Protein AF-A0A165DE75-F1 (afdb_monomer_lite)

InterPro domains:
  IPR059392 Domain of unknown function DUF8348 [PF27504] (277-395)

Radius of gyration: 38.19 Å; chains: 1; bounding box: 86×39×129 Å

Sequence (436 aa):
MDDCQYATPLSRVLASPARFLHSSFVAPPELCGAYSQQSDWSTFLHDCGIATLPRVNSGRLDKPFRTVVESWRMSDSLRLLDVLRQYWSGISAQLSSSDRAKLLEYFRGLNIKCVNGYIAQMRSTYLLSTALAPFVDTAMPLLPIPMPVSSEWDFLRDFGVSTTVDAAFFLKRLSSLSERPPRDVEASDVEDLYEEIARLFREIPEIIRNAFKSKALFFIEKEGNAGTQKEWKGWDDVYWDGPSILTVRSQLKSLYPSLHRFFSDNLAVPSAPATIVADELQHFVRNQGDAPLDETQLRRLVSILQYAADPAKLHDVRDRKCEDWSVQVRDIAYLPVRRPNGEVVLSHCDGGFYVPDLTGAFESIFQSQLPFLSLPRALPANLPVLVDFLGLGPKRIDHRITSTILINNSDGVSKQHVFPPPLLELRTNATVEQIG

Secondary structure (DSSP, 8-state):
--GGG----GGGTSPTT--B--GGGTS-TT-TT-TTHHHHHHHHHHHTT-BSS--EETTEE-HHHHHHHHHHHHH-HHHHHHHHHHHHHHHHHTS-HHHHHHHHHHHHT-EEE-TTS-EEEGGG-B---TTTGGG--TTS-B---S-TTSGGGGGGGTTT-B-S-SHHHHHHHHHHHHTS-GGG--HHHHHHHHHHHHHTGGGSHHHHHHHHHHS--EEEEEEETTEEEEEEE-GGGEESS--TT--SSEESTTT-GGGHIIIIIIS-PPPPPTTHHHHHHHHHHHHHTTSPPPHHHHHHHHHHHHHHT-HHHHHHHHTTSS--HHHHHTTS--EEEE-TTS-EEEE-TTSS-BBPPTTSHHHHHHTTTS-EE---SS--TTHHHHHHHTT-GGGBGGGTEEEEEE---SS-------PSPPSEEEEEE-------

pLDDT: mean 78.34, std 16.84, range [29.09, 97.0]

Structure (mmCIF, N/CA/C/O backbone):
data_AF-A0A165DE75-F1
#
_entry.id   AF-A0A165DE75-F1
#
loop_
_atom_site.group_PDB
_atom_site.id
_atom_site.type_symbol
_atom_site.label_atom_id
_atom_site.label_alt_id
_atom_site.label_comp_id
_atom_site.label_asym_id
_atom_site.label_entity_id
_atom_site.label_seq_id
_atom_site.pdbx_PDB_ins_code
_atom_site.Cartn_x
_atom_site.Cartn_y
_atom_site.Cartn_z
_atom_site.occupancy
_atom_site.B_iso_or_equiv
_atom_site.auth_seq_id
_atom_site.auth_comp_id
_atom_site.auth_asym_id
_atom_site.auth_atom_id
_atom_site.pdbx_PDB_model_num
ATOM 1 N N . MET A 1 1 ? 27.257 12.206 -45.677 1.00 29.22 1 MET A N 1
ATOM 2 C CA . MET A 1 1 ? 28.305 12.187 -44.639 1.00 29.22 1 MET A CA 1
ATOM 3 C C . MET A 1 1 ? 28.166 10.860 -43.932 1.00 29.22 1 MET A C 1
ATOM 5 O O . MET A 1 1 ? 27.053 10.507 -43.573 1.00 29.22 1 MET A O 1
ATOM 9 N N . ASP A 1 2 ? 29.252 10.099 -43.904 1.00 32.78 2 ASP A N 1
ATOM 10 C CA . ASP A 1 2 ? 29.289 8.658 -43.664 1.00 32.78 2 ASP A CA 1
ATOM 11 C C . ASP A 1 2 ? 29.168 8.282 -42.177 1.00 32.78 2 ASP A C 1
ATOM 13 O O . ASP A 1 2 ? 30.110 8.471 -41.413 1.00 32.78 2 ASP A O 1
ATOM 17 N N . ASP A 1 3 ? 28.054 7.656 -41.785 1.00 31.20 3 ASP A N 1
ATOM 18 C CA . ASP A 1 3 ? 27.830 7.110 -40.429 1.00 31.20 3 ASP A CA 1
ATOM 19 C C . ASP A 1 3 ? 28.471 5.721 -40.196 1.00 31.20 3 ASP A C 1
ATOM 21 O O . ASP A 1 3 ? 28.293 5.092 -39.154 1.00 31.20 3 ASP A O 1
ATOM 25 N N . CYS A 1 4 ? 29.254 5.197 -41.145 1.00 38.12 4 CYS A N 1
ATOM 26 C CA . CYS A 1 4 ? 29.811 3.839 -41.050 1.00 38.12 4 CYS A CA 1
ATOM 27 C C . CYS A 1 4 ? 31.077 3.698 -40.174 1.00 38.12 4 CYS A C 1
ATOM 29 O O . CYS A 1 4 ? 31.607 2.592 -40.072 1.00 38.12 4 CYS A O 1
ATOM 31 N N . GLN A 1 5 ? 31.592 4.760 -39.540 1.00 36.78 5 GLN A N 1
ATOM 32 C CA . GLN A 1 5 ? 32.942 4.722 -38.944 1.00 36.78 5 GLN A CA 1
ATOM 33 C C . GLN A 1 5 ? 33.065 4.244 -37.483 1.00 36.78 5 GLN A C 1
ATOM 35 O O . GLN A 1 5 ? 34.193 4.082 -37.023 1.00 36.78 5 GLN A O 1
ATOM 40 N N . TYR A 1 6 ? 31.984 3.920 -36.760 1.00 46.84 6 TYR A N 1
ATOM 41 C CA . TYR A 1 6 ? 32.095 3.556 -35.327 1.00 46.84 6 TYR A CA 1
ATOM 42 C C . TYR A 1 6 ? 31.299 2.319 -34.874 1.00 46.84 6 TYR A C 1
ATOM 44 O O . TYR A 1 6 ? 31.095 2.106 -33.680 1.00 46.84 6 TYR A O 1
ATOM 52 N N . ALA A 1 7 ? 30.876 1.461 -35.802 1.00 51.94 7 ALA A N 1
ATOM 53 C CA . ALA A 1 7 ? 30.216 0.197 -35.476 1.00 51.94 7 ALA A CA 1
ATOM 54 C C . ALA A 1 7 ? 31.133 -0.732 -34.651 1.00 51.94 7 ALA A C 1
ATOM 56 O O . ALA A 1 7 ? 32.250 -1.038 -35.074 1.00 51.94 7 ALA A O 1
ATOM 57 N N . THR A 1 8 ? 30.667 -1.223 -33.492 1.00 58.81 8 THR A N 1
ATOM 58 C CA . THR A 1 8 ? 31.428 -2.216 -32.716 1.00 58.81 8 THR A CA 1
ATOM 59 C C . THR A 1 8 ? 31.305 -3.575 -33.412 1.00 58.81 8 THR A C 1
ATOM 61 O O . THR A 1 8 ? 30.204 -4.136 -33.467 1.00 58.81 8 THR A O 1
ATOM 64 N N . PRO A 1 9 ? 32.405 -4.159 -33.926 1.00 64.56 9 PRO A N 1
ATOM 65 C CA . PRO A 1 9 ? 32.316 -5.416 -34.651 1.00 64.56 9 PRO A CA 1
ATOM 66 C C . PRO A 1 9 ? 31.911 -6.557 -33.720 1.00 64.56 9 PRO A C 1
ATOM 68 O O . PRO A 1 9 ? 32.548 -6.747 -32.683 1.00 64.56 9 PRO A O 1
ATOM 71 N N . LEU A 1 10 ? 30.925 -7.376 -34.108 1.00 66.06 10 LEU A N 1
ATOM 72 C CA . LEU A 1 10 ? 30.542 -8.571 -33.337 1.00 66.06 10 LEU A CA 1
ATOM 73 C C . LEU A 1 10 ? 31.720 -9.534 -33.121 1.00 66.06 10 LEU A C 1
ATOM 75 O O . LEU A 1 10 ? 31.789 -10.190 -32.086 1.00 66.06 10 LEU A O 1
ATOM 79 N N . SER A 1 11 ? 32.697 -9.558 -34.033 1.00 60.94 11 SER A N 1
ATOM 80 C CA . SER A 1 11 ? 33.952 -10.310 -33.877 1.00 60.94 11 SER A CA 1
ATOM 81 C C . SER A 1 11 ? 34.831 -9.829 -32.715 1.00 60.94 11 SER A C 1
ATOM 83 O O . SER A 1 11 ? 35.638 -10.597 -32.204 1.00 60.94 11 SER A O 1
ATOM 85 N N . ARG A 1 12 ? 34.679 -8.573 -32.273 1.00 63.88 12 ARG A N 1
ATOM 86 C CA . ARG A 1 12 ? 35.340 -8.013 -31.077 1.00 63.88 12 ARG A CA 1
ATOM 87 C C . ARG A 1 12 ? 34.504 -8.158 -29.803 1.00 63.88 12 ARG A C 1
ATOM 89 O O . ARG A 1 12 ? 34.968 -7.777 -28.728 1.00 63.88 12 ARG A O 1
ATOM 96 N N . VAL A 1 13 ? 33.264 -8.619 -29.939 1.00 65.50 13 VAL A N 1
ATOM 97 C CA . VAL A 1 13 ? 32.276 -8.751 -28.861 1.00 65.50 13 VAL A CA 1
ATOM 98 C C . VAL A 1 13 ? 32.164 -10.210 -28.431 1.00 65.50 13 VAL A C 1
ATOM 100 O O . VAL A 1 13 ? 32.194 -10.514 -27.244 1.00 65.50 13 VAL A O 1
ATOM 103 N N . LEU A 1 14 ? 32.061 -11.120 -29.396 1.00 68.19 14 LEU A N 1
ATOM 104 C CA . LEU A 1 14 ? 31.793 -12.532 -29.172 1.00 68.19 14 LEU A CA 1
ATOM 105 C C . LEU A 1 14 ? 33.099 -13.334 -29.112 1.00 68.19 14 LEU A C 1
ATOM 107 O O . LEU A 1 14 ? 33.993 -13.154 -29.937 1.00 68.19 14 LEU A O 1
ATOM 111 N N . ALA A 1 15 ? 33.200 -14.256 -28.154 1.00 63.19 15 ALA A N 1
ATOM 112 C CA . ALA A 1 15 ? 34.347 -15.154 -28.046 1.00 63.19 15 ALA A CA 1
ATOM 113 C C . ALA A 1 15 ? 34.376 -16.180 -29.198 1.00 63.19 15 ALA A C 1
ATOM 115 O O . ALA A 1 15 ? 33.335 -16.664 -29.650 1.00 63.19 15 ALA A O 1
ATOM 116 N N . SER A 1 16 ? 35.575 -16.547 -29.660 1.00 56.88 16 SER A N 1
ATOM 117 C CA . SER A 1 16 ? 35.770 -17.627 -30.641 1.00 56.88 16 SER A CA 1
ATOM 118 C C . SER A 1 16 ? 35.155 -18.945 -30.131 1.00 56.88 16 SER A C 1
ATOM 120 O O . SER A 1 16 ? 35.328 -19.248 -28.947 1.00 56.88 16 SER A O 1
ATOM 122 N N . PRO A 1 17 ? 34.442 -19.741 -30.960 1.00 55.56 17 PRO A N 1
ATOM 123 C CA . PRO A 1 17 ? 34.334 -19.691 -32.424 1.00 55.56 17 PRO A CA 1
ATOM 124 C C . PRO A 1 17 ? 33.013 -19.068 -32.923 1.00 55.56 17 PRO A C 1
ATOM 126 O O . PRO A 1 17 ? 32.275 -19.680 -33.700 1.00 55.56 17 PRO A O 1
ATOM 129 N N . ALA A 1 18 ? 32.670 -17.862 -32.469 1.00 59.84 18 ALA A N 1
ATOM 130 C CA . ALA A 1 18 ? 31.491 -17.152 -32.956 1.00 59.84 18 ALA A CA 1
ATOM 131 C C . ALA A 1 18 ? 31.604 -16.847 -34.471 1.00 59.84 18 ALA A C 1
ATOM 133 O O . ALA A 1 18 ? 32.447 -16.063 -34.901 1.00 59.84 18 ALA A O 1
ATOM 134 N N . ARG A 1 19 ? 30.746 -17.471 -35.294 1.00 64.25 19 ARG A N 1
ATOM 135 C CA . ARG A 1 19 ? 30.694 -17.289 -36.759 1.00 64.25 19 ARG A CA 1
ATOM 136 C C . ARG A 1 19 ? 29.840 -16.072 -37.125 1.00 64.25 19 ARG A C 1
ATOM 138 O O . ARG A 1 19 ? 28.683 -16.222 -37.519 1.00 64.25 19 ARG A O 1
ATOM 145 N N . PHE A 1 20 ? 30.402 -14.877 -36.958 1.00 64.88 20 PHE A N 1
ATOM 146 C CA . PHE A 1 20 ? 29.723 -13.619 -37.280 1.00 64.88 20 PHE A CA 1
ATOM 147 C C . PHE A 1 20 ? 30.497 -12.812 -38.315 1.00 64.88 20 PHE A C 1
ATOM 149 O O . PHE A 1 20 ? 31.716 -12.673 -38.214 1.00 64.88 20 PHE A O 1
ATOM 156 N N . LEU A 1 21 ? 29.774 -12.259 -39.288 1.00 62.75 21 LEU A N 1
ATOM 157 C CA . LEU A 1 21 ? 30.322 -11.359 -40.298 1.00 62.75 21 LEU A CA 1
ATOM 158 C C . LEU A 1 21 ? 29.788 -9.950 -40.048 1.00 62.75 21 LEU A C 1
ATOM 160 O O . LEU A 1 21 ? 28.584 -9.748 -39.903 1.00 62.75 21 LEU A O 1
ATOM 164 N N . HIS A 1 22 ? 30.691 -8.977 -39.959 1.00 61.38 22 HIS A N 1
ATOM 165 C CA . HIS A 1 22 ? 30.325 -7.581 -39.733 1.00 61.38 22 HIS A CA 1
ATOM 166 C C . HIS A 1 22 ? 29.594 -6.999 -40.953 1.00 61.38 22 HIS A C 1
ATOM 168 O O . HIS A 1 22 ? 29.915 -7.351 -42.088 1.00 61.38 22 HIS A O 1
ATOM 174 N N . SER A 1 23 ? 28.642 -6.084 -40.734 1.00 58.59 23 SER A N 1
ATOM 175 C CA . SER A 1 23 ? 27.797 -5.504 -41.792 1.00 58.59 23 SER A CA 1
ATOM 176 C C . SER A 1 23 ? 28.593 -4.817 -42.907 1.00 58.59 23 SER A C 1
ATOM 178 O O . SER A 1 23 ? 28.179 -4.857 -44.061 1.00 58.59 23 SER A O 1
ATOM 180 N N . SER A 1 24 ? 29.781 -4.282 -42.605 1.00 56.66 24 SER A N 1
ATOM 181 C CA . SER A 1 24 ? 30.690 -3.707 -43.612 1.00 56.66 24 SER A CA 1
ATOM 182 C C . SER A 1 24 ? 31.204 -4.717 -44.647 1.00 56.66 24 SER A C 1
ATOM 184 O O . SER A 1 24 ? 31.699 -4.313 -45.689 1.00 56.66 24 SER A O 1
ATOM 186 N N . PHE A 1 25 ? 31.119 -6.020 -44.368 1.00 58.75 25 PHE A N 1
ATOM 187 C CA . PHE A 1 25 ? 31.466 -7.097 -45.305 1.00 58.75 25 PHE A CA 1
ATOM 188 C C . PHE A 1 25 ? 30.226 -7.702 -45.985 1.00 58.75 25 PHE A C 1
ATOM 190 O O . PHE A 1 25 ? 30.346 -8.612 -46.803 1.00 58.75 25 PHE A O 1
ATOM 197 N N . VAL A 1 26 ? 29.026 -7.216 -45.647 1.00 61.88 26 VAL A N 1
ATOM 198 C CA . VAL A 1 26 ? 27.757 -7.641 -46.260 1.00 61.88 26 VAL A CA 1
ATOM 199 C C . VAL A 1 26 ? 27.468 -6.841 -47.538 1.00 61.88 26 VAL A C 1
ATOM 201 O O . VAL A 1 26 ? 26.755 -7.334 -48.405 1.00 61.88 26 VAL A O 1
ATOM 204 N N . ALA A 1 27 ? 28.062 -5.653 -47.696 1.00 56.66 27 ALA A N 1
ATOM 205 C CA . ALA A 1 27 ? 27.993 -4.850 -48.915 1.00 56.66 27 ALA A CA 1
ATOM 206 C C . ALA A 1 27 ? 29.392 -4.316 -49.288 1.00 56.66 27 ALA A C 1
ATOM 208 O O . ALA A 1 27 ? 29.879 -3.393 -48.634 1.00 56.66 27 ALA A O 1
ATOM 209 N N . PRO A 1 28 ? 30.068 -4.880 -50.307 1.00 52.94 28 PRO A N 1
ATOM 210 C CA . PRO A 1 28 ? 31.304 -4.310 -50.832 1.00 52.94 28 PRO A CA 1
ATOM 211 C C . PRO A 1 28 ? 31.029 -2.915 -51.419 1.00 52.94 28 PRO A C 1
ATOM 213 O O . PRO A 1 28 ? 30.073 -2.783 -52.185 1.00 52.94 28 PRO A O 1
ATOM 216 N N . PRO A 1 29 ? 31.861 -1.893 -51.141 1.00 47.41 29 PRO A N 1
ATOM 217 C CA . PRO A 1 29 ? 31.689 -0.540 -51.687 1.00 47.41 29 PRO A CA 1
ATOM 218 C C . PRO A 1 29 ? 31.685 -0.459 -53.225 1.00 47.41 29 PRO A C 1
ATOM 220 O O . PRO A 1 29 ? 31.307 0.566 -53.781 1.00 47.41 29 PRO A O 1
ATOM 223 N N . GLU A 1 30 ? 32.099 -1.523 -53.918 1.00 50.56 30 GLU A N 1
ATOM 224 C CA . GLU A 1 30 ? 32.337 -1.526 -55.366 1.00 50.56 30 GLU A CA 1
ATOM 225 C C . GLU A 1 30 ? 31.293 -2.305 -56.188 1.00 50.56 30 GLU A C 1
ATOM 227 O O . GLU A 1 30 ? 31.339 -2.271 -57.414 1.00 50.56 30 GLU A O 1
ATOM 232 N N . LEU A 1 31 ? 30.301 -2.957 -55.566 1.00 49.31 31 LEU A N 1
ATOM 233 C CA . LEU A 1 31 ? 29.215 -3.643 -56.291 1.00 49.31 31 LEU A CA 1
ATOM 234 C C . LEU A 1 31 ? 27.963 -2.759 -56.403 1.00 49.31 31 LEU A C 1
ATOM 236 O O . LEU A 1 31 ? 26.849 -3.139 -56.046 1.00 49.31 31 LEU A O 1
ATOM 240 N N . CYS A 1 32 ? 28.154 -1.557 -56.942 1.00 45.12 32 CYS A N 1
ATOM 241 C CA . CYS A 1 32 ? 27.072 -0.750 -57.495 1.00 45.12 32 CYS A CA 1
ATOM 242 C C . CYS A 1 32 ? 26.600 -1.390 -58.809 1.00 45.12 32 CYS A C 1
ATOM 244 O O . CYS A 1 32 ? 27.247 -1.232 -59.841 1.00 45.12 32 CYS A O 1
ATOM 246 N N . GLY A 1 33 ? 25.465 -2.097 -58.792 1.00 46.81 33 GLY A N 1
ATOM 247 C CA . GLY A 1 33 ? 24.795 -2.447 -60.050 1.00 46.81 33 GLY A CA 1
ATOM 248 C C . GLY A 1 33 ? 23.607 -3.402 -59.986 1.00 46.81 33 GLY A C 1
ATOM 249 O O . GLY A 1 33 ? 22.731 -3.304 -60.839 1.00 46.81 33 GLY A O 1
ATOM 250 N N . ALA A 1 34 ? 23.516 -4.300 -59.002 1.00 46.81 34 ALA A N 1
ATOM 251 C CA . ALA A 1 34 ? 22.464 -5.320 -59.008 1.00 46.81 34 ALA A CA 1
ATOM 252 C C . ALA A 1 34 ? 21.858 -5.533 -57.618 1.00 46.81 34 ALA A C 1
ATOM 254 O O . ALA A 1 34 ? 22.346 -6.330 -56.821 1.00 46.81 34 ALA A O 1
ATOM 255 N N . TYR A 1 35 ? 20.730 -4.866 -57.357 1.00 49.50 35 TYR A N 1
ATOM 256 C CA . TYR A 1 35 ? 19.888 -5.090 -56.173 1.00 49.50 35 TYR A CA 1
ATOM 257 C C . TYR A 1 35 ? 19.482 -6.569 -55.979 1.00 49.50 35 TYR A C 1
ATOM 259 O O . TYR A 1 35 ? 19.144 -6.966 -54.869 1.00 49.50 35 TYR A O 1
ATOM 267 N N . SER A 1 36 ? 19.556 -7.400 -57.026 1.00 49.88 36 SER A N 1
ATOM 268 C CA . SER A 1 36 ? 19.249 -8.834 -56.980 1.00 49.88 36 SER A CA 1
ATOM 269 C C . SER A 1 36 ? 20.325 -9.707 -56.316 1.00 49.88 36 SER A C 1
ATOM 271 O O . SER A 1 36 ? 20.005 -10.803 -55.883 1.00 49.88 36 SER A O 1
ATOM 273 N N . GLN A 1 37 ? 21.581 -9.255 -56.188 1.00 55.00 37 GLN A N 1
ATOM 274 C CA . GLN A 1 37 ? 22.663 -10.082 -55.617 1.00 55.00 37 GLN A CA 1
ATOM 275 C C . GLN A 1 37 ? 22.785 -9.976 -54.087 1.00 55.00 37 GLN A C 1
ATOM 277 O O . GLN A 1 37 ? 23.418 -10.818 -53.451 1.00 55.00 37 GLN A O 1
ATOM 282 N N . GLN A 1 38 ? 22.170 -8.965 -53.467 1.00 55.72 38 GLN A N 1
ATOM 283 C CA . GLN A 1 38 ? 22.265 -8.749 -52.019 1.00 55.72 38 GLN A CA 1
ATOM 284 C C . GLN A 1 38 ? 21.400 -9.746 -51.220 1.00 55.72 38 GLN A C 1
ATOM 286 O O . GLN A 1 38 ? 21.794 -10.192 -50.136 1.00 55.72 38 GLN A O 1
ATOM 291 N N . SER A 1 39 ? 20.248 -10.151 -51.766 1.00 57.31 39 SER A N 1
ATOM 292 C CA . SER A 1 39 ? 19.427 -11.245 -51.223 1.00 57.31 39 SER A CA 1
ATOM 293 C C . SER A 1 39 ? 20.131 -12.597 -51.348 1.00 57.31 39 SER A C 1
ATOM 295 O O . SER A 1 39 ? 20.112 -13.390 -50.409 1.00 57.31 39 SER A O 1
ATOM 297 N N . ASP A 1 40 ? 20.824 -12.829 -52.462 1.00 62.47 40 ASP A N 1
ATOM 298 C CA . ASP A 1 40 ? 21.537 -14.084 -52.722 1.00 62.47 40 ASP A CA 1
ATOM 299 C C . ASP A 1 40 ? 22.768 -14.218 -51.814 1.00 62.47 40 ASP A C 1
ATOM 301 O O . ASP A 1 40 ? 23.026 -15.284 -51.256 1.00 62.47 40 ASP A O 1
ATOM 305 N N . TRP A 1 41 ? 23.483 -13.115 -51.572 1.00 66.62 41 TRP A N 1
ATOM 306 C CA . TRP A 1 41 ? 24.624 -13.076 -50.655 1.00 66.62 41 TRP A CA 1
ATOM 307 C C . TRP A 1 41 ? 24.224 -13.272 -49.190 1.00 66.62 41 TRP A C 1
ATOM 309 O O . TRP A 1 41 ? 24.858 -14.036 -48.464 1.00 66.62 41 TRP A O 1
ATOM 319 N N . SER A 1 42 ? 23.152 -12.616 -48.739 1.00 63.62 42 SER A N 1
ATOM 320 C CA . SER A 1 42 ? 22.652 -12.793 -47.368 1.00 63.62 42 SER A CA 1
ATOM 321 C C . SER A 1 42 ? 22.119 -14.208 -47.124 1.00 63.62 42 SER A C 1
ATOM 323 O O . SER A 1 42 ? 22.376 -14.772 -46.059 1.00 63.62 42 SER A O 1
ATOM 325 N N . THR A 1 43 ? 21.476 -14.811 -48.128 1.00 61.66 43 THR A N 1
ATOM 326 C CA . THR A 1 43 ? 21.058 -16.222 -48.104 1.00 61.66 43 THR A CA 1
ATOM 327 C C . THR A 1 43 ? 22.270 -17.156 -48.058 1.00 61.66 43 THR A C 1
ATOM 329 O O . THR A 1 43 ? 22.347 -18.008 -47.179 1.00 61.66 43 THR A O 1
ATOM 332 N N . PHE A 1 44 ? 23.285 -16.934 -48.899 1.00 67.06 44 PHE A N 1
ATOM 333 C CA . PHE A 1 44 ? 24.529 -17.715 -48.887 1.00 67.06 44 PHE A CA 1
ATOM 334 C C . PHE A 1 44 ? 25.259 -17.660 -47.535 1.00 67.06 44 PHE A C 1
ATOM 336 O O . PHE A 1 44 ? 25.713 -18.684 -47.020 1.00 67.06 44 PHE A O 1
ATOM 343 N N . LEU A 1 45 ? 25.370 -16.472 -46.931 1.00 68.25 45 LEU A N 1
ATOM 344 C CA . LEU A 1 45 ? 25.978 -16.311 -45.608 1.00 68.25 45 LEU A CA 1
ATOM 345 C C . LEU A 1 45 ? 25.182 -17.055 -44.531 1.00 68.25 45 LEU A C 1
ATOM 347 O O . LEU A 1 45 ? 25.775 -17.718 -43.674 1.00 68.25 45 LEU A O 1
ATOM 351 N N . HIS A 1 46 ? 23.852 -16.988 -44.601 1.00 62.91 46 HIS A N 1
ATOM 352 C CA . HIS A 1 46 ? 22.969 -17.739 -43.719 1.00 62.91 46 HIS A CA 1
ATOM 353 C C . HIS A 1 46 ? 23.169 -19.259 -43.874 1.00 62.91 46 HIS A C 1
ATOM 355 O O . HIS A 1 46 ? 23.358 -19.947 -42.868 1.00 62.91 46 HIS A O 1
ATOM 361 N N . ASP A 1 47 ? 23.231 -19.768 -45.106 1.00 63.19 47 ASP A N 1
ATOM 362 C CA . ASP A 1 47 ? 23.452 -21.189 -45.418 1.00 63.19 47 ASP A CA 1
ATOM 363 C C . ASP A 1 47 ? 24.836 -21.680 -44.967 1.00 63.19 47 ASP A C 1
ATOM 365 O O . ASP A 1 47 ? 24.996 -22.811 -44.505 1.00 63.19 47 ASP A O 1
ATOM 369 N N . CYS A 1 48 ? 25.838 -20.798 -44.992 1.00 63.69 48 CYS A N 1
ATOM 370 C CA . CYS A 1 48 ? 27.169 -21.050 -44.433 1.00 63.69 48 CYS A CA 1
ATOM 371 C C . CYS A 1 48 ? 27.208 -20.991 -42.891 1.00 63.69 48 CYS A C 1
ATOM 373 O O . CYS A 1 48 ? 28.261 -21.184 -42.268 1.00 63.69 48 CYS A O 1
ATOM 375 N N . GLY A 1 49 ? 26.072 -20.714 -42.245 1.00 60.41 49 GLY A N 1
ATOM 376 C CA . GLY A 1 49 ? 25.960 -20.582 -40.801 1.00 60.41 49 GLY A CA 1
ATOM 377 C C . GLY A 1 49 ? 26.692 -19.356 -40.258 1.00 60.41 49 GLY A C 1
ATOM 378 O O . GLY A 1 49 ? 27.128 -19.386 -39.103 1.00 60.41 49 GLY A O 1
ATOM 379 N N . ILE A 1 50 ? 26.806 -18.289 -41.049 1.00 67.00 50 ILE A N 1
ATOM 380 C CA . ILE A 1 50 ? 27.410 -17.009 -40.679 1.00 67.00 50 ILE A CA 1
ATOM 381 C C . ILE A 1 50 ? 26.285 -16.020 -40.373 1.00 67.00 50 ILE A C 1
ATOM 383 O O . ILE A 1 50 ? 25.474 -15.692 -41.232 1.00 67.00 50 ILE A O 1
ATOM 387 N N . ALA A 1 51 ? 26.204 -15.562 -39.125 1.00 65.69 51 ALA A N 1
ATOM 388 C CA . ALA A 1 51 ? 25.196 -14.581 -38.727 1.00 65.69 51 ALA A CA 1
ATOM 389 C C . ALA A 1 51 ? 25.729 -13.147 -38.870 1.00 65.69 51 ALA A C 1
ATOM 391 O O . ALA A 1 51 ? 26.851 -12.845 -38.467 1.00 65.69 51 ALA A O 1
ATOM 392 N N . THR A 1 52 ? 24.909 -12.249 -39.406 1.00 66.88 52 THR A N 1
ATOM 393 C CA . THR A 1 52 ? 25.187 -10.802 -39.463 1.00 66.88 52 THR A CA 1
ATOM 394 C C . THR A 1 52 ? 24.552 -10.045 -38.293 1.00 66.88 52 THR A C 1
ATOM 396 O O . THR A 1 52 ? 24.954 -8.926 -37.983 1.00 66.88 52 THR A O 1
ATOM 399 N N . LEU A 1 53 ? 23.600 -10.684 -37.605 1.00 75.19 53 LEU A N 1
ATOM 400 C CA . LEU A 1 53 ? 22.931 -10.213 -36.395 1.00 75.19 53 LEU A CA 1
ATOM 401 C C . LEU A 1 53 ? 23.042 -11.269 -35.285 1.00 75.19 53 LEU A C 1
ATOM 403 O O . LEU A 1 53 ? 23.111 -12.464 -35.593 1.00 75.19 53 LEU A O 1
ATOM 407 N N . PRO A 1 54 ? 23.025 -10.870 -34.000 1.00 80.69 54 PRO A N 1
ATOM 408 C CA . PRO A 1 54 ? 22.911 -11.808 -32.887 1.00 80.69 54 PRO A CA 1
ATOM 409 C C . PRO A 1 54 ? 21.709 -12.743 -33.057 1.00 80.69 54 PRO A C 1
ATOM 411 O O . PRO A 1 54 ? 20.597 -12.290 -33.330 1.00 80.69 54 PRO A O 1
ATOM 414 N N . ARG A 1 55 ? 21.923 -14.055 -32.908 1.00 81.44 55 ARG A N 1
ATOM 415 C CA . ARG A 1 55 ? 20.861 -15.041 -33.140 1.00 81.44 55 ARG A CA 1
ATOM 416 C C . ARG A 1 55 ? 19.932 -15.141 -31.943 1.00 81.44 55 ARG A C 1
ATOM 418 O O . ARG A 1 55 ? 20.368 -15.168 -30.790 1.00 81.44 55 ARG A O 1
ATOM 425 N N . VAL A 1 56 ? 18.647 -15.287 -32.239 1.00 82.94 56 VAL A N 1
ATOM 426 C CA . VAL A 1 56 ? 17.598 -15.512 -31.249 1.00 82.94 56 VAL A CA 1
ATOM 427 C C . VAL A 1 56 ? 16.778 -16.720 -31.684 1.00 82.94 56 VAL A C 1
ATOM 429 O O . VAL A 1 56 ? 16.160 -16.706 -32.742 1.00 82.94 56 VAL A O 1
ATOM 432 N N . ASN A 1 57 ? 16.760 -17.761 -30.855 1.00 82.69 57 ASN A N 1
ATOM 433 C CA . ASN A 1 57 ? 16.018 -18.993 -31.111 1.00 82.69 57 ASN A CA 1
ATOM 434 C C . ASN A 1 57 ? 14.841 -19.077 -30.137 1.00 82.69 57 ASN A C 1
ATOM 436 O O . ASN A 1 57 ? 15.046 -19.097 -28.921 1.00 82.69 57 ASN A O 1
ATOM 440 N N . SER A 1 58 ? 13.610 -19.116 -30.657 1.00 82.81 58 SER A N 1
ATOM 441 C CA . SER A 1 58 ? 12.377 -19.232 -29.853 1.00 82.81 58 SER A CA 1
ATOM 442 C C . SER A 1 58 ? 12.279 -18.192 -28.719 1.00 82.81 58 SER A C 1
ATOM 444 O O . SER A 1 58 ? 11.940 -18.517 -27.574 1.00 82.81 58 SER A O 1
ATOM 446 N N . GLY A 1 59 ? 12.656 -16.944 -29.020 1.00 81.81 59 GLY A N 1
ATOM 447 C CA . GLY A 1 59 ? 12.627 -15.824 -28.073 1.00 81.81 59 GLY A CA 1
ATOM 448 C C . GLY A 1 59 ? 13.754 -15.824 -27.038 1.00 81.81 59 GLY A C 1
ATOM 449 O O . GLY A 1 59 ? 13.671 -15.106 -26.044 1.00 81.81 59 GLY A O 1
ATOM 450 N N . ARG A 1 60 ? 14.806 -16.629 -27.233 1.00 87.31 60 ARG A N 1
ATOM 451 C CA . ARG A 1 60 ? 15.987 -16.676 -26.361 1.00 87.31 60 ARG A CA 1
ATOM 452 C C . ARG A 1 60 ? 17.249 -16.346 -27.141 1.00 87.31 60 ARG A C 1
ATOM 454 O O . ARG A 1 60 ? 17.443 -16.857 -28.241 1.00 87.31 60 ARG A O 1
ATOM 461 N N . LEU A 1 61 ? 18.118 -15.534 -26.543 1.00 87.31 61 LEU A N 1
ATOM 462 C CA . LEU A 1 61 ? 19.443 -15.258 -27.094 1.00 87.31 61 LEU A CA 1
ATOM 463 C C . LEU A 1 61 ? 20.241 -16.555 -27.243 1.00 87.31 61 LEU A C 1
ATOM 465 O O . LEU A 1 61 ? 20.201 -17.424 -26.362 1.00 87.31 61 LEU A O 1
ATOM 469 N N . ASP A 1 62 ? 20.985 -16.670 -28.338 1.00 85.94 62 ASP A N 1
ATOM 470 C CA . ASP A 1 62 ? 21.945 -17.749 -28.509 1.00 85.94 62 ASP A CA 1
ATOM 471 C C . ASP A 1 62 ? 23.048 -17.711 -27.434 1.00 85.94 62 ASP A C 1
ATOM 473 O O . ASP A 1 62 ? 23.270 -16.718 -26.736 1.00 85.94 62 ASP A O 1
ATOM 477 N N . LYS A 1 63 ? 23.732 -18.843 -27.241 1.00 83.88 63 LYS A N 1
ATOM 478 C CA . LYS A 1 63 ? 24.725 -18.986 -26.167 1.00 83.88 63 LYS A CA 1
ATOM 479 C C . LYS A 1 63 ? 25.869 -17.957 -26.267 1.00 83.88 63 LYS A C 1
ATOM 481 O O . LYS A 1 63 ? 26.208 -17.394 -25.222 1.00 83.88 63 LYS A O 1
ATOM 486 N N . PRO A 1 64 ? 26.463 -17.685 -27.448 1.00 83.12 64 PRO A N 1
ATOM 487 C CA . PRO A 1 64 ? 27.519 -16.684 -27.580 1.00 83.12 64 PRO A CA 1
ATOM 488 C C . PRO A 1 64 ? 27.070 -15.288 -27.151 1.00 83.12 64 PRO A C 1
ATOM 490 O O . PRO A 1 64 ? 27.722 -14.681 -26.301 1.00 83.12 64 PRO A O 1
ATOM 493 N N . PHE A 1 65 ? 25.942 -14.797 -27.671 1.00 84.62 65 PHE A N 1
ATOM 494 C CA . PHE A 1 65 ? 25.487 -13.449 -27.352 1.00 84.62 65 PHE A CA 1
ATOM 495 C C . PHE A 1 65 ? 24.997 -13.344 -25.910 1.00 84.62 65 PHE A C 1
ATOM 497 O O . PHE A 1 65 ? 25.340 -12.392 -25.214 1.00 84.62 65 PHE A O 1
ATOM 504 N N . ARG A 1 66 ? 24.304 -14.369 -25.399 1.00 88.62 66 ARG A N 1
ATOM 505 C CA . ARG A 1 66 ? 23.918 -14.422 -23.985 1.00 88.62 66 ARG A CA 1
ATOM 506 C C . ARG A 1 66 ? 25.128 -14.340 -23.057 1.00 88.62 66 ARG A C 1
ATOM 508 O O . ARG A 1 66 ? 25.079 -13.623 -22.069 1.00 88.62 66 ARG A O 1
ATOM 515 N N . THR A 1 67 ? 26.218 -15.039 -23.370 1.00 87.00 67 THR A N 1
ATOM 516 C CA . THR A 1 67 ? 27.439 -15.010 -22.543 1.00 87.00 67 THR A CA 1
ATOM 517 C C . THR A 1 67 ? 28.024 -13.599 -22.462 1.00 87.00 67 THR A C 1
ATOM 519 O O . THR A 1 67 ? 28.445 -13.170 -21.390 1.00 87.00 67 THR A O 1
ATOM 522 N N . VAL A 1 68 ? 27.993 -12.854 -23.570 1.00 88.06 68 VAL A N 1
ATOM 523 C CA . VAL A 1 68 ? 28.401 -11.444 -23.595 1.00 88.06 68 VAL A CA 1
ATOM 524 C C . VAL A 1 68 ? 27.478 -10.586 -22.743 1.00 88.06 68 VAL A C 1
ATOM 526 O O . VAL A 1 68 ? 27.975 -9.839 -21.907 1.00 88.06 68 VAL A O 1
ATOM 529 N N . VAL A 1 69 ? 26.156 -10.714 -22.901 1.00 90.44 69 VAL A N 1
ATOM 530 C CA . VAL A 1 69 ? 25.181 -9.959 -22.094 1.00 90.44 69 VAL A CA 1
ATOM 531 C C . VAL A 1 69 ? 25.417 -10.196 -20.600 1.00 90.44 69 VAL A C 1
ATOM 533 O O . VAL A 1 69 ? 25.538 -9.245 -19.832 1.00 90.44 69 VAL A O 1
ATOM 536 N N . GLU A 1 70 ? 25.553 -11.457 -20.186 1.00 90.88 70 GLU A N 1
ATOM 537 C CA . GLU A 1 70 ? 25.770 -11.821 -18.782 1.00 90.88 70 GLU A CA 1
ATOM 538 C C . GLU A 1 70 ? 27.121 -11.330 -18.239 1.00 90.88 70 GLU A C 1
ATOM 540 O O . GLU A 1 70 ? 27.209 -10.964 -17.066 1.00 90.88 70 GLU A O 1
ATOM 545 N N . SER A 1 71 ? 28.161 -11.293 -19.080 1.00 89.38 71 SER A N 1
ATOM 546 C CA . SER A 1 71 ? 29.484 -10.790 -18.705 1.00 89.38 71 SER A CA 1
ATOM 547 C C . SER A 1 71 ? 29.506 -9.265 -18.600 1.00 89.38 71 SER A C 1
ATOM 549 O O . SER A 1 71 ? 29.998 -8.729 -17.609 1.00 89.38 71 SER A O 1
ATOM 551 N N . TRP A 1 72 ? 28.972 -8.565 -19.600 1.00 91.94 72 TRP A N 1
ATOM 552 C CA . TRP A 1 72 ? 29.141 -7.120 -19.754 1.00 91.94 72 TRP A CA 1
ATOM 553 C C . TRP A 1 72 ? 28.130 -6.301 -18.965 1.00 91.94 72 TRP A C 1
ATOM 555 O O . TRP A 1 72 ? 28.440 -5.168 -18.608 1.00 91.94 72 TRP A O 1
ATOM 565 N N . ARG A 1 73 ? 26.970 -6.863 -18.596 1.00 91.38 73 ARG A N 1
ATOM 566 C CA . ARG A 1 73 ? 25.953 -6.148 -17.798 1.00 91.38 73 ARG A CA 1
ATOM 567 C C . ARG A 1 73 ? 26.499 -5.539 -16.497 1.00 91.38 73 ARG A C 1
ATOM 569 O O . ARG A 1 73 ? 25.931 -4.571 -15.999 1.00 91.38 73 ARG A O 1
ATOM 576 N N . MET A 1 74 ? 27.600 -6.085 -15.967 1.00 89.75 74 MET A N 1
ATOM 577 C CA . MET A 1 74 ? 28.257 -5.614 -14.744 1.00 89.75 74 MET A CA 1
ATOM 578 C C . MET A 1 74 ? 29.614 -4.941 -14.976 1.00 89.75 74 MET A C 1
ATOM 580 O O . MET A 1 74 ? 29.953 -4.005 -14.251 1.00 89.75 74 MET A O 1
ATOM 584 N N . SER A 1 75 ? 30.413 -5.442 -15.922 1.00 89.62 75 SER A N 1
ATOM 585 C CA . SER A 1 75 ? 31.787 -4.976 -16.142 1.00 89.62 75 SER A CA 1
ATOM 586 C C . SER A 1 75 ? 31.887 -3.813 -17.128 1.00 89.62 75 SER A C 1
ATOM 588 O O . SER A 1 75 ? 32.743 -2.955 -16.941 1.00 89.62 75 SER A O 1
ATOM 590 N N . ASP A 1 76 ? 31.019 -3.773 -18.142 1.00 89.69 76 ASP A N 1
ATOM 591 C CA . ASP A 1 76 ? 31.050 -2.793 -19.233 1.00 89.69 76 ASP A CA 1
ATOM 592 C C . ASP A 1 76 ? 29.629 -2.561 -19.784 1.00 89.69 76 ASP A C 1
ATOM 594 O O . ASP A 1 76 ? 29.274 -2.921 -20.913 1.00 89.69 76 ASP A O 1
ATOM 598 N N . SER A 1 77 ? 28.766 -2.013 -18.925 1.00 91.38 77 SER A N 1
ATOM 599 C CA . SER A 1 77 ? 27.345 -1.832 -19.226 1.00 91.38 77 SER A CA 1
ATOM 600 C C . SER A 1 77 ? 27.102 -0.838 -20.363 1.00 91.38 77 SER A C 1
ATOM 602 O O . SER A 1 77 ? 26.170 -1.045 -21.136 1.00 91.38 77 SER A O 1
ATOM 604 N N . LEU A 1 78 ? 27.950 0.184 -20.532 1.00 90.81 78 LEU A N 1
ATOM 605 C CA . LEU A 1 78 ? 27.866 1.104 -21.673 1.00 90.81 78 LEU A CA 1
ATOM 606 C C . LEU A 1 78 ? 28.096 0.363 -22.995 1.00 90.81 78 LEU A C 1
ATOM 608 O O . LEU A 1 78 ? 27.273 0.461 -23.903 1.00 90.81 78 LEU A O 1
ATOM 612 N N . ARG A 1 79 ? 29.152 -0.452 -23.091 1.00 89.00 79 ARG A N 1
ATOM 613 C CA . ARG A 1 79 ? 29.437 -1.199 -24.320 1.00 89.00 79 ARG A CA 1
ATOM 614 C C . ARG A 1 79 ? 28.357 -2.227 -24.646 1.00 89.00 79 ARG A C 1
ATOM 616 O O . ARG A 1 79 ? 28.046 -2.440 -25.816 1.00 89.00 79 ARG A O 1
ATOM 623 N N . LEU A 1 80 ? 27.755 -2.846 -23.628 1.00 91.50 80 LEU A N 1
ATOM 624 C CA . LEU A 1 80 ? 26.574 -3.690 -23.815 1.00 91.50 80 LEU A CA 1
ATOM 625 C C . LEU A 1 80 ? 25.407 -2.897 -24.422 1.00 91.50 80 LEU A C 1
ATOM 627 O O . LEU A 1 80 ? 24.800 -3.351 -25.392 1.00 91.50 80 LEU A O 1
ATOM 631 N N . LEU A 1 81 ? 25.100 -1.726 -23.861 1.00 91.62 81 LEU A N 1
ATOM 632 C CA . LEU A 1 81 ? 24.019 -0.862 -24.336 1.00 91.62 81 LEU A CA 1
ATOM 633 C C . LEU A 1 81 ? 24.262 -0.393 -25.775 1.00 91.62 81 LEU A C 1
ATOM 635 O O . LEU A 1 81 ? 23.325 -0.406 -26.567 1.00 91.62 81 LEU A O 1
ATOM 639 N N . ASP A 1 82 ? 25.504 -0.075 -26.146 1.00 88.69 82 ASP A N 1
ATOM 640 C CA . ASP A 1 82 ? 25.875 0.280 -27.521 1.00 88.69 82 ASP A CA 1
ATOM 641 C C . ASP A 1 82 ? 25.687 -0.872 -28.514 1.00 88.69 82 ASP A C 1
ATOM 643 O O . ASP A 1 82 ? 25.159 -0.674 -29.609 1.00 88.69 82 ASP A O 1
ATOM 647 N N . VAL A 1 83 ? 26.065 -2.097 -28.137 1.00 87.81 83 VAL A N 1
ATOM 648 C CA . VAL A 1 83 ? 25.810 -3.280 -28.974 1.00 87.81 83 VAL A CA 1
ATOM 649 C C . VAL A 1 83 ? 24.304 -3.492 -29.142 1.00 87.81 83 VAL A C 1
ATOM 651 O O . VAL A 1 83 ? 23.835 -3.746 -30.251 1.00 87.81 83 VAL A O 1
ATOM 654 N N . LEU A 1 84 ? 23.516 -3.350 -28.074 1.00 90.62 84 LEU A N 1
ATOM 655 C CA . LEU A 1 84 ? 22.060 -3.452 -28.176 1.00 90.62 84 LEU A CA 1
ATOM 656 C C . LEU A 1 84 ? 21.482 -2.339 -29.061 1.00 90.62 84 LEU A C 1
ATOM 658 O O . LEU A 1 84 ? 20.686 -2.649 -29.941 1.00 90.62 84 LEU A O 1
ATOM 662 N N . ARG A 1 85 ? 21.942 -1.090 -28.920 1.00 90.19 85 ARG A N 1
ATOM 663 C CA . ARG A 1 85 ? 21.555 0.043 -29.780 1.00 90.19 85 ARG A CA 1
ATOM 664 C C . ARG A 1 85 ? 21.776 -0.270 -31.255 1.00 90.19 85 ARG A C 1
ATOM 666 O O . ARG A 1 85 ? 20.894 -0.038 -32.075 1.00 90.19 85 ARG A O 1
ATOM 673 N N . GLN A 1 86 ? 22.930 -0.845 -31.579 1.00 85.12 86 GLN A N 1
ATOM 674 C CA . GLN A 1 86 ? 23.310 -1.127 -32.957 1.00 85.12 86 GLN A CA 1
ATOM 675 C C . GLN A 1 86 ? 22.489 -2.259 -33.596 1.00 85.12 86 GLN A C 1
ATOM 677 O O . GLN A 1 86 ? 22.148 -2.175 -34.775 1.00 85.12 86 GLN A O 1
ATOM 682 N N . TYR A 1 87 ? 22.192 -3.330 -32.853 1.00 86.69 87 TYR A N 1
ATOM 683 C CA . TYR A 1 87 ? 21.618 -4.551 -33.436 1.00 86.69 87 TYR A CA 1
ATOM 684 C C . TYR A 1 87 ? 20.136 -4.785 -33.093 1.00 86.69 87 TYR A C 1
ATOM 686 O O . TYR A 1 87 ? 19.507 -5.647 -33.710 1.00 86.69 87 TYR A O 1
ATOM 694 N N . TRP A 1 88 ? 19.541 -4.039 -32.153 1.00 89.75 88 TRP A N 1
ATOM 695 C CA . TRP A 1 88 ? 18.169 -4.287 -31.683 1.00 89.75 88 TRP A CA 1
ATOM 696 C C . TRP A 1 88 ? 17.101 -4.123 -32.767 1.00 89.75 88 TRP A C 1
ATOM 698 O O . TRP A 1 88 ? 16.177 -4.935 -32.840 1.00 89.75 88 TRP A O 1
ATOM 708 N N . SER A 1 89 ? 17.216 -3.118 -33.637 1.00 86.44 89 SER A N 1
ATOM 709 C CA . SER A 1 89 ? 16.265 -2.910 -34.739 1.00 86.44 89 SER A CA 1
ATOM 710 C C . SER A 1 89 ? 16.221 -4.121 -35.680 1.00 86.44 89 SER A C 1
ATOM 712 O O . SER A 1 89 ? 15.143 -4.613 -36.004 1.00 86.44 89 SER A O 1
ATOM 714 N N . GLY A 1 90 ? 17.388 -4.670 -36.029 1.00 85.06 90 GLY A N 1
ATOM 715 C CA . GLY A 1 90 ? 17.507 -5.881 -36.840 1.00 85.06 90 GLY A CA 1
ATOM 716 C C . GLY A 1 90 ? 16.982 -7.131 -36.131 1.00 85.06 90 GLY A C 1
ATOM 717 O O . GLY A 1 90 ? 16.239 -7.904 -36.730 1.00 85.06 90 GLY A O 1
ATOM 718 N N . ILE A 1 91 ? 17.319 -7.314 -34.849 1.00 86.69 91 ILE A N 1
ATOM 719 C CA . ILE A 1 91 ? 16.844 -8.458 -34.052 1.00 86.69 91 ILE A CA 1
ATOM 720 C C . ILE A 1 91 ? 15.318 -8.416 -33.916 1.00 86.69 91 ILE A C 1
ATOM 722 O O . ILE A 1 91 ? 14.641 -9.404 -34.180 1.00 86.69 91 ILE A O 1
ATOM 726 N N . SER A 1 92 ? 14.761 -7.273 -33.514 1.00 87.50 92 SER A N 1
ATOM 727 C CA . SER A 1 92 ? 13.327 -7.130 -33.242 1.00 87.50 92 SER A CA 1
ATOM 728 C C . SER A 1 92 ? 12.461 -7.289 -34.492 1.00 87.50 92 SER A C 1
ATOM 730 O O . SER A 1 92 ? 11.364 -7.837 -34.386 1.00 87.50 92 SER A O 1
ATOM 732 N N . ALA A 1 93 ? 12.956 -6.879 -35.664 1.00 86.50 93 ALA A N 1
ATOM 733 C CA . ALA A 1 93 ? 12.255 -7.022 -36.939 1.00 86.50 93 ALA A CA 1
ATOM 734 C C . ALA A 1 93 ? 12.136 -8.481 -37.418 1.00 86.50 93 ALA A C 1
ATOM 736 O O . ALA A 1 93 ? 11.218 -8.800 -38.169 1.00 86.50 93 ALA A O 1
ATOM 737 N N . GLN A 1 94 ? 13.037 -9.371 -36.988 1.00 84.44 94 GLN A N 1
ATOM 738 C CA . GLN A 1 94 ? 13.057 -10.781 -37.409 1.00 84.44 94 GLN A CA 1
ATOM 739 C C . GLN A 1 94 ? 12.239 -11.709 -36.502 1.00 84.44 94 GLN A C 1
ATOM 741 O O . GLN A 1 94 ? 12.082 -12.893 -36.803 1.00 84.44 94 GLN A O 1
ATOM 746 N N . LEU A 1 95 ? 11.730 -11.204 -35.376 1.00 87.62 95 LEU A N 1
ATOM 747 C CA . LEU A 1 95 ? 11.053 -12.017 -34.373 1.00 87.62 95 LEU A CA 1
ATOM 748 C C . LEU A 1 95 ? 9.538 -12.032 -34.559 1.00 87.62 95 LEU A C 1
ATOM 750 O O . LEU A 1 95 ? 8.905 -11.009 -34.810 1.00 87.62 95 LEU A O 1
ATOM 754 N N . SER A 1 96 ? 8.941 -13.202 -34.317 1.00 90.19 96 SER A N 1
ATOM 755 C CA . SER A 1 96 ? 7.498 -13.312 -34.106 1.00 90.19 96 SER A CA 1
ATOM 756 C C . SER A 1 96 ? 7.072 -12.505 -32.869 1.00 90.19 96 SER A C 1
ATOM 758 O O . SER A 1 96 ? 7.865 -12.293 -31.946 1.00 90.19 96 SER A O 1
ATOM 760 N N . SER A 1 97 ? 5.802 -12.094 -32.784 1.00 89.94 97 SER A N 1
ATOM 761 C CA . SER A 1 97 ? 5.295 -11.334 -31.627 1.00 89.94 97 SER A CA 1
ATOM 762 C C . SER A 1 97 ? 5.485 -12.075 -30.295 1.00 89.94 97 SER A C 1
ATOM 764 O O . SER A 1 97 ? 5.821 -11.453 -29.287 1.00 89.94 97 SER A O 1
ATOM 766 N N . SER A 1 98 ? 5.323 -13.405 -30.287 1.00 90.88 98 SER A N 1
ATOM 767 C CA . SER A 1 98 ? 5.514 -14.234 -29.087 1.00 90.88 98 SER A CA 1
ATOM 768 C C . SER A 1 98 ? 6.984 -14.306 -28.665 1.00 90.88 98 SER A C 1
ATOM 770 O O . SER A 1 98 ? 7.302 -14.166 -27.482 1.00 90.88 98 SER A O 1
ATOM 772 N N . ASP A 1 99 ? 7.895 -14.483 -29.623 1.00 90.56 99 ASP A N 1
ATOM 773 C CA . ASP A 1 99 ? 9.327 -14.572 -29.336 1.00 90.56 99 ASP A CA 1
ATOM 774 C C . ASP A 1 99 ? 9.911 -13.220 -28.927 1.00 90.56 99 ASP A C 1
ATOM 776 O O . ASP A 1 99 ? 10.717 -13.157 -27.995 1.00 90.56 99 ASP A O 1
ATOM 780 N N . ARG A 1 100 ? 9.443 -12.129 -29.547 1.00 91.38 100 ARG A N 1
ATOM 781 C CA . ARG A 1 100 ? 9.780 -10.764 -29.132 1.00 91.38 100 ARG A CA 1
ATOM 782 C C . ARG A 1 100 ? 9.356 -10.512 -27.687 1.00 91.38 100 ARG A C 1
ATOM 784 O O . ARG A 1 100 ? 10.160 -9.999 -26.919 1.00 91.38 100 ARG A O 1
ATOM 791 N N . ALA A 1 101 ? 8.142 -10.902 -27.289 1.00 90.06 101 ALA A N 1
ATOM 792 C CA . ALA A 1 101 ? 7.663 -10.708 -25.918 1.00 90.06 101 ALA A CA 1
ATOM 793 C C . ALA A 1 101 ? 8.533 -11.439 -24.878 1.00 90.06 101 ALA A C 1
ATOM 795 O O . ALA A 1 101 ? 8.907 -10.847 -23.867 1.00 90.06 101 ALA A O 1
ATOM 796 N N . LYS A 1 102 ? 8.922 -12.695 -25.145 1.00 91.56 102 LYS A N 1
ATOM 797 C CA . LYS A 1 102 ? 9.828 -13.462 -24.265 1.00 91.56 102 LYS A CA 1
ATOM 798 C C . LYS A 1 102 ? 11.200 -12.805 -24.137 1.00 91.56 102 LYS A C 1
ATOM 800 O O . LYS A 1 102 ? 11.750 -12.738 -23.040 1.00 91.56 102 LYS A O 1
ATOM 805 N N . LEU A 1 103 ? 11.744 -12.323 -25.254 1.00 92.31 103 LEU A N 1
ATOM 806 C CA . LEU A 1 103 ? 13.047 -11.671 -25.267 1.00 92.31 103 LEU A CA 1
ATOM 807 C C . LEU A 1 103 ? 13.015 -10.320 -24.541 1.00 92.31 103 LEU A C 1
ATOM 809 O O . LEU A 1 103 ? 13.936 -9.998 -23.793 1.00 92.31 103 LEU A O 1
ATOM 813 N N . LEU A 1 104 ? 11.943 -9.549 -24.727 1.00 93.06 104 LEU A N 1
ATOM 814 C CA . LEU A 1 104 ? 11.727 -8.304 -23.999 1.00 93.06 104 LEU A CA 1
ATOM 815 C C . LEU A 1 104 ? 11.625 -8.542 -22.500 1.00 93.06 104 LEU A C 1
ATOM 817 O O . LEU A 1 104 ? 12.228 -7.793 -21.742 1.00 93.06 104 LEU A O 1
ATOM 821 N N . GLU A 1 105 ? 10.923 -9.587 -22.065 1.00 92.19 105 GLU A N 1
ATOM 822 C CA . GLU A 1 105 ? 10.840 -9.914 -20.641 1.00 92.19 105 GLU A CA 1
ATOM 823 C C . GLU A 1 105 ? 12.211 -10.279 -20.054 1.00 92.19 105 GLU A C 1
ATOM 825 O O . GLU A 1 105 ? 12.550 -9.841 -18.955 1.00 92.19 105 GLU A O 1
ATOM 830 N N . TYR A 1 106 ? 13.049 -10.991 -20.818 1.00 93.50 106 TYR A N 1
ATOM 831 C CA . TYR A 1 106 ? 14.439 -11.239 -20.429 1.00 93.50 106 TYR A CA 1
ATOM 832 C C . TYR A 1 106 ? 15.225 -9.933 -20.235 1.00 93.50 106 TYR A C 1
ATOM 834 O O . TYR A 1 106 ? 15.851 -9.758 -19.190 1.00 93.50 106 TYR A O 1
ATOM 842 N N . PHE A 1 107 ? 15.175 -9.002 -21.196 1.00 93.94 107 PHE A N 1
ATOM 843 C CA . PHE A 1 107 ? 15.891 -7.727 -21.078 1.00 93.94 107 PHE A CA 1
ATOM 844 C C . PHE A 1 107 ? 15.319 -6.828 -19.980 1.00 93.94 107 PHE A C 1
ATOM 846 O O . PHE A 1 107 ? 16.084 -6.252 -19.215 1.00 93.94 107 PHE A O 1
ATOM 853 N N . ARG A 1 108 ? 13.994 -6.764 -19.823 1.00 92.88 108 ARG A N 1
ATOM 854 C CA . ARG A 1 108 ? 13.324 -6.017 -18.743 1.00 92.88 108 ARG A CA 1
ATOM 855 C C . ARG A 1 108 ? 13.786 -6.470 -17.362 1.00 92.88 108 ARG A C 1
ATOM 857 O O . ARG A 1 108 ? 14.016 -5.633 -16.491 1.00 92.88 108 ARG A O 1
ATOM 864 N N . GLY A 1 109 ? 13.932 -7.779 -17.166 1.00 91.12 109 GLY A N 1
ATOM 865 C CA . GLY A 1 109 ? 14.425 -8.375 -15.924 1.00 91.12 109 GLY A CA 1
ATOM 866 C C . GLY A 1 109 ? 15.951 -8.386 -15.774 1.00 91.12 109 GLY A C 1
ATOM 867 O O . GLY A 1 109 ? 16.447 -8.820 -14.735 1.00 91.12 109 GLY A O 1
ATOM 868 N N . LEU A 1 110 ? 16.711 -7.939 -16.780 1.00 93.69 110 LEU A N 1
ATOM 869 C CA . LEU A 1 110 ? 18.170 -7.991 -16.758 1.00 93.69 110 LEU A CA 1
ATOM 870 C C . LEU A 1 110 ? 18.731 -6.971 -15.760 1.00 93.69 110 LEU A C 1
ATOM 872 O O . LEU A 1 110 ? 18.504 -5.772 -15.891 1.00 93.69 110 LEU A O 1
ATOM 876 N N . ASN A 1 111 ? 19.507 -7.446 -14.789 1.00 94.06 111 ASN A N 1
ATOM 877 C CA . ASN A 1 111 ? 20.250 -6.588 -13.868 1.00 94.06 111 ASN A CA 1
ATOM 878 C C . ASN A 1 111 ? 21.455 -5.953 -14.572 1.00 94.06 111 ASN A C 1
ATOM 880 O O . ASN A 1 111 ? 22.286 -6.675 -15.125 1.00 94.06 111 ASN A O 1
ATOM 884 N N . ILE A 1 112 ? 21.565 -4.627 -14.521 1.00 94.25 112 ILE A N 1
ATOM 885 C CA . ILE A 1 112 ? 22.629 -3.847 -15.155 1.00 94.25 112 ILE A CA 1
ATOM 886 C C . ILE A 1 112 ? 23.258 -2.868 -14.158 1.00 94.25 112 ILE A C 1
ATOM 888 O O . ILE A 1 112 ? 22.579 -2.317 -13.286 1.00 94.25 112 ILE A O 1
ATOM 892 N N . LYS A 1 113 ? 24.572 -2.654 -14.282 1.00 94.12 113 LYS A N 1
ATOM 893 C CA . LYS A 1 113 ? 25.306 -1.663 -13.492 1.00 94.12 113 LYS A CA 1
ATOM 894 C C . LYS A 1 113 ? 25.031 -0.243 -13.996 1.00 94.12 113 LYS A C 1
ATOM 896 O O . LYS A 1 113 ? 25.290 0.068 -15.161 1.00 94.12 113 LYS A O 1
ATOM 901 N N . CYS A 1 114 ? 24.545 0.598 -13.091 1.00 91.75 114 CYS A N 1
ATOM 902 C CA . CYS A 1 114 ? 24.202 2.004 -13.291 1.00 91.75 114 CYS A CA 1
ATOM 903 C C . CYS A 1 114 ? 25.400 2.936 -13.021 1.00 91.75 114 CYS A C 1
ATOM 905 O O . CYS A 1 114 ? 26.421 2.510 -12.476 1.00 91.75 114 CYS A O 1
ATOM 907 N N . VAL A 1 115 ? 25.270 4.222 -13.374 1.00 88.75 115 VAL A N 1
ATOM 908 C CA . VAL A 1 115 ? 26.314 5.261 -13.196 1.00 88.75 115 VAL A CA 1
ATOM 909 C C . VAL A 1 115 ? 26.777 5.378 -11.745 1.00 88.75 115 VAL A C 1
ATOM 911 O O . VAL A 1 115 ? 27.971 5.469 -11.481 1.00 88.75 115 VAL A O 1
ATOM 914 N N . ASN A 1 116 ? 25.843 5.326 -10.797 1.00 83.38 116 ASN A N 1
ATOM 915 C CA . ASN A 1 116 ? 26.121 5.381 -9.359 1.00 83.38 116 ASN A CA 1
ATOM 916 C C . ASN A 1 116 ? 26.646 4.056 -8.778 1.00 83.38 116 ASN A C 1
ATOM 918 O O . ASN A 1 116 ? 26.774 3.918 -7.566 1.00 83.38 116 ASN A O 1
ATOM 922 N N . GLY A 1 117 ? 26.945 3.067 -9.624 1.00 85.00 117 GLY A N 1
ATOM 923 C CA . GLY A 1 117 ? 27.452 1.762 -9.212 1.00 85.00 117 GLY A CA 1
ATOM 924 C C . GLY A 1 117 ? 26.376 0.784 -8.741 1.00 85.00 117 GLY A C 1
ATOM 925 O O . GLY A 1 117 ? 26.692 -0.398 -8.588 1.00 85.00 117 GLY A O 1
ATOM 926 N N . TYR A 1 118 ? 25.122 1.223 -8.569 1.00 87.94 118 TYR A N 1
ATOM 927 C CA . TYR A 1 118 ? 24.025 0.321 -8.228 1.00 87.94 118 TYR A CA 1
ATOM 928 C C . TYR A 1 118 ? 23.725 -0.667 -9.345 1.00 87.94 118 TYR A C 1
ATOM 930 O O . TYR A 1 118 ? 23.963 -0.426 -10.530 1.00 87.94 118 TYR A O 1
ATOM 938 N N . ILE A 1 119 ? 23.164 -1.795 -8.932 1.00 89.94 119 ILE A N 1
ATOM 939 C CA . ILE A 1 119 ? 22.735 -2.870 -9.810 1.00 89.94 119 ILE A CA 1
ATOM 940 C C . ILE A 1 119 ? 21.216 -2.885 -9.767 1.00 89.94 119 ILE A C 1
ATOM 942 O O . ILE A 1 119 ? 20.636 -3.160 -8.719 1.00 89.94 119 ILE A O 1
ATOM 946 N N . ALA A 1 120 ? 20.579 -2.589 -10.893 1.00 88.56 120 ALA A N 1
ATOM 947 C CA . ALA A 1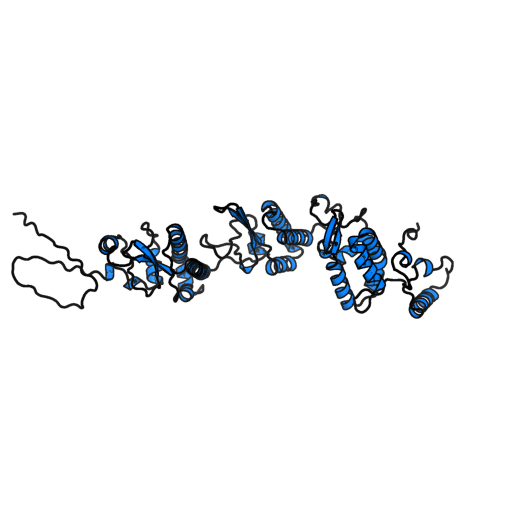 120 ? 19.127 -2.538 -10.989 1.00 88.56 120 ALA A CA 1
ATOM 948 C C . ALA A 1 120 ? 18.646 -3.286 -12.233 1.00 88.56 120 ALA A C 1
ATOM 950 O O . ALA A 1 120 ? 19.361 -3.377 -13.230 1.00 88.56 120 ALA A O 1
ATOM 951 N N . GLN A 1 121 ? 17.427 -3.820 -12.184 1.00 91.38 121 GLN A N 1
ATOM 952 C CA . GLN A 1 121 ? 16.770 -4.394 -13.362 1.00 91.38 121 GLN A CA 1
ATOM 953 C C . GLN A 1 121 ? 16.565 -3.303 -14.416 1.00 91.38 121 GLN A C 1
ATOM 955 O O . GLN A 1 121 ? 16.191 -2.195 -14.040 1.00 91.38 121 GLN A O 1
ATOM 960 N N . MET A 1 122 ? 16.729 -3.587 -15.715 1.00 91.06 122 MET A N 1
ATOM 961 C CA . MET A 1 122 ? 16.557 -2.571 -16.771 1.00 91.06 122 MET A CA 1
ATOM 962 C C . MET A 1 122 ? 15.198 -1.876 -16.684 1.00 91.06 122 MET A C 1
ATOM 964 O O . MET A 1 122 ? 15.137 -0.647 -16.752 1.00 91.06 122 MET A O 1
ATOM 968 N N . ARG A 1 123 ? 14.124 -2.629 -16.409 1.00 88.38 123 ARG A N 1
ATOM 969 C CA . ARG A 1 123 ? 12.780 -2.065 -16.204 1.00 88.38 123 ARG A CA 1
ATOM 970 C C . ARG A 1 123 ? 12.669 -1.114 -15.014 1.00 88.38 123 ARG A C 1
ATOM 972 O O . ARG A 1 123 ? 11.688 -0.390 -14.930 1.00 88.38 123 ARG A O 1
ATOM 979 N N . SER A 1 124 ? 13.649 -1.125 -14.112 1.00 86.31 124 SER A N 1
ATOM 980 C CA . SER A 1 124 ? 13.793 -0.277 -12.924 1.00 86.31 124 SER A CA 1
ATOM 981 C C . SER A 1 124 ? 14.796 0.873 -13.124 1.00 86.31 124 SER A C 1
ATOM 983 O O . SER A 1 124 ? 14.989 1.659 -12.206 1.00 86.31 124 SER A O 1
ATOM 985 N N . THR A 1 125 ? 15.402 1.011 -14.312 1.00 89.88 125 THR A N 1
ATOM 986 C CA . THR A 1 125 ? 16.407 2.052 -14.625 1.00 89.88 125 THR A CA 1
ATOM 987 C C . THR A 1 125 ? 15.848 3.235 -15.412 1.00 89.88 125 THR A C 1
ATOM 989 O O . THR A 1 125 ? 14.724 3.187 -15.930 1.00 89.88 125 THR A O 1
ATOM 992 N N . TYR A 1 126 ? 16.651 4.294 -15.512 1.00 88.56 126 TYR A N 1
ATOM 993 C CA . TYR A 1 126 ? 16.287 5.550 -16.158 1.00 88.56 126 TYR A CA 1
ATOM 994 C C . TYR A 1 126 ? 17.373 6.021 -17.125 1.00 88.56 126 TYR A C 1
ATOM 996 O O . TYR A 1 126 ? 18.569 5.816 -16.898 1.00 88.56 126 TYR A O 1
ATOM 1004 N N . LEU A 1 127 ? 16.943 6.686 -18.192 1.00 88.31 127 LEU A N 1
ATOM 1005 C CA . LEU A 1 127 ? 17.816 7.370 -19.135 1.00 88.31 127 LEU A CA 1
ATOM 1006 C C . LEU A 1 127 ? 17.842 8.860 -18.789 1.00 88.31 127 LEU A C 1
ATOM 1008 O O . LEU A 1 127 ? 16.786 9.476 -18.714 1.00 88.31 127 LEU A O 1
ATOM 1012 N N . LEU A 1 128 ? 19.023 9.445 -18.581 1.00 84.38 128 LEU A N 1
ATOM 1013 C CA . LEU A 1 128 ? 19.161 10.844 -18.159 1.00 84.38 128 LEU A CA 1
ATOM 1014 C C . LEU A 1 128 ? 18.736 11.831 -19.264 1.00 84.38 128 LEU A C 1
ATOM 1016 O O . LEU A 1 128 ? 19.571 12.373 -19.966 1.00 84.38 128 LEU A O 1
ATOM 1020 N N . SER A 1 129 ? 17.450 12.094 -19.458 1.00 77.12 129 SER A N 1
ATOM 1021 C CA . SER A 1 129 ? 17.002 13.115 -20.414 1.00 77.12 129 SER A CA 1
ATOM 1022 C C . SER A 1 129 ? 17.024 14.518 -19.796 1.00 77.12 129 SER A C 1
ATOM 1024 O O . SER A 1 129 ? 17.033 14.678 -18.575 1.00 77.12 129 SER A O 1
ATOM 1026 N N . THR A 1 130 ? 16.985 15.561 -20.631 1.00 75.62 130 THR A N 1
ATOM 1027 C CA . THR A 1 130 ? 16.812 16.952 -20.167 1.00 75.62 130 THR A CA 1
ATOM 1028 C C . THR A 1 130 ? 15.535 17.129 -19.343 1.00 75.62 130 THR A C 1
ATOM 1030 O O . THR A 1 130 ? 15.522 17.917 -18.404 1.00 75.62 130 THR A O 1
ATOM 1033 N N . ALA A 1 131 ? 14.486 16.363 -19.657 1.00 73.31 131 ALA A N 1
ATOM 1034 C CA . ALA A 1 131 ? 13.240 16.337 -18.900 1.00 73.31 131 ALA A CA 1
ATOM 1035 C C . ALA A 1 131 ? 13.390 15.661 -17.526 1.00 73.31 131 ALA A C 1
ATOM 1037 O O . ALA A 1 131 ? 12.731 16.070 -16.577 1.00 73.31 131 ALA A O 1
ATOM 1038 N N . LEU A 1 132 ? 14.254 14.644 -17.413 1.00 77.56 132 LEU A N 1
ATOM 1039 C CA . LEU A 1 132 ? 14.486 13.902 -16.170 1.00 77.56 132 LEU A CA 1
ATOM 1040 C C . LEU A 1 132 ? 15.523 14.556 -15.257 1.00 77.56 132 LEU A C 1
ATOM 1042 O O . LEU A 1 132 ? 15.460 14.342 -14.051 1.00 77.56 132 LEU A O 1
ATOM 1046 N N . ALA A 1 133 ? 16.438 15.364 -15.802 1.00 79.56 133 ALA A N 1
ATOM 1047 C CA . ALA A 1 133 ? 17.520 16.009 -15.058 1.00 79.56 133 ALA A CA 1
ATOM 1048 C C . ALA A 1 133 ? 17.083 16.722 -13.756 1.00 79.56 133 ALA A C 1
ATOM 1050 O O . ALA A 1 133 ? 17.785 16.556 -12.760 1.00 79.56 133 ALA A O 1
ATOM 1051 N N . PRO A 1 134 ? 15.939 17.440 -13.695 1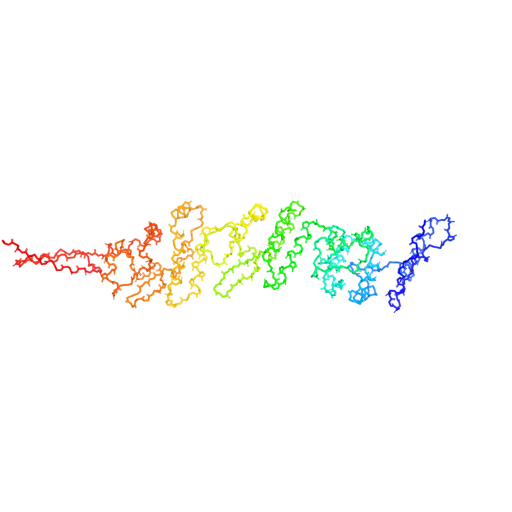.00 80.12 134 PRO A N 1
ATOM 1052 C CA . PRO A 1 134 ? 15.479 18.080 -12.458 1.00 80.12 134 PRO A CA 1
ATOM 1053 C C . PRO A 1 134 ? 15.071 17.104 -11.345 1.00 80.12 134 PRO A C 1
ATOM 1055 O O . PRO A 1 134 ? 15.041 17.490 -10.183 1.00 80.12 134 PRO A O 1
ATOM 1058 N N . PHE A 1 135 ? 14.745 15.855 -11.689 1.00 75.50 135 PHE A N 1
ATOM 1059 C CA . PHE A 1 135 ? 14.234 14.836 -10.764 1.00 75.50 135 PHE A CA 1
ATOM 1060 C C . PHE A 1 135 ? 15.300 13.819 -10.344 1.00 75.50 135 PHE A C 1
ATOM 1062 O O . PHE A 1 135 ? 15.000 12.876 -9.611 1.00 75.50 135 PHE A O 1
ATOM 1069 N N . VAL A 1 136 ? 16.530 13.970 -10.840 1.00 78.69 136 VAL A N 1
ATOM 1070 C CA . VAL A 1 136 ? 17.624 13.046 -10.549 1.00 78.69 136 VAL A CA 1
ATOM 1071 C C . VAL A 1 136 ? 18.065 13.200 -9.102 1.00 78.69 136 VAL A C 1
ATOM 1073 O O . VAL A 1 136 ? 18.541 14.257 -8.697 1.00 78.69 136 VAL A O 1
ATOM 1076 N N . ASP A 1 137 ? 17.988 12.103 -8.355 1.00 76.06 137 ASP A N 1
ATOM 1077 C CA . ASP A 1 137 ? 18.626 11.960 -7.051 1.00 76.06 137 ASP A CA 1
ATOM 1078 C C . ASP A 1 137 ? 19.841 11.013 -7.129 1.00 76.06 137 ASP A C 1
ATOM 1080 O O . ASP A 1 137 ? 20.030 10.266 -8.093 1.00 76.06 137 ASP A O 1
ATOM 1084 N N . THR A 1 138 ? 20.706 11.043 -6.112 1.00 73.38 138 THR A N 1
ATOM 1085 C CA . THR A 1 138 ? 21.910 10.191 -6.051 1.00 73.38 138 THR A CA 1
ATOM 1086 C C . THR A 1 138 ? 21.581 8.698 -5.938 1.00 73.38 138 THR A C 1
ATOM 1088 O O . THR A 1 138 ? 22.408 7.847 -6.286 1.00 73.38 138 THR A O 1
ATOM 1091 N N . ALA A 1 139 ? 20.369 8.363 -5.491 1.00 74.06 139 ALA A N 1
ATOM 1092 C CA . ALA A 1 139 ? 19.879 7.000 -5.344 1.00 74.06 139 ALA A CA 1
ATOM 1093 C C . ALA A 1 139 ? 19.249 6.439 -6.635 1.00 74.06 139 ALA A C 1
ATOM 1095 O O . ALA A 1 139 ? 18.957 5.243 -6.710 1.00 74.06 139 ALA A O 1
ATOM 1096 N N . MET A 1 140 ? 19.058 7.271 -7.660 1.00 82.69 140 MET A N 1
ATOM 1097 C CA . MET A 1 140 ? 18.356 6.919 -8.885 1.00 82.69 140 MET A CA 1
ATOM 1098 C C . MET A 1 140 ? 19.237 6.049 -9.799 1.00 82.69 140 MET A C 1
ATOM 1100 O O . MET A 1 140 ? 20.352 6.442 -10.149 1.00 82.69 140 MET A O 1
ATOM 1104 N N . PRO A 1 141 ? 18.782 4.856 -10.218 1.00 86.94 141 PRO A N 1
ATOM 1105 C CA . PRO A 1 141 ? 19.555 3.961 -11.079 1.00 86.94 141 PRO A CA 1
ATOM 1106 C C . PRO A 1 141 ? 19.587 4.463 -12.535 1.00 86.94 141 PRO A C 1
ATOM 1108 O O . PRO A 1 141 ? 18.779 4.062 -13.378 1.00 86.94 141 PRO A O 1
ATOM 1111 N N . LEU A 1 142 ? 20.524 5.368 -12.826 1.00 89.38 142 LEU A N 1
ATOM 1112 C CA . LEU A 1 142 ? 20.758 5.917 -14.164 1.00 89.38 1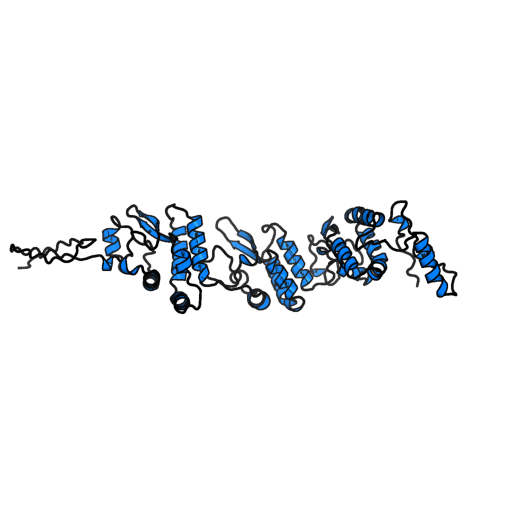42 LEU A CA 1
ATOM 1113 C C . LEU A 1 142 ? 21.624 4.986 -15.018 1.00 89.38 142 LEU A C 1
ATOM 1115 O O . LEU A 1 142 ? 22.679 4.524 -14.575 1.00 89.38 142 LEU A O 1
ATOM 1119 N N . LEU A 1 143 ? 21.230 4.764 -16.272 1.00 90.94 143 LEU A N 1
ATOM 1120 C CA . LEU A 1 143 ? 22.066 4.044 -17.232 1.00 90.94 143 LEU A CA 1
ATOM 1121 C C . LEU A 1 143 ? 23.327 4.850 -17.593 1.00 90.94 143 LEU A C 1
ATOM 1123 O O . LEU A 1 143 ? 23.257 6.077 -17.693 1.00 90.94 143 LEU A O 1
ATOM 1127 N N . PRO A 1 144 ? 24.476 4.187 -17.825 1.00 89.31 144 PRO A N 1
ATOM 1128 C CA . PRO A 1 144 ? 25.760 4.839 -18.082 1.00 89.31 144 PRO A CA 1
ATOM 1129 C C . PRO A 1 144 ? 25.896 5.350 -19.516 1.00 89.31 144 PRO A C 1
ATOM 1131 O O . PRO A 1 144 ? 26.828 4.981 -20.218 1.00 89.31 144 PRO A O 1
ATOM 1134 N N . ILE A 1 145 ? 24.962 6.195 -19.953 1.00 86.00 145 ILE A N 1
ATOM 1135 C CA . ILE A 1 145 ? 24.905 6.737 -21.313 1.00 86.00 145 ILE A CA 1
ATOM 1136 C C . ILE A 1 145 ? 25.271 8.229 -21.281 1.00 86.00 145 ILE A C 1
ATOM 1138 O O . ILE A 1 145 ? 24.532 9.014 -20.688 1.00 86.00 145 ILE A O 1
ATOM 1142 N N . PRO A 1 146 ? 26.384 8.645 -21.915 1.00 71.44 146 PRO A N 1
ATOM 1143 C CA . PRO A 1 146 ? 26.879 10.022 -21.840 1.00 71.44 146 PRO A CA 1
ATOM 1144 C C . PRO A 1 146 ? 26.085 11.023 -22.699 1.00 71.44 146 PRO A C 1
ATOM 1146 O O . PRO A 1 146 ? 26.033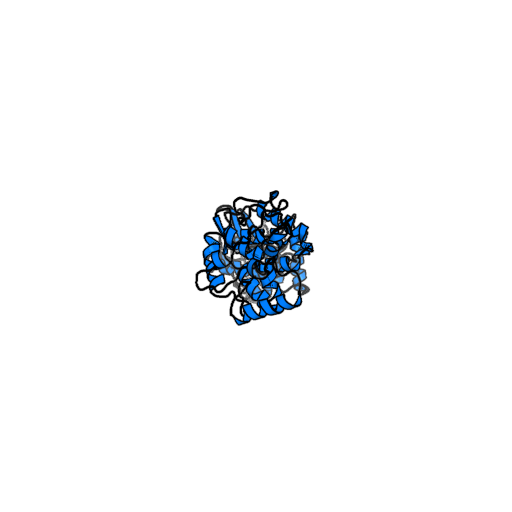 12.198 -22.352 1.00 71.44 146 PRO A O 1
ATOM 1149 N N . MET A 1 147 ? 25.449 10.579 -23.795 1.00 67.81 147 MET A N 1
ATOM 1150 C CA . MET A 1 147 ? 24.605 11.420 -24.668 1.00 67.81 147 MET A CA 1
ATOM 1151 C C . MET A 1 147 ? 23.210 10.806 -24.896 1.00 67.81 147 MET A C 1
ATOM 1153 O O . MET A 1 147 ? 22.920 10.259 -25.958 1.00 67.81 147 MET A O 1
ATOM 1157 N N . PRO A 1 148 ? 22.330 10.885 -23.895 1.00 65.12 148 PRO A N 1
ATOM 1158 C CA . PRO A 1 148 ? 21.026 10.212 -23.877 1.00 65.12 148 PRO A CA 1
ATOM 1159 C C . PRO A 1 148 ? 19.932 10.863 -24.743 1.00 65.12 148 PRO A C 1
ATOM 1161 O O . PRO A 1 148 ? 18.820 10.351 -24.796 1.00 65.12 148 PRO A O 1
ATOM 1164 N N . VAL A 1 149 ? 20.210 11.997 -25.396 1.00 63.84 149 VAL A N 1
ATOM 1165 C CA . VAL A 1 149 ? 19.206 12.795 -26.133 1.00 63.84 149 VAL A CA 1
ATOM 1166 C C . VAL A 1 149 ? 19.034 12.329 -27.590 1.00 63.84 149 VAL A C 1
ATOM 1168 O O . VAL A 1 149 ? 18.143 12.810 -28.286 1.00 63.84 149 VAL A O 1
ATOM 1171 N N . SER A 1 150 ? 19.854 11.392 -28.081 1.00 70.88 150 SER A N 1
ATOM 1172 C CA . SER A 1 150 ? 19.664 10.851 -29.432 1.00 70.88 150 SER A CA 1
ATOM 1173 C C . SER A 1 150 ? 18.480 9.878 -29.473 1.00 70.88 150 SER A C 1
ATOM 1175 O O . SER A 1 150 ? 18.337 9.010 -28.610 1.00 70.88 150 SER A O 1
ATOM 1177 N N . SER A 1 151 ? 17.651 9.982 -30.519 1.00 79.44 151 SER A N 1
ATOM 1178 C CA . SER A 1 151 ? 16.542 9.048 -30.791 1.00 79.44 151 SER A CA 1
ATOM 1179 C C . SER A 1 151 ? 17.009 7.600 -30.973 1.00 79.44 151 SER A C 1
ATOM 1181 O O . SER A 1 151 ? 16.217 6.666 -30.924 1.00 79.44 151 SER A O 1
ATOM 1183 N N . GLU A 1 152 ? 18.310 7.383 -31.133 1.00 81.75 152 GLU A N 1
ATOM 1184 C CA . GLU A 1 152 ? 18.932 6.066 -31.206 1.00 81.75 152 GLU A CA 1
ATOM 1185 C C . GLU A 1 152 ? 18.768 5.255 -29.913 1.00 81.75 152 GLU A C 1
ATOM 1187 O O . GLU A 1 152 ? 18.846 4.031 -29.957 1.00 81.75 152 GLU A O 1
ATOM 1192 N N . TRP A 1 153 ? 18.527 5.904 -28.767 1.00 87.50 153 TRP A N 1
ATOM 1193 C CA . TRP A 1 153 ? 18.307 5.240 -27.476 1.00 87.50 153 TRP A CA 1
ATOM 1194 C C . TRP A 1 153 ? 16.836 4.939 -27.175 1.00 87.50 153 TRP A C 1
ATOM 1196 O O . TRP A 1 153 ? 16.525 4.311 -26.162 1.00 87.50 153 TRP A O 1
ATOM 1206 N N . ASP A 1 154 ? 15.924 5.319 -28.068 1.00 85.69 154 ASP A N 1
ATOM 1207 C CA . ASP A 1 154 ? 14.481 5.163 -27.883 1.00 85.69 154 ASP A CA 1
ATOM 1208 C C . ASP A 1 154 ? 14.040 3.711 -27.693 1.00 85.69 154 ASP A C 1
ATOM 1210 O O . ASP A 1 154 ? 13.054 3.440 -27.004 1.00 85.69 154 ASP A O 1
ATOM 1214 N N . PHE A 1 155 ? 14.795 2.763 -28.251 1.00 89.38 155 PHE A N 1
ATOM 1215 C CA . PHE A 1 155 ? 14.527 1.337 -28.089 1.00 89.38 155 PHE A CA 1
ATOM 1216 C C . PHE A 1 155 ? 14.597 0.865 -26.632 1.00 89.38 155 PHE A C 1
ATOM 1218 O O . PHE A 1 155 ? 13.985 -0.143 -26.290 1.00 89.38 155 PHE A O 1
ATOM 1225 N N . LEU A 1 156 ? 15.296 1.588 -25.750 1.00 91.19 156 LEU A N 1
ATOM 1226 C CA . LEU A 1 156 ? 15.369 1.252 -24.328 1.00 91.19 156 LEU A CA 1
ATOM 1227 C C . LEU A 1 156 ? 13.994 1.317 -23.646 1.00 91.19 156 LEU A C 1
ATOM 1229 O O . LEU A 1 156 ? 13.775 0.623 -22.649 1.00 91.19 156 LEU A O 1
ATOM 1233 N N . ARG A 1 157 ? 13.035 2.066 -24.214 1.00 87.88 157 ARG A N 1
ATOM 1234 C CA . ARG A 1 157 ? 11.634 2.037 -23.771 1.00 87.88 157 ARG A CA 1
ATOM 1235 C C . ARG A 1 157 ? 11.028 0.639 -23.881 1.00 87.88 157 ARG A C 1
ATOM 1237 O O . ARG A 1 157 ? 10.305 0.223 -22.977 1.00 87.88 157 ARG A O 1
ATOM 1244 N N . ASP A 1 158 ? 11.389 -0.134 -24.908 1.00 89.19 158 ASP A N 1
ATOM 1245 C CA . ASP A 1 158 ? 10.925 -1.520 -25.052 1.00 89.19 158 ASP A CA 1
ATOM 1246 C C . ASP A 1 158 ? 11.385 -2.391 -23.865 1.00 89.19 158 ASP A C 1
ATOM 1248 O O . ASP A 1 158 ? 10.661 -3.293 -23.419 1.00 89.19 158 ASP A O 1
ATOM 1252 N N . PHE A 1 159 ? 12.560 -2.079 -23.305 1.00 91.44 159 PHE A N 1
ATOM 1253 C CA . PHE A 1 159 ? 13.153 -2.744 -22.140 1.00 91.44 159 PHE A CA 1
ATOM 1254 C C . PHE A 1 159 ? 12.636 -2.205 -20.795 1.00 91.44 159 PHE A C 1
ATOM 1256 O O . PHE A 1 159 ? 13.088 -2.649 -19.741 1.00 91.44 159 PHE A O 1
ATOM 1263 N N . GLY A 1 160 ? 11.673 -1.278 -20.808 1.00 86.44 160 GLY A N 1
ATOM 1264 C CA . GLY A 1 160 ? 11.094 -0.676 -19.604 1.00 86.44 160 GLY A CA 1
ATOM 1265 C C . GLY A 1 160 ? 11.964 0.410 -18.962 1.00 86.44 160 GLY A C 1
ATOM 1266 O O . GLY A 1 160 ? 11.729 0.786 -17.809 1.00 86.44 160 GLY A O 1
ATOM 1267 N N . VAL A 1 161 ? 12.975 0.910 -19.678 1.00 89.12 161 VAL A N 1
ATOM 1268 C CA . VAL A 1 161 ? 13.763 2.064 -19.236 1.00 89.12 161 VAL A CA 1
ATOM 1269 C C . VAL A 1 161 ? 12.907 3.315 -19.386 1.00 89.12 161 VAL A C 1
ATOM 1271 O O . VAL A 1 161 ? 12.320 3.561 -20.440 1.00 89.12 161 VAL A O 1
ATOM 1274 N N . SER A 1 162 ? 12.844 4.118 -18.329 1.00 86.44 162 SER A N 1
ATOM 1275 C CA . SER A 1 162 ? 12.071 5.359 -18.337 1.00 86.44 162 SER A CA 1
ATOM 1276 C C . SER A 1 162 ? 12.905 6.482 -18.955 1.00 86.44 162 SER A C 1
ATOM 1278 O O . SER A 1 162 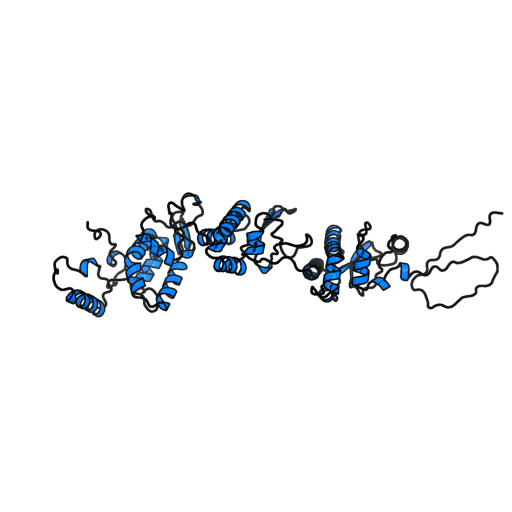? 14.004 6.770 -18.479 1.00 86.44 162 SER A O 1
ATOM 1280 N N . THR A 1 163 ? 12.388 7.100 -20.019 1.00 81.25 163 THR A N 1
ATOM 1281 C CA . THR A 1 163 ? 13.050 8.193 -20.761 1.00 81.25 163 THR A CA 1
ATOM 1282 C C . THR A 1 163 ? 12.354 9.548 -20.578 1.00 81.25 163 THR A C 1
ATOM 1284 O O . THR A 1 163 ? 12.925 10.596 -20.884 1.00 81.25 163 THR A O 1
ATOM 1287 N N . THR A 1 164 ? 11.118 9.521 -20.084 1.00 81.00 164 THR A N 1
ATOM 1288 C CA . THR A 1 164 ? 10.190 10.648 -19.932 1.00 81.00 164 THR A CA 1
ATOM 1289 C C . THR A 1 164 ? 9.698 10.751 -18.491 1.00 81.00 164 THR A C 1
ATOM 1291 O O . THR A 1 164 ? 9.740 9.774 -17.743 1.00 81.00 164 THR A O 1
ATOM 1294 N N . VAL A 1 165 ? 9.249 11.948 -18.105 1.00 83.44 165 VAL A N 1
ATOM 1295 C CA . VAL A 1 165 ? 8.574 12.203 -16.826 1.00 83.44 165 VAL A CA 1
ATOM 1296 C C . VAL A 1 165 ? 7.072 12.079 -17.067 1.00 83.44 165 VAL A C 1
ATOM 1298 O O . VAL A 1 165 ? 6.416 13.045 -17.444 1.00 83.44 165 VAL A O 1
ATOM 1301 N N . ASP A 1 166 ? 6.563 10.862 -16.933 1.00 84.19 166 ASP A N 1
ATOM 1302 C CA . ASP A 1 166 ? 5.155 10.500 -17.119 1.00 84.19 166 ASP A CA 1
ATOM 1303 C C . ASP A 1 166 ? 4.605 9.802 -15.862 1.00 84.19 166 ASP A C 1
ATOM 1305 O O . ASP A 1 166 ? 5.322 9.570 -14.883 1.00 84.19 166 ASP A O 1
ATOM 1309 N N . ALA A 1 167 ? 3.323 9.440 -15.857 1.00 87.75 167 ALA A N 1
ATOM 1310 C CA . ALA A 1 167 ? 2.734 8.708 -14.736 1.00 87.75 167 ALA A CA 1
ATOM 1311 C C . ALA A 1 167 ? 3.466 7.387 -14.418 1.00 87.75 167 ALA A C 1
ATOM 1313 O O . ALA A 1 167 ? 3.553 6.991 -13.251 1.00 87.75 167 ALA A O 1
ATOM 1314 N N . ALA A 1 168 ? 4.011 6.696 -15.429 1.00 86.75 168 ALA A N 1
ATOM 1315 C CA . ALA A 1 168 ? 4.733 5.441 -15.228 1.00 86.75 168 ALA A CA 1
ATOM 1316 C C . ALA A 1 168 ? 6.060 5.673 -14.495 1.00 86.75 168 ALA A C 1
ATOM 1318 O O . ALA A 1 168 ? 6.433 4.865 -13.643 1.00 86.75 168 ALA A O 1
ATOM 1319 N N . PHE A 1 169 ? 6.746 6.782 -14.783 1.00 87.62 169 PHE A N 1
ATOM 1320 C CA . PHE A 1 169 ? 7.942 7.223 -14.073 1.00 87.62 169 PHE A CA 1
ATOM 1321 C C . PHE A 1 169 ? 7.681 7.407 -12.571 1.00 87.62 169 PHE A C 1
ATOM 1323 O O . PHE A 1 169 ? 8.379 6.801 -11.754 1.00 87.62 169 PHE A O 1
ATOM 1330 N N . PHE A 1 170 ? 6.650 8.168 -12.190 1.00 91.38 170 PHE A N 1
ATOM 1331 C CA . PHE A 1 170 ? 6.351 8.409 -10.773 1.00 91.38 170 PHE A CA 1
ATOM 1332 C C . PHE A 1 170 ? 5.863 7.147 -10.055 1.00 91.38 170 PHE A C 1
ATOM 1334 O O . PHE A 1 170 ? 6.324 6.848 -8.954 1.00 91.38 170 PHE A O 1
ATOM 1341 N N . LEU A 1 171 ? 5.013 6.339 -10.699 1.00 92.44 171 LEU A N 1
ATOM 1342 C CA . LEU A 1 171 ? 4.548 5.064 -10.140 1.00 92.44 171 LEU A CA 1
ATOM 1343 C C . LEU A 1 171 ? 5.700 4.074 -9.905 1.00 92.44 171 LEU A C 1
ATOM 1345 O O . LEU A 1 171 ? 5.718 3.325 -8.922 1.00 92.44 171 LEU A O 1
ATOM 1349 N N . LYS A 1 172 ? 6.677 4.065 -10.813 1.00 88.38 172 LYS A N 1
ATOM 1350 C CA . LYS A 1 172 ? 7.893 3.264 -10.697 1.00 88.38 172 LYS A CA 1
ATOM 1351 C C . LYS A 1 172 ? 8.772 3.757 -9.551 1.00 88.38 172 LYS A C 1
ATOM 1353 O O . LYS A 1 172 ? 9.231 2.930 -8.768 1.00 88.38 172 LYS A O 1
ATOM 1358 N N . ARG A 1 173 ? 8.946 5.074 -9.397 1.00 87.88 173 ARG A N 1
ATOM 1359 C CA . ARG A 1 173 ? 9.682 5.666 -8.268 1.00 87.88 173 ARG A CA 1
ATOM 1360 C C . ARG A 1 173 ? 9.020 5.328 -6.931 1.00 87.88 173 ARG A C 1
ATOM 1362 O O . ARG A 1 173 ? 9.708 4.850 -6.035 1.00 87.88 173 ARG A O 1
ATOM 1369 N N . LEU A 1 174 ? 7.694 5.448 -6.843 1.00 93.56 174 LEU A N 1
ATOM 1370 C CA . LEU A 1 174 ? 6.912 5.027 -5.678 1.00 93.56 174 LEU A CA 1
ATOM 1371 C C . LEU A 1 174 ? 7.097 3.530 -5.376 1.00 93.56 174 LEU A C 1
ATOM 1373 O O . LEU A 1 174 ? 7.371 3.157 -4.239 1.00 93.56 174 LEU A O 1
ATOM 1377 N N . SER A 1 175 ? 7.024 2.669 -6.398 1.00 91.62 175 SER A N 1
ATOM 1378 C CA . SER A 1 175 ? 7.277 1.229 -6.234 1.00 91.62 175 SER A CA 1
ATOM 1379 C C . SER A 1 175 ? 8.681 0.960 -5.688 1.00 91.62 175 SER A C 1
ATOM 1381 O O . SER A 1 175 ? 8.844 0.150 -4.784 1.00 91.62 175 SER A O 1
ATOM 1383 N N . SER A 1 176 ? 9.700 1.651 -6.199 1.00 86.25 176 SER A N 1
ATOM 1384 C CA . SER A 1 176 ? 11.072 1.498 -5.715 1.00 86.25 176 SER A CA 1
ATOM 1385 C C . SER A 1 176 ? 11.268 2.028 -4.293 1.00 86.25 176 SER A C 1
ATOM 1387 O O . SER A 1 176 ? 12.075 1.465 -3.559 1.00 86.25 176 SER A O 1
ATOM 1389 N N . LEU A 1 177 ? 10.538 3.069 -3.875 1.00 89.25 177 LEU A N 1
ATOM 1390 C CA . LEU A 1 177 ? 10.522 3.504 -2.473 1.00 89.25 177 LEU A CA 1
ATOM 1391 C C . LEU A 1 177 ? 9.859 2.466 -1.560 1.00 89.25 177 LEU A C 1
ATOM 1393 O O . LEU A 1 177 ? 10.366 2.231 -0.467 1.00 89.25 177 LEU A O 1
ATOM 1397 N N . SER A 1 178 ? 8.803 1.789 -2.024 1.00 92.19 178 SER A N 1
ATOM 1398 C CA . SER A 1 178 ? 8.131 0.730 -1.249 1.00 92.19 178 SER A CA 1
ATOM 1399 C C . SER A 1 178 ? 9.000 -0.501 -0.973 1.00 92.19 178 SER A C 1
ATOM 1401 O O . SER A 1 178 ? 8.748 -1.245 -0.030 1.00 92.19 178 SER A O 1
ATOM 1403 N N . GLU A 1 179 ? 10.054 -0.704 -1.766 1.00 88.31 179 GLU A N 1
ATOM 1404 C CA . GLU A 1 179 ? 11.021 -1.793 -1.580 1.00 88.31 179 GLU A CA 1
ATOM 1405 C C . GLU A 1 179 ? 12.120 -1.444 -0.557 1.00 88.31 179 GLU A C 1
ATOM 1407 O O . GLU A 1 179 ? 12.879 -2.322 -0.138 1.00 88.31 179 GLU A O 1
ATOM 1412 N N . ARG A 1 180 ? 12.228 -0.173 -0.140 1.00 86.56 180 ARG A N 1
ATOM 1413 C CA . ARG A 1 180 ? 13.201 0.278 0.864 1.00 86.56 180 ARG A CA 1
ATOM 1414 C C . ARG A 1 180 ? 12.660 0.080 2.284 1.00 86.56 180 ARG A C 1
ATOM 1416 O O . ARG A 1 180 ? 11.445 0.056 2.486 1.00 86.56 180 ARG A O 1
ATOM 1423 N N . PRO A 1 181 ? 13.538 -0.019 3.300 1.00 87.81 181 PRO A N 1
ATOM 1424 C CA . PRO A 1 181 ? 13.101 0.000 4.690 1.00 87.81 181 PRO A CA 1
ATOM 1425 C C . PRO A 1 181 ? 12.272 1.268 4.978 1.00 87.81 181 PRO A C 1
ATOM 1427 O O . PRO A 1 181 ? 12.762 2.364 4.711 1.00 87.81 181 PRO A O 1
ATOM 1430 N N . PRO A 1 182 ? 11.061 1.161 5.562 1.00 89.69 182 PRO A N 1
ATOM 1431 C CA . PRO A 1 182 ? 10.183 2.316 5.793 1.00 89.69 182 PRO A CA 1
ATOM 1432 C C . PRO A 1 182 ? 10.824 3.457 6.592 1.00 89.69 182 PRO A C 1
ATOM 1434 O O . PRO A 1 182 ? 10.475 4.614 6.410 1.00 89.69 182 PRO A O 1
ATOM 1437 N N . ARG A 1 183 ? 11.781 3.134 7.469 1.00 87.38 183 ARG A N 1
ATOM 1438 C CA . ARG A 1 183 ? 12.541 4.104 8.275 1.00 87.38 183 ARG A CA 1
ATOM 1439 C C . ARG A 1 183 ? 13.371 5.094 7.448 1.00 87.38 183 ARG A C 1
ATOM 1441 O O . ARG A 1 183 ? 13.659 6.171 7.948 1.00 87.38 183 ARG A O 1
ATOM 1448 N N . ASP A 1 184 ? 13.747 4.716 6.226 1.00 87.38 184 ASP A N 1
ATOM 1449 C CA . ASP A 1 184 ? 14.596 5.509 5.331 1.00 87.38 184 ASP A CA 1
ATOM 1450 C C . ASP A 1 184 ? 13.753 6.322 4.323 1.00 87.38 184 ASP A C 1
ATOM 1452 O O . ASP A 1 184 ? 14.289 6.864 3.357 1.00 87.38 184 ASP A O 1
ATOM 1456 N N . VAL A 1 185 ? 12.425 6.343 4.497 1.00 89.31 185 VAL A N 1
ATOM 1457 C CA . VAL A 1 185 ? 11.462 7.014 3.616 1.00 89.31 185 VAL A CA 1
ATOM 1458 C C . VAL A 1 185 ? 10.823 8.179 4.364 1.00 89.31 185 VAL A C 1
ATOM 1460 O O . VAL A 1 185 ? 10.326 8.002 5.476 1.00 89.31 185 VAL A O 1
ATOM 1463 N N . GLU A 1 186 ? 10.803 9.360 3.753 1.00 90.44 186 GLU A N 1
ATOM 1464 C CA . GLU A 1 186 ? 10.097 10.526 4.287 1.00 90.44 186 GLU A CA 1
ATOM 1465 C C . GLU A 1 186 ? 8.682 10.622 3.715 1.00 90.44 186 GLU A C 1
ATOM 1467 O O . GLU A 1 186 ? 8.474 10.407 2.520 1.00 90.44 186 GLU A O 1
ATOM 1472 N N . ALA A 1 187 ? 7.693 10.940 4.560 1.00 90.56 187 ALA A N 1
ATOM 1473 C CA . ALA A 1 187 ? 6.305 11.036 4.108 1.00 90.56 187 ALA A CA 1
ATOM 1474 C C . ALA A 1 187 ? 6.096 12.145 3.079 1.00 90.56 187 ALA A C 1
ATOM 1476 O O . ALA A 1 187 ? 5.294 11.945 2.171 1.00 90.56 187 ALA A O 1
ATOM 1477 N N . SER A 1 188 ? 6.834 13.257 3.176 1.00 91.00 188 SER A N 1
ATOM 1478 C CA . SER A 1 188 ? 6.772 14.345 2.193 1.00 91.00 188 SER A CA 1
ATOM 1479 C C . SER A 1 188 ? 7.147 13.862 0.793 1.00 91.00 188 SER A C 1
ATOM 1481 O O . SER A 1 188 ? 6.433 14.138 -0.162 1.00 91.00 188 SER A O 1
ATOM 1483 N N . ASP A 1 189 ? 8.205 13.053 0.676 1.00 90.06 189 ASP A N 1
ATOM 1484 C CA . ASP A 1 189 ? 8.644 12.514 -0.615 1.00 90.06 189 ASP A CA 1
ATOM 1485 C C . ASP A 1 189 ? 7.583 11.586 -1.223 1.00 90.06 189 ASP A C 1
ATOM 1487 O O . ASP A 1 189 ? 7.422 11.509 -2.443 1.00 90.06 189 ASP A O 1
ATOM 1491 N N . VAL A 1 190 ? 6.864 10.845 -0.375 1.00 94.44 190 VAL A N 1
ATOM 1492 C CA . VAL A 1 190 ? 5.782 9.958 -0.813 1.00 94.44 190 VAL A CA 1
ATOM 1493 C C . VAL A 1 190 ? 4.532 10.753 -1.188 1.00 94.44 190 VAL A C 1
ATOM 1495 O O . VAL A 1 190 ? 3.892 10.426 -2.188 1.00 94.44 190 VAL A O 1
ATOM 1498 N N . GLU A 1 191 ? 4.197 11.793 -0.426 1.00 94.44 191 GLU A N 1
ATOM 1499 C CA . GLU A 1 191 ? 3.076 12.688 -0.714 1.00 94.44 191 GLU A CA 1
ATOM 1500 C C . GLU A 1 191 ? 3.270 13.391 -2.062 1.00 94.44 191 GLU A C 1
ATOM 1502 O O . GLU A 1 191 ? 2.384 13.300 -2.912 1.00 94.44 191 GLU A O 1
ATOM 1507 N N . ASP A 1 192 ? 4.460 13.941 -2.323 1.00 92.88 192 ASP A N 1
ATOM 1508 C CA . ASP A 1 192 ? 4.820 14.547 -3.611 1.00 92.88 192 ASP A CA 1
ATOM 1509 C C . ASP A 1 192 ? 4.631 13.556 -4.776 1.00 92.88 192 ASP A C 1
ATOM 1511 O O . ASP A 1 192 ? 4.105 13.891 -5.841 1.00 92.88 192 ASP A O 1
ATOM 1515 N N . LEU A 1 193 ? 5.018 12.289 -4.582 1.00 94.19 193 LEU A N 1
ATOM 1516 C CA . LEU A 1 193 ? 4.806 11.249 -5.591 1.00 94.19 193 LEU A CA 1
ATOM 1517 C C . LEU A 1 193 ? 3.329 10.922 -5.791 1.00 94.19 193 LEU A C 1
ATOM 1519 O O . LEU A 1 193 ? 2.911 10.704 -6.929 1.00 94.19 193 LEU A O 1
ATOM 1523 N N . TYR A 1 194 ? 2.533 10.868 -4.724 1.00 97.00 194 TYR A N 1
ATOM 1524 C CA . TYR A 1 194 ? 1.093 10.682 -4.858 1.00 97.00 194 TYR A CA 1
ATOM 1525 C C . TYR A 1 194 ? 0.441 11.852 -5.590 1.00 97.00 194 TYR A C 1
ATOM 1527 O O . TYR A 1 194 ? -0.410 11.605 -6.443 1.00 97.00 194 TYR A O 1
ATOM 1535 N N . GLU A 1 195 ? 0.846 13.092 -5.317 1.00 95.44 195 GLU A N 1
ATOM 1536 C CA . GLU A 1 195 ? 0.352 14.279 -6.019 1.00 95.44 195 GLU A CA 1
ATOM 1537 C C . GLU A 1 195 ? 0.672 14.225 -7.515 1.00 95.44 195 GLU A C 1
ATOM 1539 O O . GLU A 1 195 ? -0.214 14.428 -8.353 1.00 95.44 195 GLU A O 1
ATOM 1544 N N . GLU A 1 196 ? 1.904 13.866 -7.874 1.00 94.25 196 GLU A N 1
ATOM 1545 C CA . GLU A 1 196 ? 2.312 13.743 -9.273 1.00 94.25 196 GLU A CA 1
ATOM 1546 C C . GLU A 1 196 ? 1.590 12.598 -9.999 1.00 94.25 196 GLU A C 1
ATOM 1548 O O . GLU A 1 196 ? 1.089 12.771 -11.117 1.00 94.25 196 GLU A O 1
ATOM 1553 N N . ILE A 1 197 ? 1.435 11.440 -9.348 1.00 95.50 197 ILE A N 1
ATOM 1554 C CA . ILE A 1 197 ? 0.646 10.323 -9.889 1.00 95.50 197 ILE A CA 1
ATOM 1555 C C . ILE A 1 197 ? -0.826 10.726 -10.025 1.00 95.50 197 ILE A C 1
ATOM 1557 O O . ILE A 1 197 ? -1.466 10.382 -11.019 1.00 95.50 197 ILE A O 1
ATOM 1561 N N . ALA A 1 198 ? -1.379 11.466 -9.064 1.00 94.56 198 ALA A N 1
ATOM 1562 C CA . ALA A 1 198 ? -2.753 11.948 -9.112 1.00 94.56 198 ALA A CA 1
ATOM 1563 C C . ALA A 1 198 ? -2.972 12.916 -10.279 1.00 94.56 198 ALA A C 1
ATOM 1565 O O . ALA A 1 198 ? -3.971 12.799 -10.998 1.00 94.56 198 ALA A O 1
ATOM 1566 N N . ARG A 1 199 ? -2.024 13.834 -10.501 1.00 94.19 199 ARG A N 1
ATOM 1567 C CA . ARG A 1 199 ? -2.032 14.795 -11.610 1.00 94.19 199 ARG A CA 1
ATOM 1568 C C . ARG A 1 199 ? -2.018 14.092 -12.966 1.00 94.19 199 ARG A C 1
ATOM 1570 O O . ARG A 1 199 ? -2.768 14.481 -13.862 1.00 94.19 199 ARG A O 1
ATOM 1577 N N . LEU A 1 200 ? -1.216 13.036 -13.096 1.00 93.31 200 LEU A N 1
ATOM 1578 C CA . LEU A 1 200 ? -1.029 12.282 -14.340 1.00 93.31 200 LEU A CA 1
ATOM 1579 C C . LEU A 1 200 ? -1.882 11.003 -14.423 1.00 93.31 200 LEU A C 1
ATOM 1581 O O . LEU A 1 200 ? -1.740 10.214 -15.355 1.00 93.31 200 LEU A O 1
ATOM 1585 N N . PHE A 1 201 ? -2.828 10.803 -13.500 1.00 92.44 201 PHE A N 1
ATOM 1586 C CA . PHE A 1 201 ? -3.594 9.557 -13.378 1.00 92.44 201 PHE A CA 1
ATOM 1587 C C . PHE A 1 201 ? -4.282 9.122 -14.681 1.00 92.44 201 PHE A C 1
ATOM 1589 O O . PHE A 1 201 ? -4.391 7.932 -14.976 1.00 92.44 201 PHE A O 1
ATOM 1596 N N . ARG A 1 202 ? -4.737 10.096 -15.481 1.00 92.50 202 ARG A N 1
ATOM 1597 C CA . ARG A 1 202 ? -5.455 9.863 -16.744 1.00 92.50 202 ARG A CA 1
ATOM 1598 C C . ARG A 1 202 ? -4.595 9.223 -17.836 1.00 92.50 202 ARG A C 1
ATOM 1600 O O . ARG A 1 202 ? -5.169 8.689 -18.778 1.00 92.50 202 ARG A O 1
ATOM 1607 N N . GLU A 1 203 ? -3.270 9.264 -17.724 1.00 90.81 203 GLU A N 1
ATOM 1608 C CA . GLU A 1 203 ? -2.371 8.672 -18.720 1.00 90.81 203 GLU A CA 1
ATOM 1609 C C . GLU A 1 203 ? -2.443 7.140 -18.710 1.00 90.81 203 GLU A C 1
ATOM 1611 O O . GLU A 1 203 ? -2.520 6.517 -19.767 1.00 90.81 203 GLU A O 1
ATOM 1616 N N . ILE A 1 204 ? -2.446 6.527 -17.519 1.00 90.88 204 ILE A N 1
ATOM 1617 C CA . ILE A 1 204 ? -2.384 5.064 -17.338 1.00 90.88 204 ILE A CA 1
ATOM 1618 C C . ILE A 1 204 ? -3.224 4.571 -16.135 1.00 90.88 204 ILE A C 1
ATOM 1620 O O . ILE A 1 204 ? -2.706 3.877 -15.252 1.00 90.88 204 ILE A O 1
ATOM 1624 N N . PRO A 1 205 ? -4.535 4.869 -16.085 1.00 92.25 205 PRO A N 1
ATOM 1625 C CA . PRO A 1 205 ? -5.366 4.652 -14.896 1.00 92.25 205 PRO A CA 1
ATOM 1626 C C . PRO A 1 205 ? -5.390 3.191 -14.426 1.00 92.25 205 PRO A C 1
ATOM 1628 O O . PRO A 1 205 ? -5.253 2.912 -13.235 1.00 92.25 205 PRO A O 1
ATOM 1631 N N . GLU A 1 206 ? -5.501 2.240 -15.356 1.00 94.50 206 GLU A N 1
ATOM 1632 C CA . GLU A 1 206 ? -5.563 0.810 -15.026 1.00 94.50 206 GLU A CA 1
ATOM 1633 C C . GLU A 1 206 ? -4.232 0.267 -14.498 1.00 94.50 206 GLU A C 1
ATOM 1635 O O . GLU A 1 206 ? -4.217 -0.576 -13.604 1.00 94.50 206 GLU A O 1
ATOM 1640 N N . ILE A 1 207 ? -3.101 0.775 -14.994 1.00 92.38 207 ILE A N 1
ATOM 1641 C CA . ILE A 1 207 ? -1.776 0.362 -14.514 1.00 92.38 207 ILE A CA 1
ATOM 1642 C C . ILE A 1 207 ? -1.570 0.856 -13.082 1.00 92.38 207 ILE A C 1
ATOM 1644 O O . ILE A 1 207 ? -1.122 0.086 -12.235 1.00 92.38 207 ILE A O 1
ATOM 1648 N N . ILE A 1 208 ? -1.951 2.106 -12.797 1.00 95.38 208 ILE A N 1
ATOM 1649 C CA . ILE A 1 208 ? -1.874 2.679 -11.449 1.00 95.38 208 ILE A CA 1
ATOM 1650 C C . ILE A 1 208 ? -2.760 1.873 -10.494 1.00 95.38 208 ILE A C 1
ATOM 1652 O O . ILE A 1 208 ? -2.272 1.377 -9.480 1.00 95.38 208 ILE A O 1
ATOM 1656 N N . ARG A 1 209 ? -4.035 1.648 -10.838 1.00 95.50 209 ARG A N 1
ATOM 1657 C CA . ARG A 1 209 ? -4.956 0.847 -10.011 1.00 95.50 209 ARG A CA 1
ATOM 1658 C C . ARG A 1 209 ? -4.417 -0.553 -9.735 1.00 95.50 209 ARG A C 1
ATOM 1660 O O . ARG A 1 209 ? -4.417 -0.998 -8.590 1.00 95.50 209 ARG A O 1
ATOM 1667 N N . ASN A 1 210 ? -3.933 -1.241 -10.766 1.00 94.38 210 ASN A N 1
ATOM 1668 C CA . ASN A 1 210 ? -3.391 -2.588 -10.616 1.00 94.38 210 ASN A CA 1
ATOM 1669 C C . ASN A 1 210 ? -2.123 -2.606 -9.759 1.00 94.38 210 ASN A C 1
ATOM 1671 O O . ASN A 1 210 ? -1.931 -3.541 -8.983 1.00 94.38 210 ASN A O 1
ATOM 1675 N N . ALA A 1 211 ? -1.278 -1.578 -9.842 1.00 94.31 211 ALA A N 1
ATOM 1676 C CA . ALA A 1 211 ? -0.101 -1.466 -8.990 1.00 94.31 211 ALA A CA 1
ATOM 1677 C C . ALA A 1 211 ? -0.485 -1.324 -7.508 1.00 94.31 211 ALA A C 1
ATOM 1679 O O . ALA A 1 211 ? 0.027 -2.083 -6.692 1.00 94.31 211 ALA A O 1
ATOM 1680 N N . PHE A 1 212 ? -1.436 -0.446 -7.167 1.00 96.38 212 PHE A N 1
ATOM 1681 C CA . PHE A 1 212 ? -1.912 -0.283 -5.783 1.00 96.38 212 PHE A CA 1
ATOM 1682 C C . PHE A 1 212 ? -2.645 -1.520 -5.241 1.00 96.38 212 PHE A C 1
ATOM 1684 O O . PHE A 1 212 ? -2.595 -1.784 -4.044 1.00 96.38 212 PHE A O 1
ATOM 1691 N N . LYS A 1 213 ? -3.305 -2.303 -6.104 1.00 94.50 213 LYS A N 1
ATOM 1692 C CA . LYS A 1 213 ? -3.950 -3.567 -5.709 1.00 94.50 213 LYS A CA 1
ATOM 1693 C C . LYS A 1 213 ? -2.967 -4.722 -5.519 1.00 94.50 213 LYS A C 1
ATOM 1695 O O . LYS A 1 213 ? -3.224 -5.612 -4.720 1.00 94.50 213 LYS A O 1
ATOM 1700 N N . SER A 1 214 ? -1.872 -4.744 -6.280 1.00 93.50 214 SER A N 1
ATOM 1701 C CA . SER A 1 214 ? -0.917 -5.865 -6.288 1.00 93.50 214 SER A CA 1
ATOM 1702 C C . SER A 1 214 ? 0.292 -5.669 -5.376 1.00 93.50 214 SER A C 1
ATOM 1704 O O . SER A 1 214 ? 0.969 -6.643 -5.054 1.00 93.50 214 SER A O 1
ATOM 1706 N N . LYS A 1 215 ? 0.589 -4.430 -4.976 1.00 93.38 215 LYS A N 1
ATOM 1707 C CA . LYS A 1 215 ? 1.760 -4.074 -4.171 1.00 93.38 215 LYS A CA 1
ATOM 1708 C C . LYS A 1 215 ? 1.359 -3.246 -2.953 1.00 93.38 215 LYS A C 1
ATOM 1710 O O . LYS A 1 215 ? 0.347 -2.551 -2.966 1.00 93.38 215 LYS A O 1
ATOM 1715 N N . ALA A 1 216 ? 2.202 -3.273 -1.923 1.00 95.56 216 ALA A N 1
ATOM 1716 C CA . ALA A 1 216 ? 2.056 -2.424 -0.747 1.00 95.56 216 ALA A CA 1
ATOM 1717 C C . ALA A 1 216 ? 2.534 -0.992 -1.049 1.00 95.56 216 ALA A C 1
ATOM 1719 O O . ALA A 1 216 ? 3.683 -0.650 -0.792 1.00 95.56 216 ALA A O 1
ATOM 1720 N N . LEU A 1 217 ? 1.668 -0.180 -1.662 1.00 96.94 217 LEU A N 1
ATOM 1721 C CA . LEU A 1 217 ? 1.994 1.186 -2.102 1.00 96.94 217 LEU A CA 1
ATOM 1722 C C . LEU A 1 217 ? 1.357 2.283 -1.248 1.00 96.94 217 LEU A C 1
ATOM 1724 O O . LEU A 1 217 ? 1.486 3.451 -1.604 1.00 96.94 217 LEU A O 1
ATOM 1728 N N . PHE A 1 218 ? 0.679 1.942 -0.150 1.00 96.19 218 PHE A N 1
ATOM 1729 C CA . PHE A 1 218 ? 0.131 2.919 0.791 1.00 96.19 218 PHE A CA 1
ATOM 1730 C C . PHE A 1 218 ? 1.122 3.152 1.928 1.00 96.19 218 PHE A C 1
ATOM 1732 O O . PHE A 1 218 ? 1.360 2.246 2.722 1.00 96.19 218 PHE A O 1
ATOM 1739 N N . PHE A 1 219 ? 1.712 4.337 2.011 1.00 96.50 219 PHE A N 1
ATOM 1740 C CA . PHE A 1 219 ? 2.620 4.678 3.098 1.00 96.50 219 PHE A CA 1
ATOM 1741 C C . PHE A 1 219 ? 1.839 5.226 4.284 1.00 96.50 219 PHE A C 1
ATOM 1743 O O . PHE A 1 219 ? 0.947 6.054 4.123 1.00 96.50 219 PHE A O 1
ATOM 1750 N N . ILE A 1 220 ? 2.156 4.736 5.475 1.00 93.94 220 ILE A N 1
ATOM 1751 C CA . ILE A 1 220 ? 1.525 5.134 6.723 1.00 93.94 220 ILE A CA 1
ATOM 1752 C C . ILE A 1 220 ? 2.629 5.583 7.669 1.00 93.94 220 ILE A C 1
ATOM 1754 O O . ILE A 1 220 ? 3.500 4.794 8.037 1.00 93.94 220 ILE A O 1
ATOM 1758 N N . GLU A 1 221 ? 2.553 6.838 8.089 1.00 91.56 221 GLU A N 1
ATOM 1759 C CA . GLU A 1 221 ? 3.377 7.393 9.152 1.00 91.56 221 GLU A CA 1
ATOM 1760 C C . GLU A 1 221 ? 2.476 7.758 10.332 1.00 91.56 221 GLU A C 1
ATOM 1762 O O . GLU A 1 221 ? 1.525 8.527 10.192 1.00 91.56 221 GLU A O 1
ATOM 1767 N N . LYS A 1 222 ? 2.734 7.158 11.496 1.00 85.38 222 LYS A N 1
ATOM 1768 C CA . LYS A 1 222 ? 1.990 7.425 12.730 1.00 85.38 222 LYS A CA 1
ATOM 1769 C C . LYS A 1 222 ? 2.956 7.738 13.858 1.00 85.38 222 LYS A C 1
ATOM 1771 O O . LYS A 1 222 ? 3.878 6.969 14.125 1.00 85.38 222 LYS A O 1
ATOM 1776 N N . GLU A 1 223 ? 2.710 8.832 14.562 1.00 80.69 223 GLU A N 1
ATOM 1777 C CA . GLU A 1 223 ? 3.405 9.122 15.813 1.00 80.69 223 GLU A CA 1
ATOM 1778 C C . GLU A 1 223 ? 2.879 8.203 16.922 1.00 80.69 223 GLU A C 1
ATOM 1780 O O . GLU A 1 223 ? 1.677 8.136 17.183 1.00 80.69 223 GLU A O 1
ATOM 1785 N N . GLY A 1 224 ? 3.783 7.464 17.564 1.00 70.62 224 GLY A N 1
ATOM 1786 C CA . GLY A 1 224 ? 3.478 6.594 18.692 1.00 70.62 224 GLY A CA 1
ATOM 1787 C C . GLY A 1 224 ? 4.329 6.915 19.919 1.00 70.62 224 GLY A C 1
ATOM 1788 O O . GLY A 1 224 ? 5.326 7.630 19.855 1.00 70.62 224 GLY A O 1
ATOM 1789 N N . ASN A 1 225 ? 3.970 6.313 21.056 1.00 62.03 225 ASN A N 1
ATOM 1790 C CA . ASN A 1 225 ? 4.667 6.517 22.336 1.00 62.03 225 ASN A CA 1
ATOM 1791 C C . ASN A 1 225 ? 6.147 6.081 22.309 1.00 62.03 225 ASN A C 1
ATOM 1793 O O . ASN A 1 225 ? 6.934 6.533 23.135 1.00 62.03 225 ASN A O 1
ATOM 1797 N N . ALA A 1 226 ? 6.519 5.194 21.379 1.00 67.44 226 ALA A N 1
ATOM 1798 C CA . ALA A 1 226 ? 7.880 4.691 21.184 1.00 67.44 226 ALA A CA 1
ATOM 1799 C C . ALA A 1 226 ? 8.608 5.349 19.989 1.00 67.44 226 ALA A C 1
ATOM 1801 O O . ALA A 1 226 ? 9.663 4.867 19.579 1.00 67.44 226 ALA A O 1
ATOM 1802 N N . GLY A 1 227 ? 8.049 6.432 19.433 1.00 78.56 227 GLY A N 1
ATOM 1803 C CA . GLY A 1 227 ? 8.555 7.134 18.252 1.00 78.56 227 GLY A CA 1
ATOM 1804 C C . GLY A 1 227 ? 7.637 7.004 17.034 1.00 78.56 227 GLY A C 1
ATOM 1805 O O . GLY A 1 227 ? 6.526 6.478 17.116 1.00 78.56 227 GLY A O 1
ATOM 1806 N N . THR A 1 228 ? 8.110 7.504 15.895 1.00 84.25 228 THR A N 1
ATOM 1807 C CA . THR A 1 228 ? 7.364 7.503 14.634 1.00 84.25 228 THR A CA 1
ATOM 1808 C C . THR A 1 228 ? 7.415 6.133 13.964 1.00 84.25 228 THR A C 1
ATOM 1810 O O . THR A 1 228 ? 8.483 5.636 13.602 1.00 84.25 228 THR A O 1
ATOM 1813 N N . GLN A 1 229 ? 6.251 5.510 13.794 1.00 87.75 229 GLN A N 1
ATOM 1814 C CA . GLN A 1 229 ? 6.100 4.247 13.087 1.00 87.75 229 GLN A CA 1
ATOM 1815 C C . GLN A 1 229 ? 5.801 4.522 11.612 1.00 87.75 229 GLN A C 1
ATOM 1817 O O . GLN A 1 229 ? 4.759 5.084 11.277 1.00 87.75 229 GLN A O 1
ATOM 1822 N N . LYS A 1 230 ? 6.718 4.092 10.744 1.00 92.56 230 LYS A N 1
ATOM 1823 C CA . LYS A 1 230 ? 6.603 4.158 9.284 1.00 92.56 230 LYS A CA 1
ATOM 1824 C C . LYS A 1 230 ? 6.352 2.751 8.737 1.00 92.56 230 LYS A C 1
ATOM 1826 O O . LYS A 1 230 ? 7.086 1.821 9.079 1.00 92.56 230 LYS A O 1
ATOM 1831 N N . GLU A 1 231 ? 5.335 2.569 7.901 1.00 93.94 231 GLU A N 1
ATOM 1832 C CA . GLU A 1 231 ? 5.000 1.272 7.302 1.00 93.94 231 GLU A CA 1
ATOM 1833 C C . GLU A 1 231 ? 4.378 1.410 5.903 1.00 93.94 231 GLU A C 1
ATOM 1835 O O . GLU A 1 231 ? 3.658 2.362 5.620 1.00 93.94 231 GLU A O 1
ATOM 1840 N N . TRP A 1 232 ? 4.634 0.428 5.033 1.00 95.56 232 TRP A N 1
ATOM 1841 C CA . TRP A 1 232 ? 3.939 0.278 3.752 1.00 95.56 232 TRP A CA 1
ATOM 1842 C C . TRP A 1 232 ? 2.807 -0.742 3.901 1.00 95.56 232 TRP A C 1
ATOM 1844 O O . TRP A 1 232 ? 3.013 -1.832 4.438 1.00 95.56 232 TRP A O 1
ATOM 1854 N N . LYS A 1 233 ? 1.614 -0.397 3.421 1.00 95.12 233 LYS A N 1
ATOM 1855 C CA . LYS A 1 233 ? 0.392 -1.199 3.508 1.00 95.12 233 LYS A CA 1
ATOM 1856 C C . LYS A 1 233 ? -0.133 -1.586 2.138 1.00 95.12 233 LYS A C 1
ATOM 1858 O O . LYS A 1 233 ? 0.037 -0.858 1.155 1.00 95.12 233 LYS A O 1
ATOM 1863 N N . GLY A 1 234 ? -0.759 -2.760 2.097 1.00 94.81 234 GLY A N 1
ATOM 1864 C CA . GLY A 1 234 ? -1.488 -3.253 0.939 1.00 94.81 234 GLY A CA 1
ATOM 1865 C C . GLY A 1 234 ? -2.895 -2.675 0.856 1.00 94.81 234 GLY A C 1
ATOM 1866 O O . GLY A 1 234 ? -3.352 -1.951 1.738 1.00 94.81 234 GLY A O 1
ATOM 1867 N N . TRP A 1 235 ? -3.587 -3.032 -0.222 1.00 93.50 235 TRP A N 1
ATOM 1868 C CA . TRP A 1 235 ? -4.964 -2.617 -0.481 1.00 93.50 235 TRP A CA 1
ATOM 1869 C C . TRP A 1 235 ? -5.941 -3.026 0.627 1.00 93.50 235 TRP A C 1
ATOM 1871 O O . TRP A 1 235 ? -6.782 -2.231 1.037 1.00 93.50 235 TRP A O 1
ATOM 1881 N N . ASP A 1 236 ? -5.812 -4.250 1.136 1.00 91.06 236 ASP A N 1
ATOM 1882 C CA . ASP A 1 236 ? -6.743 -4.804 2.124 1.00 91.06 236 ASP A CA 1
ATOM 1883 C C . ASP A 1 236 ? -6.526 -4.258 3.542 1.00 91.06 236 ASP A C 1
ATOM 1885 O O . ASP A 1 236 ? -7.367 -4.464 4.415 1.00 91.06 236 ASP A O 1
ATOM 1889 N N . ASP A 1 237 ? -5.438 -3.520 3.773 1.00 91.25 237 ASP A N 1
ATOM 1890 C CA . ASP A 1 237 ? -5.078 -2.990 5.089 1.00 91.25 237 ASP A CA 1
ATOM 1891 C C . ASP A 1 237 ? -5.435 -1.505 5.263 1.00 91.25 237 ASP A C 1
ATOM 1893 O O . ASP A 1 237 ? -5.096 -0.895 6.285 1.00 91.25 237 ASP A O 1
ATOM 1897 N N . VAL A 1 238 ? -6.091 -0.896 4.270 1.00 92.94 238 VAL A N 1
ATOM 1898 C CA . VAL A 1 238 ? -6.385 0.540 4.257 1.00 92.94 238 VAL A CA 1
ATOM 1899 C C . VAL A 1 238 ? -7.849 0.839 3.963 1.00 92.94 238 VAL A C 1
ATOM 1901 O O . VAL A 1 238 ? -8.527 0.132 3.220 1.00 92.94 238 VAL A O 1
ATOM 1904 N N . TYR A 1 239 ? -8.320 1.941 4.533 1.00 93.69 239 TYR A N 1
ATOM 1905 C CA . TYR A 1 239 ? -9.571 2.590 4.168 1.00 93.69 239 TYR A CA 1
ATOM 1906 C C . TYR A 1 239 ? -9.309 4.051 3.829 1.00 93.69 239 TYR A C 1
ATOM 1908 O O . TYR A 1 239 ? -8.412 4.682 4.393 1.00 93.69 239 TYR A O 1
ATOM 1916 N N . TRP A 1 240 ? -10.120 4.611 2.931 1.00 93.38 240 TRP A N 1
ATOM 1917 C CA . TRP A 1 240 ? -10.065 6.039 2.645 1.00 93.38 240 TRP A CA 1
ATOM 1918 C C . TRP A 1 240 ? -10.486 6.833 3.882 1.00 93.38 240 TRP A C 1
ATOM 1920 O O . TRP A 1 240 ? -9.676 7.534 4.486 1.00 93.38 240 TRP A O 1
ATOM 1930 N N . ASP A 1 241 ? -11.742 6.667 4.289 1.00 90.31 241 ASP A N 1
ATOM 1931 C CA . ASP A 1 241 ? -12.317 7.294 5.471 1.00 90.31 241 ASP A CA 1
ATOM 1932 C C . ASP A 1 241 ? -12.831 6.233 6.444 1.00 90.31 241 ASP A C 1
ATOM 1934 O O . ASP A 1 241 ? -13.205 5.131 6.044 1.00 90.31 241 ASP A O 1
ATOM 1938 N N . GLY A 1 242 ? -12.872 6.560 7.726 1.00 85.31 242 GLY A N 1
ATOM 1939 C CA . GLY A 1 242 ? -13.315 5.639 8.751 1.00 85.31 242 GLY A CA 1
ATOM 1940 C C . GLY A 1 242 ? -13.306 6.263 10.139 1.00 85.31 242 GLY A C 1
ATOM 1941 O O . GLY A 1 242 ? -12.845 7.389 10.331 1.00 85.31 242 GLY A O 1
ATOM 1942 N N . PRO A 1 243 ? -13.861 5.553 11.124 1.00 82.44 243 PRO A N 1
ATOM 1943 C CA . PRO A 1 243 ? -13.868 6.040 12.489 1.00 82.44 243 PRO A CA 1
ATOM 1944 C C . PRO A 1 243 ? -12.486 5.921 13.139 1.00 82.44 243 PRO A C 1
ATOM 1946 O O . PRO A 1 243 ? -11.715 5.013 12.839 1.00 82.44 243 PRO A O 1
ATOM 1949 N N . SER A 1 244 ? -12.215 6.770 14.131 1.00 80.31 244 SER A N 1
ATOM 1950 C CA . SER A 1 244 ? -10.985 6.725 14.945 1.00 80.31 244 SER A CA 1
ATOM 1951 C C . SER A 1 244 ? -10.836 5.442 15.782 1.00 80.31 244 SER A C 1
ATOM 1953 O O . SER A 1 244 ? -9.790 5.190 16.388 1.00 80.31 244 SER A O 1
ATOM 1955 N N . ILE A 1 245 ? -11.876 4.601 15.810 1.00 80.31 245 ILE A N 1
ATOM 1956 C CA . ILE A 1 245 ? -11.847 3.263 16.409 1.00 80.31 245 ILE A CA 1
ATOM 1957 C C . ILE A 1 245 ? -11.112 2.228 15.551 1.00 80.31 245 ILE A C 1
ATOM 1959 O O . ILE A 1 245 ? -10.963 1.092 15.983 1.00 80.31 245 ILE A O 1
ATOM 1963 N N . LEU A 1 246 ? -10.652 2.602 14.358 1.00 82.81 246 LEU A N 1
ATOM 1964 C CA . LEU A 1 246 ? -9.846 1.739 13.508 1.00 82.81 246 LEU A CA 1
ATOM 1965 C C . LEU A 1 246 ? -8.471 1.478 14.136 1.00 82.81 246 LEU A C 1
ATOM 1967 O O . LEU A 1 246 ? -7.750 2.410 14.497 1.00 82.81 246 LEU A O 1
ATOM 1971 N N . THR A 1 247 ? -8.120 0.207 14.289 1.00 79.69 247 THR A N 1
ATOM 1972 C CA . THR A 1 247 ? -6.796 -0.272 14.709 1.00 79.69 247 THR A CA 1
ATOM 1973 C C . THR A 1 247 ? -6.275 -1.373 13.799 1.00 79.69 247 THR A C 1
ATOM 1975 O O . THR A 1 247 ? -5.067 -1.445 13.589 1.00 79.69 247 THR A O 1
ATOM 1978 N N . VAL A 1 248 ? -7.162 -2.195 13.232 1.00 79.81 248 VAL A N 1
ATOM 1979 C CA . VAL A 1 248 ? -6.786 -3.283 12.318 1.00 79.81 248 VAL A CA 1
ATOM 1980 C C . VAL A 1 248 ? -6.317 -2.727 10.976 1.00 79.81 248 VAL A C 1
ATOM 1982 O O . VAL A 1 248 ? -5.331 -3.202 10.415 1.00 79.81 248 VAL A O 1
ATOM 1985 N N . ARG A 1 249 ? -7.011 -1.703 10.470 1.00 87.50 249 ARG A N 1
ATOM 1986 C CA . ARG A 1 249 ? -6.722 -1.057 9.182 1.00 87.50 249 ARG A CA 1
ATOM 1987 C C . ARG A 1 249 ? -6.434 0.428 9.358 1.00 87.50 249 ARG A C 1
ATOM 1989 O O . ARG A 1 249 ? -6.916 1.058 10.298 1.00 87.50 249 ARG A O 1
ATOM 1996 N N . SER A 1 250 ? -5.647 0.993 8.449 1.00 89.75 250 SER A N 1
ATOM 1997 C CA . SER A 1 250 ? -5.244 2.401 8.502 1.00 89.75 250 SER A CA 1
ATOM 1998 C C . SER A 1 250 ? -6.181 3.304 7.700 1.00 89.75 250 SER A C 1
ATOM 2000 O O . SER A 1 250 ? -6.601 2.954 6.600 1.00 89.75 250 SER A O 1
ATOM 2002 N N . GLN A 1 251 ? -6.482 4.486 8.242 1.00 91.75 251 GLN A N 1
ATOM 2003 C CA . GLN A 1 251 ? -7.252 5.528 7.564 1.00 91.75 251 GLN A CA 1
ATOM 2004 C C . GLN A 1 251 ? -6.313 6.450 6.780 1.00 91.75 251 GLN A C 1
ATOM 2006 O O . GLN A 1 251 ? -5.391 7.029 7.351 1.00 91.75 251 GLN A O 1
ATOM 2011 N N . LEU A 1 252 ? -6.562 6.611 5.481 1.00 92.25 252 LEU A N 1
ATOM 2012 C CA . LEU A 1 252 ? -5.739 7.456 4.613 1.00 92.25 252 LEU A CA 1
ATOM 2013 C C . LEU A 1 252 ? -6.122 8.935 4.699 1.00 92.25 252 LEU A C 1
ATOM 2015 O O . LEU A 1 252 ? -5.246 9.791 4.645 1.00 92.25 252 LEU A O 1
ATOM 2019 N N . LYS A 1 253 ? -7.406 9.257 4.885 1.00 91.94 253 LYS A N 1
ATOM 2020 C CA . LYS A 1 253 ? -7.902 10.642 4.919 1.00 91.94 253 LYS A CA 1
ATOM 2021 C C . LYS A 1 253 ? -7.255 11.502 6.005 1.00 91.94 253 LYS A C 1
ATOM 2023 O O . LYS A 1 253 ? -7.090 12.699 5.799 1.00 91.94 253 LYS A O 1
ATOM 2028 N N . SER A 1 254 ? -6.905 10.918 7.151 1.00 89.25 254 SER A N 1
ATOM 2029 C CA . SER A 1 254 ? -6.228 11.644 8.234 1.00 89.25 254 SER A CA 1
ATOM 2030 C C . SER A 1 254 ? -4.774 11.977 7.908 1.00 89.25 254 SER A C 1
ATOM 2032 O O . SER A 1 254 ? -4.255 12.950 8.437 1.00 89.25 254 SER A O 1
ATOM 2034 N N . LEU A 1 255 ? -4.129 11.165 7.066 1.00 90.50 255 LEU A N 1
ATOM 2035 C CA . LEU A 1 255 ? -2.724 11.320 6.683 1.00 90.50 255 LEU A CA 1
ATOM 2036 C C . LEU A 1 255 ? -2.580 12.196 5.437 1.00 90.50 255 LEU A C 1
ATOM 2038 O O . LEU A 1 255 ? -1.694 13.033 5.376 1.00 90.50 255 LEU A O 1
ATOM 2042 N N . TYR A 1 256 ? -3.492 12.033 4.476 1.00 93.00 256 TYR A N 1
ATOM 2043 C CA . TYR A 1 256 ? -3.438 12.673 3.164 1.00 93.00 256 TYR A CA 1
ATOM 2044 C C . TYR A 1 256 ? -4.775 13.342 2.798 1.00 93.00 256 TYR A C 1
ATOM 2046 O O . TYR A 1 256 ? -5.435 12.942 1.830 1.00 93.00 256 TYR A O 1
ATOM 2054 N N . PRO A 1 257 ? -5.235 14.351 3.561 1.00 92.06 257 PRO A N 1
ATOM 2055 C CA . PRO A 1 257 ? -6.547 14.967 3.349 1.00 92.06 257 PRO A CA 1
ATOM 2056 C C . PRO A 1 257 ? -6.674 15.676 1.988 1.00 92.06 257 PRO A C 1
ATOM 2058 O O . PRO A 1 257 ? -7.763 15.709 1.409 1.00 92.06 257 PRO A O 1
ATOM 2061 N N . SER A 1 258 ? -5.570 16.208 1.457 1.00 92.75 258 SER A N 1
ATOM 2062 C CA . SER A 1 258 ? -5.462 16.865 0.142 1.00 92.75 258 SER A CA 1
ATOM 2063 C C . SER A 1 258 ? -5.708 15.903 -1.030 1.00 92.75 258 SER A C 1
ATOM 2065 O O . SER A 1 258 ? -6.231 16.302 -2.073 1.00 92.75 258 SER A O 1
ATOM 2067 N N . LEU A 1 259 ? -5.414 14.612 -0.848 1.00 93.38 259 LEU A N 1
ATOM 2068 C CA . LEU A 1 259 ? -5.418 13.589 -1.896 1.00 93.38 259 LEU A CA 1
ATOM 2069 C C . LEU A 1 259 ? -6.754 12.836 -2.032 1.00 93.38 259 LEU A C 1
ATOM 2071 O O . LEU A 1 259 ? -6.804 11.751 -2.617 1.00 93.38 259 LEU A O 1
ATOM 2075 N N . HIS A 1 260 ? -7.868 13.424 -1.574 1.00 92.69 260 HIS A N 1
ATOM 2076 C CA . HIS A 1 260 ? -9.207 12.820 -1.664 1.00 92.69 260 HIS A CA 1
ATOM 2077 C C . HIS A 1 260 ? -9.550 12.311 -3.061 1.00 92.69 260 HIS A C 1
ATOM 2079 O O . HIS A 1 260 ? -9.937 11.157 -3.233 1.00 92.69 260 HIS A O 1
ATOM 2085 N N . ARG A 1 261 ? -9.393 13.160 -4.082 1.00 92.38 261 ARG A N 1
ATOM 2086 C CA . ARG A 1 261 ? -9.724 12.785 -5.464 1.00 92.38 261 ARG A CA 1
ATOM 2087 C C . ARG A 1 261 ? -8.893 11.605 -5.958 1.00 92.38 261 ARG A C 1
ATOM 2089 O O . ARG A 1 261 ? -9.366 10.810 -6.762 1.00 92.38 261 ARG A O 1
ATOM 2096 N N . PHE A 1 262 ? -7.659 11.476 -5.483 1.00 94.62 262 PHE A N 1
ATOM 2097 C CA . PHE A 1 262 ? -6.789 10.385 -5.886 1.00 94.62 262 PHE A CA 1
ATOM 2098 C C . PHE A 1 262 ? -7.193 9.062 -5.229 1.00 94.62 262 PHE A C 1
ATOM 2100 O O . PHE A 1 262 ? -7.454 8.084 -5.926 1.00 94.62 262 PHE A O 1
ATOM 2107 N N . PHE A 1 263 ? -7.299 9.032 -3.903 1.00 95.25 263 PHE A N 1
ATOM 2108 C CA . PHE A 1 263 ? -7.577 7.791 -3.183 1.00 95.25 263 PHE A CA 1
ATOM 2109 C C . PHE A 1 263 ? -9.045 7.360 -3.274 1.00 95.25 263 PHE A C 1
ATOM 2111 O O . PHE A 1 263 ? -9.321 6.194 -3.555 1.00 95.25 263 PHE A O 1
ATOM 2118 N N . SER A 1 264 ? -9.985 8.288 -3.094 1.00 92.12 264 SER A N 1
ATOM 2119 C CA . SER A 1 264 ? -11.420 7.986 -3.116 1.00 92.12 264 SER A CA 1
ATOM 2120 C C . SER A 1 264 ? -11.963 7.870 -4.538 1.00 92.12 264 SER A C 1
ATOM 2122 O O . SER A 1 264 ? -12.600 6.877 -4.867 1.00 92.12 264 SER A O 1
ATOM 2124 N N . ASP A 1 265 ? -11.703 8.848 -5.411 1.00 91.56 265 ASP A N 1
ATOM 2125 C CA . ASP A 1 265 ? -12.399 8.901 -6.708 1.00 91.56 265 ASP A CA 1
ATOM 2126 C C . ASP A 1 265 ? -11.650 8.109 -7.795 1.00 91.56 265 ASP A C 1
ATOM 2128 O O . ASP A 1 265 ? -12.249 7.339 -8.548 1.00 91.56 265 ASP A O 1
ATOM 2132 N N . ASN A 1 266 ? -10.325 8.269 -7.882 1.00 91.94 266 ASN A N 1
ATOM 2133 C CA . ASN A 1 266 ? -9.518 7.649 -8.936 1.00 91.94 266 ASN A CA 1
ATOM 2134 C C . ASN A 1 266 ? -9.181 6.183 -8.632 1.00 91.94 266 ASN A C 1
ATOM 2136 O O . ASN A 1 266 ? -9.406 5.305 -9.478 1.00 91.94 266 ASN A O 1
ATOM 2140 N N . LEU A 1 267 ? -8.634 5.916 -7.441 1.00 93.38 267 LEU A N 1
ATOM 2141 C CA . LEU A 1 267 ? -8.286 4.566 -6.997 1.00 93.38 267 LEU A CA 1
ATOM 2142 C C . LEU A 1 267 ? -9.508 3.777 -6.517 1.00 93.38 267 LEU A C 1
ATOM 2144 O O . LEU A 1 267 ? -9.501 2.558 -6.669 1.00 93.38 267 LEU A O 1
ATOM 2148 N N . ALA A 1 268 ? -10.559 4.448 -6.033 1.00 93.06 268 ALA A N 1
ATOM 2149 C CA . ALA A 1 268 ? -11.737 3.820 -5.429 1.00 93.06 268 ALA A CA 1
ATOM 2150 C C . ALA A 1 268 ? -11.406 3.007 -4.167 1.00 93.06 268 ALA A C 1
ATOM 2152 O O . ALA A 1 268 ? -11.913 1.899 -3.975 1.00 93.06 268 ALA A O 1
ATOM 2153 N N . VAL A 1 269 ? -10.541 3.553 -3.303 1.00 92.06 269 VAL A N 1
ATOM 2154 C CA . VAL A 1 269 ? -10.301 2.986 -1.970 1.00 92.06 269 VAL A CA 1
ATOM 2155 C C . VAL A 1 269 ? -11.590 3.130 -1.149 1.00 92.06 269 VAL A C 1
ATOM 2157 O O . VAL A 1 269 ? -12.103 4.243 -1.017 1.00 92.06 269 VAL A O 1
ATOM 2160 N N . PRO A 1 270 ? -12.141 2.034 -0.599 1.00 90.00 270 PRO A N 1
ATOM 2161 C CA . PRO A 1 270 ? -13.408 2.087 0.114 1.00 90.00 270 PRO A CA 1
ATOM 2162 C C . PRO A 1 270 ? -13.281 2.842 1.440 1.00 90.00 270 PRO A C 1
ATOM 2164 O O . PRO A 1 270 ? -12.233 2.838 2.088 1.00 90.00 270 PRO A O 1
ATOM 2167 N N . SER A 1 271 ? -14.380 3.451 1.879 1.00 88.31 271 SER A N 1
ATOM 2168 C CA . SER A 1 271 ? -14.536 3.882 3.271 1.00 88.31 271 SER A CA 1
ATOM 2169 C C . SER A 1 271 ? -14.915 2.693 4.154 1.00 88.31 271 SER A C 1
ATOM 2171 O O . SER A 1 271 ? -15.520 1.729 3.681 1.00 88.31 271 SER A O 1
ATOM 2173 N N . ALA A 1 272 ? -14.581 2.770 5.440 1.00 86.06 272 ALA A N 1
ATOM 2174 C CA . ALA A 1 272 ? -14.826 1.701 6.396 1.00 86.06 272 ALA A CA 1
ATOM 2175 C C . ALA A 1 272 ? -16.331 1.360 6.484 1.00 86.06 272 ALA A C 1
ATOM 2177 O O . ALA A 1 272 ? -17.147 2.251 6.760 1.00 86.06 272 ALA A O 1
ATOM 2178 N N . PRO A 1 273 ? -16.717 0.090 6.265 1.00 83.31 273 PRO A N 1
ATOM 2179 C CA . PRO A 1 273 ? -18.096 -0.352 6.424 1.00 83.31 273 PRO A CA 1
ATOM 2180 C C . PRO A 1 273 ? -18.486 -0.409 7.906 1.00 83.31 273 PRO A C 1
ATOM 2182 O O . PRO A 1 273 ? -17.636 -0.454 8.790 1.00 83.31 273 PRO A O 1
ATOM 2185 N N . ALA A 1 274 ? -19.788 -0.469 8.196 1.00 76.25 274 ALA A N 1
ATOM 2186 C CA . ALA A 1 274 ? -20.280 -0.605 9.573 1.00 76.25 274 ALA A CA 1
ATOM 2187 C C . ALA A 1 274 ? -19.833 -1.918 10.252 1.00 76.25 274 ALA A C 1
ATOM 2189 O O . ALA A 1 274 ? -19.699 -1.960 11.474 1.00 76.25 274 ALA A O 1
ATOM 2190 N N . THR A 1 275 ? -19.539 -2.963 9.470 1.00 79.75 275 THR A N 1
ATOM 2191 C CA . THR A 1 275 ? -19.015 -4.254 9.954 1.00 79.75 275 THR A CA 1
ATOM 2192 C C . THR A 1 275 ? -17.645 -4.151 10.609 1.00 79.75 275 THR A C 1
ATOM 2194 O O . THR A 1 275 ? -17.263 -5.053 11.345 1.00 79.75 275 THR A O 1
ATOM 2197 N N . ILE A 1 276 ? -16.944 -3.028 10.438 1.00 84.56 276 ILE A N 1
ATOM 2198 C CA . ILE A 1 276 ? -15.653 -2.788 11.081 1.00 84.56 276 ILE A CA 1
ATOM 2199 C C . ILE A 1 276 ? -15.715 -2.897 12.605 1.00 84.56 276 ILE A C 1
ATOM 2201 O O . ILE A 1 276 ? -14.728 -3.235 13.244 1.00 84.56 276 ILE A O 1
ATOM 2205 N N . VAL A 1 277 ? -16.887 -2.650 13.198 1.00 85.31 277 VAL A N 1
ATOM 2206 C CA . VAL A 1 277 ? -17.108 -2.849 14.633 1.00 85.31 277 VAL A CA 1
ATOM 2207 C C . VAL A 1 277 ? -16.835 -4.298 15.029 1.00 85.31 277 VAL A C 1
ATOM 2209 O O . VAL A 1 277 ? -16.184 -4.528 16.044 1.00 85.31 277 VAL A O 1
ATOM 2212 N N . ALA A 1 278 ? -17.298 -5.268 14.236 1.00 86.25 278 ALA A N 1
ATOM 2213 C CA . ALA A 1 278 ? -17.060 -6.679 14.512 1.00 86.25 278 ALA A CA 1
ATOM 2214 C C . ALA A 1 278 ? -15.569 -7.016 14.408 1.00 86.25 278 ALA A C 1
ATOM 2216 O O . ALA A 1 278 ? -15.029 -7.611 15.338 1.00 86.25 278 ALA A O 1
ATOM 2217 N N . ASP A 1 279 ? -14.901 -6.572 13.340 1.00 87.50 279 ASP A N 1
ATOM 2218 C CA . ASP A 1 279 ? -13.467 -6.802 13.129 1.00 87.50 279 ASP A CA 1
ATOM 2219 C C . ASP A 1 279 ? -12.624 -6.228 14.281 1.00 87.50 279 ASP A C 1
ATOM 2221 O O . ASP A 1 279 ? -11.750 -6.907 14.823 1.00 87.50 279 ASP A O 1
ATOM 2225 N N . GLU A 1 280 ? -12.909 -4.991 14.699 1.00 90.00 280 GLU A N 1
ATOM 2226 C CA . GLU A 1 280 ? -12.188 -4.323 15.786 1.00 90.00 280 GLU A CA 1
ATOM 2227 C C . GLU A 1 280 ? -12.460 -4.979 17.147 1.00 90.00 280 GLU A C 1
ATOM 2229 O O . GLU A 1 280 ? -11.529 -5.162 17.933 1.00 90.00 280 GLU A O 1
ATOM 2234 N N . LEU A 1 281 ? -13.704 -5.394 17.429 1.00 88.25 281 LEU A N 1
ATOM 2235 C CA . LEU A 1 281 ? -14.032 -6.136 18.653 1.00 88.25 281 LEU A CA 1
ATOM 2236 C C . LEU A 1 281 ? -13.343 -7.504 18.681 1.00 88.25 281 LEU A C 1
ATOM 2238 O O . LEU A 1 281 ? -12.735 -7.863 19.687 1.00 88.25 281 LEU A O 1
ATOM 2242 N N . GLN A 1 282 ? -13.394 -8.256 17.581 1.00 89.19 282 GLN A N 1
ATOM 2243 C CA . GLN A 1 282 ? -12.734 -9.556 17.456 1.00 89.19 282 GLN A CA 1
ATOM 2244 C C . GLN A 1 282 ? -11.222 -9.438 17.648 1.00 89.19 282 GLN A C 1
ATOM 2246 O O . GLN A 1 282 ? -10.623 -10.212 18.401 1.00 89.19 282 GLN A O 1
ATOM 2251 N N . HIS A 1 283 ? -10.605 -8.449 16.999 1.00 88.75 283 HIS A N 1
ATOM 2252 C CA . HIS A 1 283 ? -9.179 -8.189 17.129 1.00 88.75 283 HIS A CA 1
ATOM 2253 C C . HIS A 1 283 ? -8.801 -7.793 18.558 1.00 88.75 283 HIS A C 1
ATOM 2255 O O . HIS A 1 283 ? -7.829 -8.317 19.106 1.00 88.75 283 HIS A O 1
ATOM 2261 N N . PHE A 1 284 ? -9.593 -6.918 19.185 1.00 88.31 284 PHE A N 1
ATOM 2262 C CA . PHE A 1 284 ? -9.393 -6.525 20.572 1.00 88.31 284 PHE A CA 1
ATOM 2263 C C . PHE A 1 284 ? -9.423 -7.745 21.498 1.00 88.31 284 PHE A C 1
ATOM 2265 O O . PHE A 1 284 ? -8.449 -7.991 22.203 1.00 88.31 284 PHE A O 1
ATOM 2272 N N . VAL A 1 285 ? -10.487 -8.553 21.449 1.00 88.25 285 VAL A N 1
ATOM 2273 C CA . VAL A 1 285 ? -10.655 -9.735 22.315 1.00 88.25 285 VAL A CA 1
ATOM 2274 C C . VAL A 1 285 ? -9.508 -10.730 22.128 1.00 88.25 285 VAL A C 1
ATOM 2276 O O . VAL A 1 285 ? -8.941 -11.213 23.108 1.00 88.25 285 VAL A O 1
ATOM 2279 N N . ARG A 1 286 ? -9.110 -10.994 20.877 1.00 87.62 286 ARG A N 1
ATOM 2280 C CA . ARG A 1 286 ? -8.006 -11.910 20.560 1.00 87.62 286 ARG A CA 1
ATOM 2281 C C . ARG A 1 286 ? -6.668 -11.455 21.149 1.00 87.62 286 ARG A C 1
ATOM 2283 O O . ARG A 1 286 ? -5.882 -12.303 21.559 1.00 87.62 286 ARG A O 1
ATOM 2290 N N . ASN A 1 287 ? -6.405 -10.149 21.173 1.00 84.69 287 ASN A N 1
ATOM 2291 C CA . ASN A 1 287 ? -5.162 -9.604 21.717 1.00 84.69 287 ASN A CA 1
ATOM 2292 C C . ASN A 1 287 ? -5.171 -9.514 23.251 1.00 84.69 287 ASN A C 1
ATOM 2294 O O . ASN A 1 287 ? -4.105 -9.611 23.853 1.00 84.69 287 ASN A O 1
ATOM 2298 N N . GLN A 1 288 ? -6.339 -9.320 23.876 1.00 84.00 288 GLN A N 1
ATOM 2299 C CA . GLN A 1 288 ? -6.463 -9.256 25.338 1.00 84.00 288 GLN A CA 1
ATOM 2300 C C . GLN A 1 288 ? -6.327 -10.631 26.010 1.00 84.00 288 GLN A C 1
ATOM 2302 O O . GLN A 1 288 ? -5.651 -10.760 27.031 1.00 84.00 288 GLN A O 1
ATOM 2307 N N . GLY A 1 289 ? -6.961 -11.665 25.447 1.00 78.81 289 GLY A N 1
ATOM 2308 C CA . GLY A 1 289 ? -7.079 -12.969 26.105 1.00 78.81 289 GLY A CA 1
ATOM 2309 C C . GLY A 1 289 ? -7.940 -12.911 27.376 1.00 78.81 289 GLY A C 1
ATOM 2310 O O . GLY A 1 289 ? -8.881 -12.125 27.458 1.00 78.81 289 GLY A O 1
ATOM 2311 N N . ASP A 1 290 ? -7.610 -13.741 28.372 1.00 78.38 290 ASP A N 1
ATOM 2312 C CA . ASP A 1 290 ? -8.381 -13.882 29.625 1.00 78.38 290 ASP A CA 1
ATOM 2313 C C . ASP A 1 290 ? -7.926 -12.933 30.753 1.00 78.38 290 ASP A C 1
ATOM 2315 O O . ASP A 1 290 ? -8.387 -13.037 31.895 1.00 78.38 290 ASP A O 1
ATOM 2319 N N . ALA A 1 291 ? -6.986 -12.029 30.467 1.00 84.62 291 ALA A N 1
ATOM 2320 C CA . ALA A 1 291 ? -6.439 -11.118 31.463 1.00 84.62 291 ALA A CA 1
ATOM 2321 C C . ALA A 1 291 ? -7.450 -10.020 31.862 1.00 84.62 291 ALA A C 1
ATOM 2323 O O . ALA A 1 291 ? -8.289 -9.617 31.051 1.00 84.62 291 ALA A O 1
ATOM 2324 N N . PRO A 1 292 ? -7.373 -9.495 33.101 1.00 87.06 292 PRO A N 1
ATOM 2325 C CA . PRO A 1 292 ? -8.111 -8.297 33.480 1.00 87.06 292 PRO A CA 1
ATOM 2326 C C . PRO A 1 292 ? -7.707 -7.102 32.609 1.00 87.06 292 PRO A C 1
ATOM 2328 O O . PRO A 1 292 ? -6.525 -6.891 32.343 1.00 87.06 292 PRO A O 1
ATOM 2331 N N . LEU A 1 293 ? -8.696 -6.306 32.211 1.00 87.00 293 LEU A N 1
ATOM 2332 C CA . LEU A 1 293 ? -8.516 -5.100 31.413 1.00 87.00 293 LEU A CA 1
ATOM 2333 C C . LEU A 1 293 ? -7.883 -3.981 32.241 1.00 87.00 293 LEU A C 1
ATOM 2335 O O . LEU A 1 293 ? -8.386 -3.626 33.311 1.00 87.00 293 LEU A O 1
ATOM 2339 N N . ASP A 1 294 ? -6.840 -3.362 31.694 1.00 87.38 294 ASP A N 1
ATOM 2340 C CA . ASP A 1 294 ? -6.323 -2.097 32.207 1.00 87.38 294 ASP A CA 1
ATOM 2341 C C . ASP A 1 294 ? -7.191 -0.897 31.768 1.00 87.38 294 ASP A C 1
ATOM 2343 O O . ASP A 1 294 ? -8.125 -1.002 30.966 1.00 87.38 294 ASP A O 1
ATOM 2347 N N . GLU A 1 295 ? -6.888 0.289 32.300 1.00 84.25 295 GLU A N 1
ATOM 2348 C CA . GLU A 1 295 ? -7.664 1.500 32.018 1.00 84.25 295 GLU A CA 1
ATOM 2349 C C . GLU A 1 295 ? -7.570 1.956 30.546 1.00 84.25 295 GLU A C 1
ATOM 2351 O O . GLU A 1 295 ? -8.525 2.504 29.991 1.00 84.25 295 GLU A O 1
ATOM 2356 N N . THR A 1 296 ? -6.432 1.739 29.882 1.00 85.19 296 THR A N 1
ATOM 2357 C CA . THR A 1 296 ? -6.230 2.114 28.474 1.00 85.19 296 THR A CA 1
ATOM 2358 C C . THR A 1 296 ? -6.992 1.189 27.531 1.00 85.19 296 THR A C 1
ATOM 2360 O O . THR A 1 296 ? -7.664 1.658 26.610 1.00 85.19 296 THR A O 1
ATOM 2363 N N . GLN A 1 297 ? -6.969 -0.109 27.818 1.00 86.38 297 GLN A N 1
ATOM 2364 C CA . GLN A 1 297 ? -7.697 -1.145 27.103 1.00 86.38 297 GLN A CA 1
ATOM 2365 C C . GLN A 1 297 ? -9.203 -0.955 27.280 1.00 86.38 297 GLN A C 1
ATOM 2367 O O . GLN A 1 297 ? -9.949 -0.991 26.301 1.00 86.38 297 GLN A O 1
ATOM 2372 N N . LEU A 1 298 ? -9.647 -0.652 28.504 1.00 85.12 298 LEU A N 1
ATOM 2373 C CA . LEU A 1 298 ? -11.040 -0.327 28.784 1.00 85.12 298 LEU A CA 1
ATOM 2374 C C . LEU A 1 298 ? -11.492 0.922 28.016 1.00 85.12 298 LEU A C 1
ATOM 2376 O O . LEU A 1 298 ? -12.536 0.889 27.368 1.00 85.12 298 LEU A O 1
ATOM 2380 N N . ARG A 1 299 ? -10.701 2.007 28.025 1.00 84.69 299 ARG A N 1
ATOM 2381 C CA . ARG A 1 299 ? -10.994 3.213 27.227 1.00 84.69 299 ARG A CA 1
ATOM 2382 C C . ARG A 1 299 ? -11.142 2.887 25.741 1.00 84.69 299 ARG A C 1
ATOM 2384 O O . ARG A 1 299 ? -12.074 3.376 25.101 1.00 84.69 299 ARG A O 1
ATOM 2391 N N . ARG A 1 300 ? -10.263 2.041 25.196 1.00 84.88 300 ARG A N 1
ATOM 2392 C CA . ARG A 1 300 ? -10.331 1.625 23.791 1.00 84.88 300 ARG A CA 1
ATOM 2393 C C . ARG A 1 300 ? -11.599 0.830 23.497 1.00 84.88 300 ARG A C 1
ATOM 2395 O O . ARG A 1 300 ? -12.333 1.200 22.584 1.00 84.88 300 ARG A O 1
ATOM 2402 N N . LEU A 1 301 ? -11.896 -0.201 24.281 1.00 87.38 301 LEU A N 1
ATOM 2403 C CA . LEU A 1 301 ? -13.104 -1.008 24.109 1.00 87.38 301 LEU A CA 1
ATOM 2404 C C . LEU A 1 301 ? -14.373 -0.155 24.181 1.00 87.38 301 LEU A C 1
ATOM 2406 O O . LEU A 1 301 ? -15.260 -0.276 23.340 1.00 87.38 301 LEU A O 1
ATOM 2410 N N . VAL A 1 302 ? -14.430 0.767 25.143 1.00 84.25 302 VAL A N 1
ATOM 2411 C CA . VAL A 1 302 ? -15.548 1.704 25.277 1.00 84.25 302 VAL A CA 1
ATOM 2412 C C . VAL A 1 302 ? -15.694 2.571 24.030 1.00 84.25 302 VAL A C 1
ATOM 2414 O O . VAL A 1 302 ? -16.817 2.755 23.574 1.00 84.25 302 VAL A O 1
ATOM 2417 N N . SER A 1 303 ? -14.599 3.067 23.445 1.00 84.88 303 SER A N 1
ATOM 2418 C CA . SER A 1 303 ? -14.675 3.859 22.209 1.00 84.88 303 SER A CA 1
ATOM 2419 C C . SER A 1 303 ? -15.274 3.064 21.040 1.00 84.88 303 SER A C 1
ATOM 2421 O O . SER A 1 303 ? -16.102 3.597 20.302 1.00 84.88 303 SER A O 1
ATOM 2423 N N . ILE A 1 304 ? -14.942 1.770 20.924 1.00 86.88 304 ILE A N 1
ATOM 2424 C CA . ILE A 1 304 ? -15.513 0.870 19.910 1.00 86.88 304 ILE A CA 1
ATOM 2425 C C . ILE A 1 304 ? -17.019 0.698 20.147 1.00 86.88 304 ILE A C 1
ATOM 2427 O O . ILE A 1 304 ? -17.820 0.883 19.232 1.00 86.88 304 ILE A O 1
ATOM 2431 N N . LEU A 1 305 ? -17.420 0.414 21.390 1.00 84.75 305 LEU A N 1
ATOM 2432 C CA . LEU A 1 305 ? -18.829 0.246 21.764 1.00 84.75 305 LEU A CA 1
ATOM 2433 C C . LEU A 1 305 ? -19.644 1.535 21.599 1.00 84.75 305 LEU A C 1
ATOM 2435 O O . LEU A 1 305 ? -20.806 1.479 21.212 1.00 84.75 305 LEU A O 1
ATOM 2439 N N . GLN A 1 306 ? -19.051 2.700 21.860 1.00 81.81 306 GLN A N 1
ATOM 2440 C CA . GLN A 1 306 ? -19.693 3.998 21.649 1.00 81.81 306 GLN A CA 1
ATOM 2441 C C . GLN A 1 306 ? -19.965 4.269 20.174 1.00 81.81 306 GLN A C 1
ATOM 2443 O O . GLN A 1 306 ? -21.049 4.738 19.836 1.00 81.81 306 GLN A O 1
ATOM 2448 N N . TYR A 1 307 ? -19.009 3.946 19.302 1.00 83.25 307 TYR A N 1
ATOM 2449 C CA . TYR A 1 307 ? -19.215 4.037 17.862 1.00 83.25 307 TYR A CA 1
ATOM 2450 C C . TYR A 1 307 ? -20.316 3.076 17.391 1.00 83.25 307 TYR A C 1
ATOM 2452 O O . TYR A 1 307 ? -21.178 3.454 16.603 1.00 83.25 307 TYR A O 1
ATOM 2460 N N . ALA A 1 308 ? -20.339 1.856 17.934 1.00 82.06 308 ALA A N 1
ATOM 2461 C CA . ALA A 1 308 ? -21.391 0.878 17.668 1.00 82.06 308 ALA A CA 1
ATOM 2462 C C . ALA A 1 308 ? -22.777 1.324 18.172 1.00 82.06 308 ALA A C 1
ATOM 2464 O O . ALA A 1 308 ? -23.794 0.940 17.602 1.00 82.06 308 ALA A O 1
ATOM 2465 N N . ALA A 1 309 ? -22.815 2.136 19.233 1.00 79.44 309 ALA A N 1
ATOM 2466 C CA . ALA A 1 309 ? -24.029 2.681 19.833 1.00 79.44 309 ALA A CA 1
ATOM 2467 C C . ALA A 1 309 ? -24.599 3.904 19.094 1.00 79.44 309 ALA A C 1
ATOM 2469 O O . ALA A 1 309 ? -25.636 4.422 19.510 1.00 79.44 309 ALA A O 1
ATOM 2470 N N . ASP A 1 310 ? -23.939 4.402 18.044 1.00 81.94 310 ASP A N 1
ATOM 2471 C CA . ASP A 1 310 ? -24.437 5.534 17.264 1.00 81.94 310 ASP A CA 1
ATOM 2472 C C . ASP A 1 310 ? -25.824 5.199 16.665 1.00 81.94 310 ASP A C 1
ATOM 2474 O O . ASP A 1 310 ? -25.949 4.228 15.906 1.00 81.94 310 ASP A O 1
ATOM 2478 N N . PRO A 1 311 ? -26.880 5.983 16.972 1.00 75.69 311 PRO A N 1
ATOM 2479 C CA . PRO A 1 311 ? -28.230 5.728 16.482 1.00 75.69 311 PRO A CA 1
ATOM 2480 C C . PRO A 1 311 ? -28.328 5.634 14.959 1.00 75.69 311 PRO A C 1
ATOM 2482 O O . PRO A 1 311 ? -29.116 4.832 14.465 1.00 75.69 311 PRO A O 1
ATOM 2485 N N . ALA A 1 312 ? -27.531 6.406 14.212 1.00 77.19 312 ALA A N 1
ATOM 2486 C CA . ALA A 1 312 ? -27.528 6.342 12.753 1.00 77.19 312 ALA A CA 1
ATOM 2487 C C . ALA A 1 312 ? -27.000 4.985 12.267 1.00 77.19 312 ALA A C 1
ATOM 2489 O O . ALA A 1 312 ? -27.589 4.363 11.385 1.00 77.19 312 ALA A O 1
ATOM 2490 N N . LYS A 1 313 ? -25.938 4.476 12.904 1.00 74.69 313 LYS A N 1
ATOM 2491 C CA . LYS A 1 313 ? -25.351 3.170 12.575 1.00 74.69 313 LYS A CA 1
ATOM 2492 C C . LYS A 1 313 ? -26.279 2.023 12.940 1.00 74.69 313 LYS A C 1
ATOM 2494 O O . LYS A 1 313 ? -26.469 1.111 12.141 1.00 74.69 313 LYS A O 1
ATOM 2499 N N . LEU A 1 314 ? -26.901 2.086 14.112 1.00 72.75 314 LEU A N 1
ATOM 2500 C CA . LEU A 1 314 ? -27.881 1.086 14.528 1.00 72.75 314 LEU A CA 1
ATOM 2501 C C . LEU A 1 314 ? -29.141 1.111 13.653 1.00 72.75 314 LEU A C 1
ATOM 2503 O O . LEU A 1 314 ? -29.723 0.058 13.396 1.00 72.75 314 LEU A O 1
ATOM 2507 N N . HIS A 1 315 ? -29.552 2.283 13.164 1.00 75.50 315 HIS A N 1
ATOM 2508 C CA . HIS A 1 315 ? -30.653 2.398 12.210 1.00 75.50 315 HIS A CA 1
ATOM 2509 C C . HIS A 1 315 ? -30.316 1.733 10.871 1.00 75.50 315 HIS A C 1
ATOM 2511 O O . HIS A 1 315 ? -31.151 1.008 10.332 1.00 75.50 315 HIS A O 1
ATOM 2517 N N . ASP A 1 316 ? -29.099 1.921 10.353 1.00 77.19 316 ASP A N 1
ATOM 2518 C CA . ASP A 1 316 ? -28.654 1.267 9.116 1.00 77.19 316 ASP A CA 1
ATOM 2519 C C . ASP A 1 316 ? -28.670 -0.266 9.237 1.00 77.19 316 ASP A C 1
ATOM 2521 O O . ASP A 1 316 ? -29.095 -0.956 8.305 1.00 77.19 316 ASP A O 1
ATOM 2525 N N . VAL A 1 317 ? -28.281 -0.797 10.403 1.00 75.88 317 VAL A N 1
ATOM 2526 C CA . VAL A 1 317 ? -28.342 -2.239 10.693 1.00 75.88 317 VAL A CA 1
ATOM 2527 C C . VAL A 1 317 ? -29.793 -2.725 10.764 1.00 75.88 317 VAL A C 1
ATOM 2529 O O . VAL A 1 317 ? -30.148 -3.717 10.127 1.00 75.88 317 VAL A O 1
ATOM 2532 N N . ARG A 1 318 ? -30.668 -2.015 11.494 1.00 76.31 318 ARG A N 1
ATOM 2533 C CA . ARG A 1 318 ? -32.094 -2.379 11.637 1.00 76.31 318 ARG A CA 1
ATOM 2534 C C . ARG A 1 318 ? -32.842 -2.371 10.301 1.00 76.31 318 ARG A C 1
ATOM 2536 O O . ARG A 1 318 ? -33.664 -3.255 10.064 1.00 76.31 318 ARG A O 1
ATOM 2543 N N . ASP A 1 319 ? -32.511 -1.434 9.417 1.00 79.00 319 ASP A N 1
ATOM 2544 C CA . ASP A 1 319 ? -33.061 -1.341 8.059 1.00 79.00 319 ASP A CA 1
ATOM 2545 C C . ASP A 1 319 ? -32.444 -2.348 7.071 1.00 79.00 319 ASP A C 1
ATOM 2547 O O . ASP A 1 319 ? -32.818 -2.355 5.896 1.00 79.00 319 ASP A O 1
ATOM 2551 N N . ARG A 1 320 ? -31.491 -3.188 7.508 1.00 76.38 320 ARG A N 1
ATOM 2552 C CA . ARG A 1 320 ? -30.719 -4.116 6.657 1.00 76.38 320 ARG A CA 1
ATOM 2553 C C . ARG A 1 320 ? -29.973 -3.421 5.512 1.00 76.38 320 ARG A C 1
ATOM 2555 O O . ARG A 1 320 ? -29.728 -4.027 4.469 1.00 76.38 320 ARG A O 1
ATOM 2562 N N . LYS A 1 321 ? -29.615 -2.147 5.691 1.00 72.88 321 LYS A N 1
ATOM 2563 C CA . LYS A 1 321 ? -28.776 -1.399 4.739 1.00 72.88 321 LYS A CA 1
ATOM 2564 C C . LYS A 1 321 ? -27.309 -1.795 4.855 1.00 72.88 321 LYS A C 1
ATOM 2566 O O . LYS A 1 321 ? -26.556 -1.631 3.900 1.00 72.88 321 LYS A O 1
ATOM 2571 N N . CYS A 1 322 ? -26.913 -2.324 6.008 1.00 70.31 322 CYS A N 1
ATOM 2572 C CA . CYS A 1 322 ? -25.613 -2.933 6.233 1.00 70.31 322 CYS A CA 1
ATOM 2573 C C . CYS A 1 322 ? -25.760 -4.283 6.941 1.00 70.31 322 CYS A C 1
ATOM 2575 O O . CYS A 1 322 ? -26.811 -4.604 7.501 1.00 70.31 322 CYS A O 1
ATOM 2577 N N . GLU A 1 323 ? -24.702 -5.089 6.879 1.00 77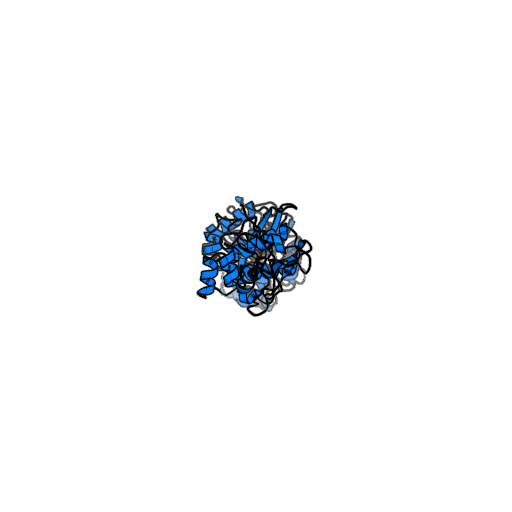.81 323 GLU A N 1
ATOM 2578 C CA . GLU A 1 323 ? -24.636 -6.346 7.616 1.00 77.81 323 GLU A CA 1
ATOM 2579 C C . GLU A 1 323 ? -24.673 -6.099 9.127 1.00 77.81 323 GLU A C 1
ATOM 2581 O O . GLU A 1 323 ? -24.058 -5.165 9.649 1.00 77.81 323 GLU A O 1
ATOM 2586 N N . ASP A 1 324 ? -25.389 -6.974 9.828 1.00 82.38 324 ASP A N 1
ATOM 2587 C CA . ASP A 1 324 ? -25.509 -6.916 11.275 1.00 82.38 324 ASP A CA 1
ATOM 2588 C C . ASP A 1 324 ? -24.233 -7.441 11.940 1.00 82.38 324 ASP A C 1
ATOM 2590 O O . ASP A 1 324 ? -23.993 -8.648 12.039 1.00 82.38 324 ASP A O 1
ATOM 2594 N N . TRP A 1 325 ? -23.407 -6.506 12.407 1.00 84.12 325 TRP A N 1
ATOM 2595 C CA . TRP A 1 325 ? -22.163 -6.805 13.110 1.00 84.12 325 TRP A CA 1
ATOM 2596 C C . TRP A 1 325 ? -22.401 -7.592 14.409 1.00 84.12 325 TRP A C 1
ATOM 2598 O O . TRP A 1 325 ? -21.522 -8.348 14.819 1.00 84.12 325 TRP A O 1
ATOM 2608 N N . SER A 1 326 ? -23.580 -7.474 15.043 1.00 80.88 326 SER A N 1
ATOM 2609 C CA . SER A 1 326 ? -23.881 -8.157 16.311 1.00 80.88 326 SER A CA 1
ATOM 2610 C C . SER A 1 326 ? -23.923 -9.677 16.158 1.00 80.88 326 SER A C 1
ATOM 2612 O O . SER A 1 326 ? -23.506 -10.407 17.057 1.00 80.88 326 SER A O 1
ATOM 2614 N N . VAL A 1 327 ? -24.340 -10.164 14.985 1.00 84.00 327 VAL A N 1
ATOM 2615 C CA . VAL A 1 327 ? -24.360 -11.596 14.660 1.00 84.00 327 VAL A CA 1
ATOM 2616 C C . VAL A 1 327 ? -22.940 -12.162 14.634 1.00 84.00 327 VAL A C 1
ATOM 2618 O O . VAL A 1 327 ? -22.718 -13.274 15.105 1.00 84.00 327 VAL A O 1
ATOM 2621 N N . GLN A 1 328 ? -21.970 -11.385 14.146 1.00 82.12 328 GLN A N 1
ATOM 2622 C CA . GLN A 1 328 ? -20.572 -11.810 14.011 1.00 82.12 328 GLN A CA 1
ATOM 2623 C C . GLN A 1 328 ? -19.817 -11.852 15.348 1.00 82.12 328 GLN A C 1
ATOM 2625 O O . GLN A 1 328 ? -18.796 -12.530 15.460 1.00 82.12 328 GLN A O 1
ATOM 2630 N N . VAL A 1 329 ? -20.297 -11.130 16.363 1.00 84.12 329 VAL A N 1
ATOM 2631 C CA . VAL A 1 329 ? -19.668 -11.070 17.696 1.00 84.12 329 VAL A CA 1
ATOM 2632 C C . VAL A 1 329 ? -20.475 -11.775 18.783 1.00 84.12 329 VAL A C 1
ATOM 2634 O O . VAL A 1 329 ? -20.083 -11.752 19.948 1.00 84.12 329 VAL A O 1
ATOM 2637 N N . ARG A 1 330 ? -21.590 -12.421 18.421 1.00 82.69 330 ARG A N 1
ATOM 2638 C CA . ARG A 1 330 ? -22.516 -13.057 19.368 1.00 82.69 330 ARG A CA 1
ATOM 2639 C C . ARG A 1 330 ? -21.831 -14.071 20.283 1.00 82.69 330 ARG A C 1
ATOM 2641 O O . ARG A 1 330 ? -22.075 -14.079 21.488 1.00 82.69 330 ARG A O 1
ATOM 2648 N N . ASP A 1 331 ? -20.948 -14.881 19.712 1.00 83.75 331 ASP A N 1
ATOM 2649 C CA . ASP A 1 331 ? -20.271 -15.972 20.418 1.00 83.75 331 ASP A CA 1
ATOM 2650 C C . ASP A 1 331 ? -18.986 -15.516 21.126 1.00 83.75 331 ASP A C 1
ATOM 2652 O O . ASP A 1 331 ? -18.201 -16.335 21.597 1.00 83.75 331 ASP A O 1
ATOM 2656 N N . ILE A 1 332 ? -18.755 -14.204 21.225 1.00 86.94 332 ILE A N 1
ATOM 2657 C CA . ILE A 1 332 ? -17.507 -13.627 21.723 1.00 86.94 332 ILE A CA 1
ATOM 2658 C C . ILE A 1 332 ? -17.760 -12.900 23.043 1.00 86.94 332 ILE A C 1
ATOM 2660 O O . ILE A 1 332 ? -18.746 -12.180 23.209 1.00 86.94 332 ILE A O 1
ATOM 2664 N N . ALA A 1 333 ? -16.854 -13.075 24.003 1.00 89.38 333 ALA A N 1
ATOM 2665 C CA . ALA A 1 333 ? -16.847 -12.297 25.232 1.00 89.38 333 ALA A CA 1
ATOM 2666 C C . ALA A 1 333 ? -16.192 -10.937 24.966 1.00 89.38 333 ALA A C 1
ATOM 2668 O O . ALA A 1 333 ? -14.971 -10.832 24.964 1.00 89.38 333 ALA A O 1
ATOM 2669 N N . TYR A 1 334 ? -16.993 -9.902 24.711 1.00 87.88 334 TYR A N 1
ATOM 2670 C CA . TYR A 1 334 ? -16.485 -8.555 24.414 1.00 87.88 334 TYR A CA 1
ATOM 2671 C C . TYR A 1 334 ? -17.028 -7.468 25.353 1.00 87.88 334 TYR A C 1
ATOM 2673 O O . TYR A 1 334 ? -16.595 -6.321 25.272 1.00 87.88 334 TYR A O 1
ATOM 2681 N N . LEU A 1 335 ? -17.968 -7.790 26.250 1.00 87.75 335 LEU A N 1
ATOM 2682 C CA . LEU A 1 335 ? -18.532 -6.809 27.178 1.00 87.75 335 LEU A CA 1
ATOM 2683 C C . LEU A 1 335 ? -17.642 -6.666 28.420 1.00 87.75 335 LEU A C 1
ATOM 2685 O O . LEU A 1 335 ? -17.364 -7.676 29.069 1.00 87.75 335 LEU A O 1
ATOM 2689 N N . PRO A 1 336 ? -17.223 -5.444 28.801 1.00 89.69 336 PRO A N 1
ATOM 2690 C CA . PRO A 1 336 ? -16.415 -5.241 29.997 1.00 89.69 336 PRO A CA 1
ATOM 2691 C C . PRO A 1 336 ? -17.285 -5.350 31.252 1.00 89.69 336 PRO A C 1
ATOM 2693 O O . PRO A 1 336 ? -18.214 -4.569 31.438 1.00 89.69 336 PRO A O 1
ATOM 2696 N N . VAL A 1 337 ? -16.972 -6.281 32.147 1.00 88.94 337 VAL A N 1
ATOM 2697 C CA . VAL A 1 337 ? -17.704 -6.525 33.396 1.00 88.94 337 VAL A CA 1
ATOM 2698 C C . VAL A 1 337 ? -16.766 -6.357 34.586 1.00 88.94 337 VAL A C 1
ATOM 2700 O O . VAL A 1 337 ? -15.773 -7.069 34.707 1.00 88.94 337 VAL A O 1
ATOM 2703 N N . ARG A 1 338 ? -17.100 -5.433 35.490 1.00 89.00 338 ARG A N 1
ATOM 2704 C CA . ARG A 1 338 ? -16.441 -5.264 36.787 1.00 89.00 338 ARG A CA 1
ATOM 2705 C C . ARG A 1 338 ? -16.950 -6.330 37.744 1.00 89.00 338 ARG A C 1
ATOM 2707 O O . ARG A 1 338 ? -18.139 -6.377 38.054 1.00 89.00 338 ARG A O 1
ATOM 2714 N N . ARG A 1 339 ? -16.046 -7.181 38.212 1.00 88.12 339 ARG A N 1
ATOM 2715 C CA . ARG A 1 339 ? -16.301 -8.182 39.248 1.00 88.12 339 ARG A CA 1
ATOM 2716 C C . ARG A 1 339 ? -16.289 -7.542 40.646 1.00 88.12 339 ARG A C 1
ATOM 2718 O O . ARG A 1 339 ? -15.713 -6.468 40.820 1.00 88.12 339 ARG A O 1
ATOM 2725 N N . PRO A 1 340 ? -16.847 -8.224 41.664 1.00 86.25 340 PRO A N 1
ATOM 2726 C CA . PRO A 1 340 ? -16.831 -7.749 43.052 1.00 86.25 340 PRO A CA 1
ATOM 2727 C C . PRO A 1 340 ? -15.436 -7.477 43.636 1.00 86.25 340 PRO A C 1
ATOM 2729 O O . PRO A 1 340 ? -15.293 -6.674 44.552 1.00 86.25 340 PRO A O 1
ATOM 2732 N N . ASN A 1 341 ? -14.400 -8.129 43.099 1.00 84.94 341 ASN A N 1
ATOM 2733 C CA . ASN A 1 341 ? -12.999 -7.905 43.471 1.00 84.94 341 ASN A CA 1
ATOM 2734 C C . ASN A 1 341 ? -12.389 -6.635 42.838 1.00 84.94 341 ASN A C 1
ATOM 2736 O O . ASN A 1 341 ? -11.224 -6.338 43.081 1.00 84.94 341 ASN A O 1
ATOM 2740 N N . GLY A 1 342 ? -13.156 -5.895 42.030 1.00 83.38 342 GLY A N 1
ATOM 2741 C CA . GLY A 1 342 ? -12.728 -4.678 41.342 1.00 83.38 342 GLY A CA 1
ATOM 2742 C C . GLY A 1 342 ? -12.107 -4.905 39.961 1.00 83.38 342 GLY A C 1
ATOM 2743 O O . GLY A 1 342 ? -11.946 -3.941 39.215 1.00 83.38 342 GLY A O 1
ATOM 2744 N N . GLU A 1 343 ? -11.805 -6.148 39.582 1.00 88.25 343 GLU A N 1
ATOM 2745 C CA . GLU A 1 343 ? -11.229 -6.468 38.274 1.00 88.25 343 GLU A CA 1
ATOM 2746 C C . GLU A 1 343 ? -12.267 -6.323 37.161 1.00 88.25 343 GLU A C 1
ATOM 2748 O O . GLU A 1 343 ? -13.422 -6.729 37.315 1.00 88.25 343 GLU A O 1
ATOM 2753 N N . VAL A 1 344 ? -11.852 -5.784 36.014 1.00 88.94 344 VAL A N 1
ATOM 2754 C CA . VAL A 1 344 ? -12.698 -5.697 34.821 1.00 88.94 344 VAL A CA 1
ATOM 2755 C C . VAL A 1 344 ? -12.291 -6.798 33.856 1.00 88.94 344 VAL A C 1
ATOM 2757 O O . VAL A 1 344 ? -11.150 -6.847 33.416 1.00 88.94 344 VAL A O 1
ATOM 2760 N N . VAL A 1 345 ? -13.219 -7.685 33.522 1.00 90.56 345 VAL A N 1
ATOM 2761 C CA . VAL A 1 345 ? -12.989 -8.826 32.626 1.00 90.56 345 VAL A CA 1
ATOM 2762 C C . VAL A 1 345 ? -14.010 -8.834 31.504 1.00 90.56 345 VAL A C 1
ATOM 2764 O O . VAL A 1 345 ? -15.090 -8.258 31.632 1.00 90.56 345 VAL A O 1
ATOM 2767 N N . LEU A 1 346 ? -13.692 -9.510 30.409 1.00 90.38 346 LEU A N 1
ATOM 2768 C CA . LEU A 1 346 ? -14.619 -9.662 29.300 1.00 90.38 346 LEU A CA 1
ATOM 2769 C C . LEU A 1 346 ? -15.671 -10.739 29.600 1.00 90.38 346 LEU A C 1
ATOM 2771 O O . LEU A 1 346 ? -15.382 -11.768 30.210 1.00 90.38 346 LEU A O 1
ATOM 2775 N N . SER A 1 347 ? -16.912 -10.497 29.180 1.00 87.75 347 SER A N 1
ATOM 2776 C CA . SER A 1 347 ? -18.021 -11.443 29.316 1.00 87.75 347 SER A CA 1
ATOM 2777 C C . SER A 1 347 ? -18.870 -11.505 28.048 1.00 87.75 347 SER A C 1
ATOM 2779 O O . SER A 1 347 ? -18.943 -10.544 27.278 1.00 87.75 347 SER A O 1
ATOM 2781 N N . HIS A 1 348 ? -19.513 -12.653 27.830 1.00 88.44 348 HIS A N 1
ATOM 2782 C CA . HIS A 1 348 ? -20.510 -12.839 26.774 1.00 88.44 348 HIS A CA 1
ATOM 2783 C C . HIS A 1 348 ? -21.788 -12.071 27.104 1.00 88.44 348 HIS A C 1
ATOM 2785 O O . HIS A 1 348 ? -22.095 -11.881 28.279 1.00 88.44 348 HIS A O 1
ATOM 2791 N N . CYS A 1 349 ? -22.592 -11.730 26.093 1.00 84.06 349 CYS A N 1
ATOM 2792 C CA . CYS A 1 349 ? -23.908 -11.110 26.301 1.00 84.06 349 CYS A CA 1
ATOM 2793 C C . CYS A 1 349 ? -24.803 -11.934 27.245 1.00 84.06 349 CYS A C 1
ATOM 2795 O O . CYS A 1 349 ? -25.495 -11.375 28.096 1.00 84.06 349 CYS A O 1
ATOM 2797 N N . ASP A 1 350 ? -24.711 -13.263 27.180 1.00 83.12 350 ASP A N 1
ATOM 2798 C CA . ASP A 1 350 ? -25.488 -14.173 28.026 1.00 83.12 350 ASP A CA 1
ATOM 2799 C C . ASP A 1 350 ? -24.901 -14.362 29.438 1.00 83.12 350 ASP A C 1
ATOM 2801 O O . ASP A 1 350 ? -25.569 -14.916 30.312 1.00 83.12 350 ASP A O 1
ATOM 2805 N N . GLY A 1 351 ? -23.705 -13.832 29.712 1.00 82.62 351 GLY A N 1
ATOM 2806 C CA . GLY A 1 351 ? -22.980 -13.999 30.975 1.00 82.62 351 GLY A CA 1
ATOM 2807 C C . GLY A 1 351 ? -23.721 -13.475 32.213 1.00 82.62 351 GLY A C 1
ATOM 2808 O O . GLY A 1 351 ? -24.573 -12.591 32.132 1.00 82.62 351 GLY A O 1
ATOM 2809 N N . GLY A 1 352 ? -23.401 -14.013 33.391 1.00 86.31 352 GLY A N 1
ATOM 2810 C CA . GLY A 1 352 ? -24.045 -13.647 34.658 1.00 86.31 352 GLY A CA 1
ATOM 2811 C C . GLY A 1 352 ? -23.590 -12.292 35.209 1.00 86.31 352 GLY A C 1
ATOM 2812 O O . GLY A 1 352 ? -22.845 -12.265 36.181 1.00 86.31 352 GLY A O 1
ATOM 2813 N N . PHE A 1 353 ? -24.028 -11.188 34.601 1.00 88.38 353 PHE A N 1
ATOM 2814 C CA . PHE A 1 353 ? -23.773 -9.813 35.049 1.00 88.38 353 PHE A CA 1
ATOM 2815 C C . PHE A 1 353 ? -25.029 -8.940 34.964 1.00 88.38 353 PHE A C 1
ATOM 2817 O O . PHE A 1 353 ? -26.009 -9.300 34.303 1.00 88.38 353 PHE A O 1
ATOM 2824 N N . TYR A 1 354 ? -24.975 -7.781 35.620 1.00 86.06 354 TYR A N 1
ATOM 2825 C CA . TYR A 1 354 ? -26.051 -6.794 35.632 1.00 86.06 354 TYR A CA 1
ATOM 2826 C C . TYR A 1 354 ? -25.649 -5.507 34.910 1.00 86.06 354 TYR A C 1
ATOM 2828 O O . TYR A 1 354 ? -24.488 -5.094 34.928 1.00 86.06 354 TYR A O 1
ATOM 2836 N N . VAL A 1 355 ? -26.622 -4.857 34.276 1.00 85.06 355 VAL A N 1
ATOM 2837 C CA . VAL A 1 355 ? -26.446 -3.518 33.704 1.00 85.06 355 VAL A CA 1
ATOM 2838 C C . VAL A 1 355 ? -26.730 -2.490 34.807 1.00 85.06 355 VAL A C 1
ATOM 2840 O O . VAL A 1 355 ? -27.803 -2.577 35.421 1.00 85.06 355 VAL A O 1
ATOM 2843 N N . PRO A 1 356 ? -25.800 -1.551 35.080 1.00 82.69 356 PRO A N 1
ATOM 2844 C CA . PRO A 1 356 ? -26.007 -0.479 36.048 1.00 82.69 356 PRO A CA 1
ATOM 2845 C C . PRO A 1 356 ? -27.268 0.333 35.753 1.00 82.69 356 PRO A C 1
ATOM 2847 O O . PRO A 1 356 ? -27.663 0.507 34.598 1.00 82.69 356 PRO A O 1
ATOM 2850 N N . ASP A 1 357 ? -27.887 0.854 36.805 1.00 77.56 357 ASP A N 1
ATOM 2851 C CA . ASP A 1 357 ? -28.965 1.823 36.678 1.00 77.56 357 ASP A CA 1
ATOM 2852 C C . ASP A 1 357 ? -28.435 3.174 36.172 1.00 77.56 357 ASP A C 1
ATOM 2854 O O . ASP A 1 357 ? -27.282 3.529 36.411 1.00 77.56 357 ASP A O 1
ATOM 2858 N N . LEU A 1 358 ? -29.288 3.958 35.501 1.00 71.75 358 LEU A N 1
ATOM 2859 C CA . LEU A 1 358 ? -28.903 5.267 34.942 1.00 71.75 358 LEU A CA 1
ATOM 2860 C C . LEU A 1 358 ? -28.353 6.236 36.001 1.00 71.75 358 LEU A C 1
ATOM 2862 O O . LEU A 1 358 ? -27.572 7.124 35.671 1.00 71.75 358 LEU A O 1
ATOM 2866 N N . THR A 1 359 ? -28.765 6.071 37.260 1.00 73.25 359 THR A N 1
ATOM 2867 C CA . THR A 1 359 ? -28.315 6.886 38.393 1.00 73.25 359 THR A CA 1
ATOM 2868 C C . THR A 1 359 ? -27.082 6.328 39.109 1.00 73.25 359 THR A C 1
ATOM 2870 O O . THR A 1 359 ? -26.499 7.032 39.930 1.00 73.25 359 THR A O 1
ATOM 2873 N N . GLY A 1 360 ? -26.673 5.086 38.826 1.00 74.69 360 GLY A N 1
ATOM 2874 C CA . GLY A 1 360 ? -25.606 4.370 39.538 1.00 74.69 360 GLY A CA 1
ATOM 2875 C C . GLY A 1 360 ? -25.889 4.085 41.022 1.00 74.69 360 GLY A C 1
ATOM 2876 O O . GLY A 1 360 ? -24.995 3.654 41.755 1.00 74.69 360 GLY A O 1
ATOM 2877 N N . ALA A 1 361 ? -27.108 4.344 41.498 1.00 77.81 361 ALA A N 1
ATOM 2878 C CA . ALA A 1 361 ? -27.477 4.228 42.901 1.00 77.81 361 ALA A CA 1
ATOM 2879 C C . ALA A 1 361 ? -27.489 2.760 43.338 1.00 77.81 361 ALA A C 1
ATOM 2881 O O . ALA A 1 361 ? -26.910 2.414 44.368 1.00 77.81 361 ALA A O 1
ATOM 2882 N N . PHE A 1 362 ? -28.076 1.879 42.527 1.00 76.88 362 PHE A N 1
ATOM 2883 C CA . PHE A 1 362 ? -28.128 0.452 42.829 1.00 76.88 362 PHE A CA 1
ATOM 2884 C C . PHE A 1 362 ? -26.791 -0.239 42.573 1.00 76.88 362 PHE A C 1
ATOM 2886 O O . PHE A 1 362 ? -26.405 -1.105 43.358 1.00 76.88 362 PHE A O 1
ATOM 2893 N N . GLU A 1 363 ? -26.047 0.182 41.545 1.00 81.25 363 GLU A N 1
ATOM 2894 C CA . GLU A 1 363 ? -24.661 -0.267 41.349 1.00 81.25 363 GLU A CA 1
ATOM 2895 C C . GLU A 1 363 ? -23.838 -0.034 42.627 1.00 81.25 363 GLU A C 1
ATOM 2897 O O . GLU A 1 363 ? -23.201 -0.959 43.125 1.00 81.25 363 GLU A O 1
ATOM 2902 N N . SER A 1 364 ? -23.911 1.165 43.221 1.00 81.00 364 SER A N 1
ATOM 2903 C CA . SER A 1 364 ? -23.122 1.510 44.412 1.00 81.00 364 SER A CA 1
ATOM 2904 C C . SER A 1 364 ? -23.415 0.634 45.638 1.00 81.00 364 SER A C 1
ATOM 2906 O O . SER A 1 364 ? -22.509 0.363 46.427 1.00 81.00 364 SER A O 1
ATOM 2908 N N . ILE A 1 365 ? -24.656 0.154 45.775 1.00 82.25 365 ILE A N 1
ATOM 2909 C CA . ILE A 1 365 ? -25.096 -0.689 46.895 1.00 82.25 365 ILE A CA 1
ATOM 2910 C C . ILE A 1 365 ? -24.583 -2.122 46.727 1.00 82.25 365 ILE A C 1
ATOM 2912 O O . ILE A 1 365 ? -24.140 -2.743 47.692 1.00 82.25 365 ILE A O 1
ATOM 2916 N N . PHE A 1 366 ? -24.630 -2.648 45.502 1.00 82.88 366 PHE A N 1
ATOM 2917 C CA . PHE A 1 366 ? -24.372 -4.062 45.224 1.00 82.88 366 PHE A CA 1
ATOM 2918 C C . PHE A 1 366 ? -23.003 -4.346 44.591 1.00 82.88 366 PHE A C 1
ATOM 2920 O O . PHE A 1 366 ? -22.678 -5.513 44.374 1.00 82.88 366 PHE A O 1
ATOM 2927 N N . GLN A 1 367 ? -22.182 -3.328 44.311 1.00 80.88 367 GLN A N 1
ATOM 2928 C CA . GLN A 1 367 ? -20.877 -3.471 43.640 1.00 80.88 367 GLN A CA 1
ATOM 2929 C C . GLN A 1 367 ? -19.921 -4.471 44.310 1.00 80.88 367 GLN A C 1
ATOM 2931 O O . GLN A 1 367 ? -19.074 -5.047 43.638 1.00 80.88 367 GLN A O 1
ATOM 2936 N N . SER A 1 368 ? -20.045 -4.694 45.623 1.00 81.88 368 SER A N 1
ATOM 2937 C CA . SER A 1 368 ? -19.219 -5.648 46.379 1.00 81.88 368 SER A CA 1
ATOM 2938 C C . SER A 1 368 ? -19.743 -7.087 46.346 1.00 81.88 368 SER A C 1
ATOM 2940 O O . SER A 1 368 ? -19.091 -7.985 46.872 1.00 81.88 368 SER A O 1
ATOM 2942 N N . GLN A 1 369 ? -20.916 -7.319 45.752 1.00 82.75 369 GLN A N 1
ATOM 2943 C CA . GLN A 1 369 ? -21.600 -8.616 45.750 1.00 82.75 369 GLN A CA 1
ATOM 2944 C C . GLN A 1 369 ? -21.896 -9.119 44.339 1.00 82.75 369 GLN A C 1
ATOM 2946 O O . GLN A 1 369 ? -21.877 -10.325 44.103 1.00 82.75 369 GLN A O 1
ATOM 2951 N N . LEU A 1 370 ? -22.160 -8.211 43.398 1.00 86.38 370 LEU A N 1
ATOM 2952 C CA . LEU A 1 370 ? -22.599 -8.549 42.051 1.00 86.38 370 LEU A CA 1
ATOM 2953 C C . LEU A 1 370 ? -21.646 -7.993 40.989 1.00 86.38 370 LEU A C 1
ATOM 2955 O O . LEU A 1 370 ? -21.110 -6.898 41.154 1.00 86.38 370 LEU A O 1
ATOM 2959 N N . PRO A 1 371 ? -21.445 -8.724 39.882 1.00 87.25 371 PRO A N 1
ATOM 2960 C CA . PRO A 1 371 ? -20.715 -8.218 38.732 1.00 87.25 371 PRO A CA 1
ATOM 2961 C C . PRO A 1 371 ? -21.576 -7.262 37.889 1.00 87.25 371 PRO A C 1
ATOM 2963 O O . PRO A 1 371 ? -22.730 -7.564 37.567 1.00 87.25 371 PRO A O 1
ATOM 2966 N N . PHE A 1 372 ? -20.989 -6.137 37.480 1.00 86.19 372 PHE A N 1
ATOM 2967 C CA . PHE A 1 372 ? -21.662 -5.072 36.729 1.00 86.19 372 PHE A CA 1
ATOM 2968 C C . PHE A 1 372 ? -20.967 -4.755 35.412 1.00 86.19 372 PHE A C 1
ATOM 2970 O O . PHE A 1 372 ? -19.743 -4.781 35.331 1.00 86.19 372 PHE A O 1
ATOM 2977 N N . LEU A 1 373 ? -21.736 -4.388 34.387 1.00 86.00 373 LEU A N 1
ATOM 2978 C CA . LEU A 1 373 ? -21.188 -3.852 33.142 1.00 86.00 373 LEU A CA 1
ATOM 2979 C C . LEU A 1 373 ? -20.389 -2.566 33.436 1.00 86.00 373 LEU A C 1
ATOM 2981 O O . LEU A 1 373 ? -20.933 -1.574 33.912 1.00 86.00 373 LEU A O 1
ATOM 2985 N N . SER A 1 374 ? -19.086 -2.593 33.162 1.00 82.12 374 SER A N 1
ATOM 2986 C CA . SER A 1 374 ? -18.137 -1.533 33.497 1.00 82.12 374 SER A CA 1
ATOM 2987 C C . SER A 1 374 ? -17.973 -0.567 32.333 1.00 82.12 374 SER A C 1
ATOM 2989 O O . SER A 1 374 ? -17.077 -0.722 31.505 1.00 82.12 374 SER A O 1
ATOM 2991 N N . LEU A 1 375 ? -18.818 0.459 32.288 1.00 74.44 375 LEU A N 1
ATOM 2992 C CA . LEU A 1 375 ? -18.705 1.567 31.340 1.00 74.44 375 LEU A CA 1
ATOM 2993 C C . LEU A 1 375 ? -18.448 2.879 32.102 1.00 74.44 375 LEU A C 1
ATOM 2995 O O . LEU A 1 375 ? -18.789 2.969 33.284 1.00 74.44 375 LEU A O 1
ATOM 2999 N N . PRO A 1 376 ? -17.804 3.892 31.492 1.00 64.81 376 PRO A N 1
ATOM 3000 C CA . PRO A 1 376 ? -17.507 5.143 32.182 1.00 64.81 376 PRO A CA 1
ATOM 3001 C C . PRO A 1 376 ? -18.782 5.805 32.716 1.00 64.81 376 PRO A C 1
ATOM 3003 O O . PRO A 1 376 ? -19.775 5.914 32.001 1.00 64.81 376 PRO A O 1
ATOM 3006 N N . ARG A 1 377 ? -18.734 6.285 33.967 1.00 54.81 377 ARG A N 1
ATOM 3007 C CA . ARG A 1 377 ? -19.873 6.917 34.668 1.00 54.81 377 ARG A CA 1
ATOM 3008 C C . ARG A 1 377 ? -20.399 8.184 33.983 1.00 54.81 377 ARG A C 1
ATOM 3010 O O . ARG A 1 377 ? -21.556 8.539 34.180 1.00 54.81 377 ARG A O 1
ATOM 3017 N N . ALA A 1 378 ? -19.581 8.838 33.155 1.00 47.19 378 ALA A N 1
ATOM 3018 C CA . ALA A 1 378 ? -20.048 9.807 32.167 1.00 47.19 378 ALA A CA 1
ATOM 3019 C C . ALA A 1 378 ? -20.725 9.038 31.021 1.00 47.19 378 ALA A C 1
ATOM 3021 O O . ALA A 1 378 ? -20.145 8.832 29.956 1.00 47.19 378 ALA A O 1
ATOM 3022 N N . LEU A 1 379 ? -21.920 8.522 31.303 1.00 50.88 379 LEU A N 1
ATOM 3023 C CA . LEU A 1 379 ? -22.711 7.733 30.371 1.00 50.88 379 LEU A CA 1
ATOM 3024 C C . LEU A 1 379 ? -22.935 8.546 29.083 1.00 50.88 379 LEU A C 1
ATOM 3026 O O . LEU A 1 379 ? -23.560 9.607 29.142 1.00 50.88 379 LEU A O 1
ATOM 3030 N N . PRO A 1 380 ? -22.463 8.089 27.910 1.00 53.91 380 PRO A N 1
ATOM 3031 C CA . PRO A 1 380 ? -22.917 8.664 26.654 1.00 53.91 380 PRO A CA 1
ATOM 3032 C C . PRO A 1 380 ? -24.427 8.414 26.545 1.00 53.91 380 PRO A C 1
ATOM 3034 O O . PRO A 1 380 ? -24.899 7.318 26.853 1.00 53.91 380 PRO A O 1
ATOM 3037 N N . ALA A 1 381 ? -25.182 9.410 26.076 1.00 57.88 381 ALA A N 1
ATOM 3038 C CA . ALA A 1 381 ? -26.644 9.367 25.926 1.00 57.88 381 ALA A CA 1
ATOM 3039 C C . ALA A 1 381 ? -27.179 8.143 25.143 1.00 57.88 381 ALA A C 1
ATOM 3041 O O . ALA A 1 381 ? -28.366 7.836 25.189 1.00 57.88 381 ALA A O 1
ATOM 3042 N N . ASN A 1 382 ? -26.294 7.424 24.454 1.00 63.09 382 ASN A N 1
ATOM 3043 C CA . ASN A 1 382 ? -26.608 6.347 23.527 1.00 63.09 382 ASN A CA 1
ATOM 3044 C C . ASN A 1 382 ? -26.544 4.941 24.160 1.00 63.09 382 ASN A C 1
ATOM 3046 O O . ASN A 1 382 ? -26.872 3.964 23.488 1.00 63.09 382 ASN A O 1
ATOM 3050 N N . LEU A 1 383 ? -26.156 4.802 25.439 1.00 66.69 383 LEU A N 1
ATOM 3051 C CA . LEU A 1 383 ? -26.106 3.490 26.102 1.00 66.69 383 LEU A CA 1
ATOM 3052 C C . LEU A 1 383 ? -27.448 2.734 26.096 1.00 66.69 383 LEU A C 1
ATOM 3054 O O . LEU A 1 383 ? -27.434 1.541 25.794 1.00 66.69 383 LEU A O 1
ATOM 3058 N N . PRO A 1 384 ? -28.602 3.372 26.384 1.00 72.50 384 PRO A N 1
ATOM 3059 C CA . PRO A 1 384 ? -29.888 2.678 26.350 1.00 72.50 384 PRO A CA 1
ATOM 3060 C C . PRO A 1 384 ? -30.153 2.031 24.987 1.00 72.50 384 PRO A C 1
ATOM 3062 O O . PRO A 1 384 ? -30.592 0.889 24.921 1.00 72.50 384 PRO A O 1
ATOM 3065 N N . VAL A 1 385 ? -29.777 2.717 23.902 1.00 76.25 385 VAL A N 1
ATOM 3066 C CA . VAL A 1 385 ? -29.950 2.227 22.529 1.00 76.25 385 VAL A CA 1
ATOM 3067 C C . VAL A 1 385 ? -29.106 0.976 22.279 1.00 76.25 385 VAL A C 1
ATOM 3069 O O . VAL A 1 385 ? -29.600 0.018 21.685 1.00 76.25 385 VAL A O 1
ATOM 3072 N N . LEU A 1 386 ? -27.861 0.952 22.768 1.00 77.44 386 LEU A N 1
ATOM 3073 C CA . LEU A 1 386 ? -26.988 -0.218 22.665 1.00 77.44 386 LEU A CA 1
ATOM 3074 C C . LEU A 1 386 ? -27.481 -1.383 23.536 1.00 77.44 386 LEU A C 1
ATOM 3076 O O . LEU A 1 386 ? -27.489 -2.522 23.083 1.00 77.44 386 LEU A O 1
ATOM 3080 N N . VAL A 1 387 ? -27.911 -1.109 24.771 1.00 79.06 387 VAL A N 1
ATOM 3081 C CA . VAL A 1 387 ? -28.456 -2.117 25.700 1.00 79.06 387 VAL A CA 1
ATOM 3082 C C . VAL A 1 387 ? -29.700 -2.776 25.108 1.00 79.06 387 VAL A C 1
ATOM 3084 O O . VAL A 1 387 ? -29.824 -3.999 25.164 1.00 79.06 387 VAL A O 1
ATOM 3087 N N . ASP A 1 388 ? -30.584 -1.988 24.499 1.00 80.69 388 ASP A N 1
ATOM 3088 C CA . ASP A 1 388 ? -31.777 -2.495 23.825 1.00 80.69 388 ASP A CA 1
ATOM 3089 C C . ASP A 1 388 ? -31.415 -3.281 22.560 1.00 80.69 388 ASP A C 1
ATOM 3091 O O . ASP A 1 388 ? -31.956 -4.361 22.330 1.00 80.69 388 ASP A O 1
ATOM 3095 N N . PHE A 1 389 ? -30.474 -2.776 21.754 1.00 80.44 389 PHE A N 1
ATOM 3096 C CA . PHE A 1 389 ? -30.004 -3.452 20.543 1.00 80.44 389 PHE A CA 1
ATOM 3097 C C . PHE A 1 389 ? -29.363 -4.815 20.841 1.00 80.44 389 PHE A C 1
ATOM 3099 O O . PHE A 1 389 ? -29.642 -5.782 20.141 1.00 80.44 389 PHE A O 1
ATOM 3106 N N . LEU A 1 390 ? -28.574 -4.917 21.913 1.00 81.19 390 LEU A N 1
ATOM 3107 C CA . LEU A 1 390 ? -27.944 -6.165 22.357 1.00 81.19 390 LEU A CA 1
ATOM 3108 C C . LEU A 1 390 ? -28.886 -7.074 23.168 1.00 81.19 390 LEU A C 1
ATOM 3110 O O . LEU A 1 390 ? -28.462 -8.125 23.646 1.00 81.19 390 LEU A O 1
ATOM 3114 N N . GLY A 1 391 ? -30.148 -6.681 23.375 1.00 81.12 391 GLY A N 1
ATOM 3115 C CA . GLY A 1 391 ? -31.116 -7.467 24.145 1.00 81.12 391 GLY A CA 1
ATOM 3116 C C . GLY A 1 391 ? -30.790 -7.579 25.641 1.00 81.12 391 GLY A C 1
ATOM 3117 O O . GLY A 1 391 ? -31.263 -8.494 26.313 1.00 81.12 391 GLY A O 1
ATOM 3118 N N . LEU A 1 392 ? -30.001 -6.651 26.190 1.00 82.56 392 LEU A N 1
ATOM 3119 C CA . LEU A 1 392 ? -29.551 -6.658 27.588 1.00 82.56 392 LEU A CA 1
ATOM 3120 C C . LEU A 1 392 ? -30.571 -6.034 28.561 1.00 82.56 392 LEU A C 1
ATOM 3122 O O . LEU A 1 392 ? -30.349 -6.031 29.772 1.00 82.56 392 LEU A O 1
ATOM 3126 N N . GLY A 1 393 ? -31.714 -5.549 28.067 1.00 80.19 393 GLY A N 1
ATOM 3127 C CA . GLY A 1 393 ? -32.797 -4.970 28.876 1.00 80.19 393 GLY A CA 1
ATOM 3128 C C . GLY A 1 393 ? -33.230 -5.804 30.102 1.00 80.19 393 GLY A C 1
ATOM 3129 O O . GLY A 1 393 ? -33.394 -5.231 31.183 1.00 80.19 393 GLY A O 1
ATOM 3130 N N . PRO A 1 394 ? -33.353 -7.147 30.018 1.00 82.38 394 PRO A N 1
ATOM 3131 C CA . PRO A 1 394 ? -33.691 -8.001 31.165 1.00 82.38 394 PRO A CA 1
ATOM 3132 C C . PRO A 1 394 ? -32.605 -8.106 32.250 1.00 82.38 394 PRO A C 1
ATOM 3134 O O . PRO A 1 394 ? -32.865 -8.678 33.315 1.00 82.38 394 PRO A O 1
ATOM 3137 N N . LYS A 1 395 ? -31.384 -7.628 31.976 1.00 83.06 395 LYS A N 1
ATOM 3138 C CA . LYS A 1 395 ? -30.242 -7.630 32.908 1.00 83.06 395 LYS A CA 1
ATOM 3139 C C . LYS A 1 395 ? -30.078 -6.302 33.646 1.00 83.06 395 LYS A C 1
ATOM 3141 O O . LYS A 1 395 ? -29.175 -6.185 34.473 1.00 83.06 395 LYS A O 1
ATOM 3146 N N . ARG A 1 396 ? -30.925 -5.303 33.376 1.00 82.75 396 ARG A N 1
ATOM 3147 C CA . ARG A 1 396 ? -30.900 -4.046 34.128 1.00 82.75 396 ARG A CA 1
ATOM 3148 C C . ARG A 1 396 ? -31.285 -4.282 35.585 1.00 82.75 396 ARG A C 1
ATOM 3150 O O . ARG A 1 396 ? -32.258 -4.982 35.871 1.00 82.75 396 ARG A O 1
ATOM 3157 N N . ILE A 1 397 ? -30.492 -3.731 36.502 1.00 80.81 397 ILE A N 1
ATOM 3158 C CA . ILE A 1 397 ? -30.652 -4.010 37.931 1.00 80.81 397 ILE A CA 1
ATOM 3159 C C . ILE A 1 397 ? -31.933 -3.399 38.517 1.00 80.81 397 ILE A C 1
ATOM 3161 O O . ILE A 1 397 ? -32.569 -4.014 39.368 1.00 80.81 397 ILE A O 1
ATOM 3165 N N . ASP A 1 398 ? -32.374 -2.251 38.003 1.00 78.00 398 ASP A N 1
ATOM 3166 C CA . ASP A 1 398 ? -33.630 -1.590 38.377 1.00 78.00 398 ASP A CA 1
ATOM 3167 C C . ASP A 1 398 ? -34.868 -2.455 38.093 1.00 78.00 398 ASP A C 1
ATOM 3169 O O . ASP A 1 398 ? -35.852 -2.384 38.821 1.00 78.00 398 ASP A O 1
ATOM 3173 N N . HIS A 1 399 ? -34.806 -3.339 37.094 1.00 78.94 399 HIS A N 1
ATOM 3174 C CA . HIS A 1 399 ? -35.864 -4.313 36.806 1.00 78.94 399 HIS A CA 1
ATOM 3175 C C . HIS A 1 399 ? -35.796 -5.586 37.669 1.00 78.94 399 HIS A C 1
ATOM 3177 O O . HIS A 1 399 ? -36.698 -6.422 37.609 1.00 78.94 399 HIS A O 1
ATOM 3183 N N . ARG A 1 400 ? -34.713 -5.784 38.429 1.00 74.56 400 ARG A N 1
ATOM 3184 C CA . ARG A 1 400 ? -34.462 -6.996 39.234 1.00 74.56 400 ARG A CA 1
ATOM 3185 C C . ARG A 1 400 ? -34.569 -6.763 40.734 1.00 74.56 400 ARG A C 1
ATOM 3187 O O . ARG A 1 400 ? -34.584 -7.730 41.493 1.00 74.56 400 ARG A O 1
ATOM 3194 N N . ILE A 1 401 ? -34.654 -5.505 41.143 1.00 69.75 401 ILE A N 1
ATOM 3195 C CA . ILE A 1 401 ? -34.829 -5.107 42.529 1.00 69.75 401 ILE A CA 1
ATOM 3196 C C . ILE A 1 401 ? -36.320 -5.003 42.831 1.00 69.75 401 ILE A C 1
ATOM 3198 O O . ILE A 1 401 ? -37.046 -4.220 42.226 1.00 69.75 401 ILE A O 1
ATOM 3202 N N . THR A 1 402 ? -36.762 -5.747 43.835 1.00 64.62 402 THR A N 1
ATOM 3203 C CA . THR A 1 402 ? -38.034 -5.507 44.521 1.00 64.62 402 THR A CA 1
ATOM 3204 C C . THR A 1 402 ? -37.728 -4.929 45.893 1.00 64.62 402 THR A C 1
ATOM 3206 O O . THR A 1 402 ? -36.997 -5.536 46.679 1.00 64.62 402 THR A O 1
ATOM 3209 N N . SER A 1 403 ? -38.267 -3.749 46.189 1.00 53.78 403 SER A N 1
ATOM 3210 C CA . SER A 1 403 ? -38.200 -3.173 47.527 1.00 53.78 403 SER A CA 1
ATOM 3211 C C . SER A 1 403 ? -39.246 -3.839 48.419 1.00 53.78 403 SER A C 1
ATOM 3213 O O . SER A 1 403 ? -40.450 -3.720 48.194 1.00 53.78 403 SER A O 1
ATOM 3215 N N . THR A 1 404 ? -38.791 -4.530 49.461 1.00 48.03 404 THR A N 1
ATOM 3216 C CA . THR A 1 404 ? -39.677 -4.971 50.541 1.00 48.03 404 THR A CA 1
ATOM 3217 C C . THR A 1 404 ? -39.602 -3.923 51.640 1.00 48.03 404 THR A C 1
ATOM 3219 O O . THR A 1 404 ? -38.639 -3.874 52.405 1.00 48.03 404 THR A O 1
ATOM 3222 N N . ILE A 1 405 ? -40.606 -3.048 51.709 1.00 42.31 405 ILE A N 1
ATOM 3223 C CA . ILE A 1 405 ? -40.729 -2.092 52.812 1.00 42.31 405 ILE A CA 1
ATOM 3224 C C . ILE A 1 405 ? -41.219 -2.872 54.034 1.00 42.31 405 ILE A C 1
ATOM 3226 O O . ILE A 1 405 ? -42.387 -3.252 54.113 1.00 42.31 405 ILE A O 1
ATOM 3230 N N . LEU A 1 406 ? -40.326 -3.119 54.993 1.00 41.75 406 LEU A N 1
ATOM 3231 C CA . LEU A 1 406 ? -40.720 -3.581 56.320 1.00 41.75 406 LEU A CA 1
ATOM 3232 C C . LEU A 1 406 ? -41.308 -2.388 57.076 1.00 41.75 406 LEU A C 1
ATOM 3234 O O . LEU A 1 406 ? -40.588 -1.608 57.696 1.00 41.75 406 LEU A O 1
ATOM 3238 N N . ILE A 1 407 ? -42.628 -2.230 56.997 1.00 40.94 407 ILE A N 1
ATOM 3239 C CA . ILE A 1 407 ? -43.350 -1.350 57.912 1.00 40.94 407 ILE A CA 1
ATOM 3240 C C . ILE A 1 407 ? -43.396 -2.086 59.251 1.00 40.94 407 ILE A C 1
ATOM 3242 O O . ILE A 1 407 ? -44.186 -3.015 59.426 1.00 40.94 407 ILE A O 1
ATOM 3246 N N . ASN A 1 408 ? -42.541 -1.687 60.193 1.00 41.09 408 ASN A N 1
ATOM 3247 C CA . ASN A 1 408 ? -42.680 -2.080 61.592 1.00 41.09 408 ASN A CA 1
ATOM 3248 C C . ASN A 1 408 ? -43.915 -1.379 62.173 1.00 41.09 408 ASN A C 1
ATOM 3250 O O . ASN A 1 408 ? -43.804 -0.394 62.895 1.00 41.09 408 ASN A O 1
ATOM 3254 N N . ASN A 1 409 ? -45.104 -1.880 61.840 1.00 39.62 409 ASN A N 1
ATOM 3255 C CA . ASN A 1 409 ? -46.286 -1.601 62.636 1.00 39.62 409 ASN A CA 1
ATOM 3256 C C . ASN A 1 409 ? -46.177 -2.442 63.903 1.00 39.62 409 ASN A C 1
ATOM 3258 O O . ASN A 1 409 ? -46.029 -3.662 63.840 1.00 39.62 409 ASN A O 1
ATOM 3262 N N . SER A 1 410 ? -46.278 -1.786 65.051 1.00 44.19 410 SER A N 1
ATOM 3263 C CA . SER A 1 410 ? -46.276 -2.380 66.389 1.00 44.19 410 SER A CA 1
ATOM 3264 C C . SER A 1 410 ? -47.445 -3.339 66.671 1.00 44.19 410 SER A C 1
ATOM 3266 O O . SER A 1 410 ? -47.587 -3.779 67.803 1.00 44.19 410 SER A O 1
ATOM 3268 N N . ASP A 1 411 ? -48.227 -3.730 65.660 1.00 43.38 411 ASP A N 1
ATOM 3269 C CA . ASP A 1 411 ? -49.376 -4.625 65.784 1.00 43.38 411 ASP A CA 1
ATOM 3270 C C . ASP A 1 411 ? -49.244 -5.837 64.844 1.00 43.38 411 ASP A C 1
ATOM 3272 O O . ASP A 1 411 ? -49.805 -5.896 63.753 1.00 43.38 411 ASP A O 1
ATOM 3276 N N . GLY A 1 412 ? -48.445 -6.813 65.279 1.00 42.47 412 GLY A N 1
ATOM 3277 C CA . GLY A 1 412 ? -48.784 -8.243 65.348 1.00 42.47 412 GLY A CA 1
ATOM 3278 C C . GLY A 1 412 ? -49.462 -9.010 64.200 1.00 42.47 412 GLY A C 1
ATOM 3279 O O . GLY A 1 412 ? -49.885 -10.133 64.464 1.00 42.47 412 GLY A O 1
ATOM 3280 N N . VAL A 1 413 ? -49.589 -8.518 62.962 1.00 37.16 413 VAL A N 1
ATOM 3281 C CA . VAL A 1 413 ? -50.174 -9.310 61.858 1.00 37.16 413 VAL A CA 1
ATOM 3282 C C . VAL A 1 413 ? -49.416 -9.104 60.545 1.00 37.16 413 VAL A C 1
ATOM 3284 O O . VAL A 1 413 ? -49.684 -8.189 59.771 1.00 37.16 413 VAL A O 1
ATOM 3287 N N . SER A 1 414 ? -48.488 -10.018 60.252 1.00 34.34 414 SER A N 1
ATOM 3288 C CA . SER A 1 414 ? -47.868 -10.148 58.929 1.00 34.34 414 SER A CA 1
ATOM 3289 C C . SER A 1 414 ? -48.811 -10.887 57.975 1.00 34.34 414 SER A C 1
ATOM 3291 O O . SER A 1 414 ? -49.053 -12.080 58.145 1.00 34.34 414 SER A O 1
ATOM 3293 N N . LYS A 1 415 ? -49.324 -10.210 56.941 1.00 33.91 415 LYS A N 1
ATOM 3294 C CA . LYS A 1 415 ? -49.894 -10.876 55.758 1.00 33.91 415 LYS A CA 1
ATOM 3295 C C . LYS A 1 415 ? -48.823 -10.945 54.670 1.00 33.91 415 LYS A C 1
ATOM 3297 O O . LYS A 1 415 ? -48.527 -9.944 54.027 1.00 33.91 415 LYS A O 1
ATOM 3302 N N . GLN A 1 416 ? -48.251 -12.130 54.469 1.00 33.38 416 GLN A N 1
ATOM 3303 C CA . GLN A 1 416 ? -47.415 -12.431 53.307 1.00 33.38 416 GLN A CA 1
ATOM 3304 C C . GLN A 1 416 ? -48.312 -12.608 52.077 1.00 33.38 416 GLN A C 1
ATOM 3306 O O . GLN A 1 416 ? -49.065 -13.576 51.988 1.00 33.38 416 GLN A O 1
ATOM 3311 N N . HIS A 1 417 ? -48.226 -11.687 51.118 1.00 29.84 417 HIS A N 1
ATOM 3312 C CA . HIS A 1 417 ? -48.651 -11.970 49.751 1.00 29.84 417 HIS A CA 1
ATOM 3313 C C . HIS A 1 417 ? -47.492 -12.651 49.022 1.00 29.84 417 HIS A C 1
ATOM 3315 O O . HIS A 1 417 ? -46.428 -12.065 48.837 1.00 29.84 417 HIS A O 1
ATOM 3321 N N . VAL A 1 418 ? -47.707 -13.909 48.640 1.00 29.09 418 VAL A N 1
ATOM 3322 C CA . VAL A 1 418 ? -46.760 -14.716 47.866 1.00 29.09 418 VAL A CA 1
ATOM 3323 C C . VAL A 1 418 ? -46.785 -14.236 46.414 1.00 29.09 418 VAL A C 1
ATOM 3325 O O . VAL A 1 418 ? -47.692 -14.573 45.656 1.00 29.09 418 VAL A O 1
ATOM 3328 N N . PHE A 1 419 ? -45.789 -13.441 46.036 1.00 31.22 419 PHE A N 1
ATOM 3329 C CA . PHE A 1 419 ? -45.333 -13.298 44.652 1.00 31.22 419 PHE A CA 1
ATOM 3330 C C . PHE A 1 419 ? -44.095 -14.192 44.451 1.00 31.22 419 PHE A C 1
ATOM 3332 O O . PHE A 1 419 ? -43.471 -14.578 45.445 1.00 31.22 419 PHE A O 1
ATOM 3339 N N . PRO A 1 420 ? -43.752 -14.591 43.208 1.00 32.00 420 PRO A N 1
ATOM 3340 C CA . PRO A 1 420 ? -42.581 -15.433 42.953 1.00 32.00 420 PRO A CA 1
ATOM 3341 C C . PRO A 1 420 ? -41.316 -14.812 43.573 1.00 32.00 420 PRO A C 1
ATOM 3343 O O . PRO A 1 420 ? -41.223 -13.585 43.650 1.00 32.00 420 PRO A O 1
ATOM 3346 N N . PRO A 1 421 ? -40.360 -15.635 44.044 1.00 32.97 421 PRO A N 1
ATOM 3347 C CA . PRO A 1 421 ? -39.271 -15.161 44.885 1.00 32.97 421 PRO A CA 1
ATOM 3348 C C . PRO A 1 421 ? -38.406 -14.137 44.134 1.00 32.97 421 PRO A C 1
ATOM 3350 O O . PRO A 1 421 ? -38.031 -14.384 42.983 1.00 32.97 421 PRO A O 1
ATOM 3353 N N . PRO A 1 422 ? -38.074 -12.998 44.761 1.00 41.19 422 PRO A N 1
ATOM 3354 C CA . PRO A 1 422 ? -37.170 -12.029 44.166 1.00 41.19 422 PRO A CA 1
ATOM 3355 C C . PRO A 1 422 ? -35.728 -12.547 44.169 1.00 41.19 422 PRO A C 1
ATOM 3357 O O . PRO A 1 422 ? -35.313 -13.266 45.075 1.00 41.19 422 PRO A O 1
ATOM 3360 N N . LEU A 1 423 ? -34.952 -12.174 43.147 1.00 51.38 423 LEU A N 1
ATOM 3361 C CA . LEU A 1 423 ? -33.537 -12.558 43.039 1.00 51.38 423 LEU A CA 1
ATOM 3362 C C . LEU A 1 423 ? -32.623 -11.713 43.949 1.00 51.38 423 LEU A C 1
ATOM 3364 O O . LEU A 1 423 ? -31.553 -12.189 44.316 1.00 51.38 423 LEU A O 1
ATOM 3368 N N . LEU A 1 424 ? -33.025 -10.486 44.317 1.00 53.09 424 LEU A N 1
ATOM 3369 C CA . LEU A 1 424 ? -32.263 -9.565 45.174 1.00 53.09 424 LEU A CA 1
ATOM 3370 C C . LEU A 1 424 ? -33.220 -8.753 46.070 1.00 53.09 424 LEU A C 1
ATOM 3372 O O . LEU A 1 424 ? -34.076 -8.028 45.564 1.00 53.09 424 LEU A O 1
ATOM 3376 N N . GLU A 1 425 ? -33.080 -8.861 47.397 1.00 49.22 425 GLU A N 1
ATOM 3377 C CA . GLU A 1 425 ? -33.862 -8.084 48.374 1.00 49.22 425 GLU A CA 1
ATOM 3378 C C . GLU A 1 425 ? -33.077 -6.860 48.865 1.00 49.22 425 GLU A C 1
ATOM 3380 O O . GLU A 1 425 ? -32.017 -6.994 49.479 1.00 49.22 425 GLU A O 1
ATOM 3385 N N . LEU A 1 426 ? -33.636 -5.661 48.677 1.00 46.44 426 LEU A N 1
ATOM 3386 C CA . LEU A 1 426 ? -33.218 -4.475 49.427 1.00 46.44 426 LEU A CA 1
ATOM 3387 C C . LEU A 1 426 ? -34.018 -4.399 50.727 1.00 46.44 426 LEU A C 1
ATOM 3389 O O . LEU A 1 426 ? -35.232 -4.191 50.704 1.00 46.44 426 LEU A O 1
ATOM 3393 N N . ARG A 1 427 ? -33.335 -4.537 51.866 1.00 45.88 427 ARG A N 1
ATOM 3394 C CA . ARG A 1 427 ? -33.927 -4.316 53.191 1.00 45.88 427 ARG A CA 1
ATOM 3395 C C . ARG A 1 427 ? -33.647 -2.893 53.641 1.00 45.88 427 ARG A C 1
ATOM 3397 O O . ARG A 1 427 ? -32.567 -2.590 54.138 1.00 45.88 427 ARG A O 1
ATOM 3404 N N . THR A 1 428 ? -34.626 -2.018 53.464 1.00 41.00 428 THR A N 1
ATOM 3405 C CA . THR A 1 428 ? -34.605 -0.670 54.036 1.00 41.00 428 THR A CA 1
ATOM 3406 C C . THR A 1 428 ? -35.395 -0.671 55.340 1.00 41.00 428 THR A C 1
ATOM 3408 O O . THR A 1 428 ? -36.612 -0.850 55.322 1.00 41.00 428 THR A O 1
ATOM 3411 N N . ASN A 1 429 ? -34.714 -0.465 56.469 1.00 32.34 429 ASN A N 1
ATOM 3412 C CA . ASN A 1 429 ? -35.373 -0.212 57.748 1.00 32.34 429 ASN A CA 1
ATOM 3413 C C . ASN A 1 429 ? -35.830 1.250 57.769 1.00 32.34 429 ASN A C 1
ATOM 3415 O O . ASN A 1 429 ? -35.006 2.149 57.920 1.00 32.34 429 ASN A O 1
ATOM 3419 N N . ALA A 1 430 ? -37.127 1.491 57.591 1.00 33.22 430 ALA A N 1
ATOM 3420 C CA . ALA A 1 430 ? -37.714 2.802 57.830 1.00 33.22 430 ALA A CA 1
ATOM 3421 C C . ALA A 1 430 ? -38.152 2.878 59.298 1.00 33.22 430 ALA A C 1
ATOM 3423 O O . ALA A 1 430 ? -39.154 2.281 59.691 1.00 33.22 430 ALA A O 1
ATOM 3424 N N . THR A 1 431 ? -37.386 3.586 60.126 1.00 30.12 431 THR A N 1
ATOM 3425 C CA . THR A 1 431 ? -37.821 3.985 61.467 1.00 30.12 431 THR A CA 1
ATOM 3426 C C . THR A 1 431 ? -38.793 5.151 61.313 1.00 30.12 431 THR A C 1
ATOM 3428 O O . THR A 1 431 ? -38.401 6.239 60.898 1.00 30.12 431 THR A O 1
ATOM 3431 N N . VAL A 1 432 ? -40.072 4.924 61.613 1.00 33.59 432 VAL A N 1
ATOM 3432 C CA . VAL A 1 432 ? -41.050 6.007 61.757 1.00 33.59 432 VAL A CA 1
ATOM 3433 C C . VAL A 1 432 ? -40.776 6.677 63.102 1.00 33.59 432 VAL A C 1
ATOM 3435 O O . VAL A 1 432 ? -41.175 6.160 64.143 1.00 33.59 432 VAL A O 1
ATOM 3438 N N . GLU A 1 433 ? -40.068 7.806 63.099 1.00 31.14 433 GLU A N 1
ATOM 3439 C CA . GLU A 1 433 ? -40.106 8.724 64.237 1.00 31.14 433 GLU A CA 1
ATOM 3440 C C . GLU A 1 433 ? -41.503 9.353 64.278 1.00 31.14 433 GLU A C 1
ATOM 3442 O O . GLU A 1 433 ? -41.854 10.204 63.460 1.00 31.14 433 GLU A O 1
ATOM 3447 N N . GLN A 1 434 ? -42.334 8.885 65.212 1.00 31.08 434 GLN A N 1
ATOM 3448 C CA . GLN A 1 434 ? -43.547 9.593 65.602 1.00 31.08 434 GLN A CA 1
ATOM 3449 C C . GLN A 1 434 ? -43.131 10.921 66.243 1.00 31.08 434 GLN A C 1
ATOM 3451 O O . GLN A 1 434 ? -42.679 10.953 67.386 1.00 31.08 434 GLN A O 1
ATOM 3456 N N . ILE A 1 435 ? -43.282 12.014 65.498 1.00 32.06 435 ILE A N 1
ATOM 3457 C CA . ILE A 1 435 ? -43.305 13.361 66.066 1.00 32.06 435 ILE A CA 1
ATOM 3458 C C . ILE A 1 435 ? -44.666 13.497 66.759 1.00 32.06 435 ILE A C 1
ATOM 3460 O O . ILE A 1 435 ? -45.697 13.572 66.087 1.00 32.06 435 ILE A O 1
ATOM 3464 N N . GLY A 1 436 ? -44.650 13.408 68.090 1.00 35.84 436 GLY A N 1
ATOM 3465 C CA . GLY A 1 436 ? -45.782 13.724 68.965 1.00 35.84 436 GLY A CA 1
ATOM 3466 C C . GLY A 1 436 ? -45.969 15.218 69.168 1.00 35.84 436 GLY A C 1
ATOM 3467 O O . GLY A 1 436 ? -44.974 15.965 69.010 1.00 35.84 436 GLY A O 1
#

Organism: NCBI:txid1314781

Foldseek 3Di:
DDPPPDDDAVVNQFDPPQQEDEVCVLDPPPPPDDPPVSVVSVVVCVVVVYHNAQDADQLHTDPRVVVSLVVCLQPPVVVVLSSCLVHVVVVLVPDDPRSLVSNLVVQLQDWHQAPLRDTDRLLLAEEDDPQCVVVDDSPGRYHPDPDRPDCSNVCSVSNNYHYHDALSVLLSVLQVCQVDDQVVDDVVSLLVSLVSNQVRCVVPLPVSLVSLQPDQRDWDWDQDPVGIDIHGGGLVQEAQAEDPLDDSHYHVCVVRVVCCCRCCPRNNRHHDALLVLLVSLVVLCVVCDFDFDDPVSQVSLLVSLVSNLPPVSVVCCVVVVGPDNCVSCQVPQRFWKQALVRTTGTGHLPDQAAEADLVNPVCVVCSNPTIYRDDDNPDDPRVVVSCVSSVVVCRHVVNQEDEDAPPPDVDDDDDDDDDPDGPDYDDDDDDPPPPD